Protein AF-A0A7Y6UKE2-F1 (afdb_monomer)

Foldseek 3Di:
DLWKKKKFWFDQDADDPQLVVVLVVLLVVLCVVQPQWDKDWDCDPDNGTNTMIITHGNPCPPVVPPPPPPDDPSPVNCLLCVLSVLVSVVVNCVSVVRTWMWMDTLPFIWGDPSQATDLPGDPDPDPDDDDDDDDDDSVPVRVVVVVVSVPPDDDDDDDDDDDDDDDDDDDDDDDDDDDDPPDDDDDDDDDDDDDDDDDDDQLVVVVVVVVVVVVVVVVVPDDPDDVVNVLVVPDPNNVVVLVLLVVLVVCLQVLDQDDPPVRCVSNVFDADNGHGSVSSLVSSLVSCQPPPLPSNLVSCLVCVVPPLPPPSLLVSLVSSLLSDDDDPVSLVSLLVSQVVQLVPPVRLVRSCSSCLSVLLSNLLVLLQLPLPQLVPRDPSSVLSSLSSCLRNQVNLLLSLLQLLLNCVVCVPDPCNVVSLVSNLSSLVNCVVDPDQQQNLLSCQVNQARDLVSLLSCCVPPVVVSVVLLVLQQLAAPCLLVSLVSLVSPLPDVVSLVVLLVQCQRLDLNSVLSSLVRHDPLLSQLSLLLSVLLVLPEPDDDDVVSVCVRDPDDDDDHSVRSCVRNVVSVHDRHDHHDHLLSQLLDLRLHSNLCSLVVCLVVLDVLCQLSSLLSQQLLVLLVVLVADHRRHSVVVNCVVPVCQDPDSVSNLVVSLVVCVPHDPLSVCCNVVNNNVSSVVHRRNTDHDDPVSVVVNVVVSVVSNVSSVVSSVD

Secondary structure (DSSP, 8-state):
--S-EEEEEE-SSPPPHHHHHHHHHHHHHHHTTSTTEEEEEE--SSTTEEEEEEEEETTHHHHSS-TT--SSSTTHHHHHHHHHHHHHHHHHHHH-TTSEEEEE-SS-EEEE-SS-EE-S-----------------HHHHHHHHHHHHHTSS---PPPPPPPPPP-PPPP---PPP---TT---------PPPPPPP-PPPHHHHHHHHHHHHHHHHHS-S----HHHHHHS--HHHHHHHHHHHHHHHHHHTT-----HHHHHHHT----SS--HHHHHHHHHHHHHHH-HHHHHHHHHHTHHHHTT-HHHHHHHHHHHHHSPP-HHHHHHHHHHHHHHHT-HHHHHHHHHHTGGGHHHHHHHHHHHTTS-GGGS-HHHHHHHHHHHHT-GGGHHHHHHHHHHHHHH-TT-TTHHHHHHHHHHHHHHSTTSS---HHHHHHHHTT---HHHHHHHHHH-HHHHHHHHHHHTTSTTHHHHHHHHHHT-TT-HHHHHHHHHHTT-SSHHHHHHHHTTS-GGGHHHHHHHHHHHHHTS-----HHHHHHH--S-----HHHHHHHHHHTTPPPPPPPPPHHHHTT-SSHHHHHHHHHHHHHH--GGGHHHHHHHHHHHHHHHHTTPPPPP--HHHHTTT-TT--SSHHHHHHHHHT--TT--HHHHHHHHH-HHHHHTTSPPSS----HHHHHHHHHHHHHHHHHHHHHHH-

Sequence (711 aa):
MGYDIGWAIVGEQPLARDELVDLKAHVAKWAKRIVGYDLLVATSVHPQIQAHFMLRPQRAKDAVYDEHYDGDGAGGFAFDVIDTIWDAMEKLRAIVPRHEVLVQDDFFGYRWDGRKFDTTKLDLEWPSWDAEGWIALGTLALPALQERFADRPTGLRPAPAVKPRKKRQRNPYLGPLGWDEDGGERFVGPWAWPPAPEPERPFFERLDEAQAVARESLANETALVSPVAAYELNNPVAGDIEKVLDELVHLAVNEVTNISDEDRARLGLDLPRSPDRWTVREAIAKCLATRWPEQATALFLDRAGEWISSMVVADLTRVVFAAVTPTSVLQARVVDVWQRFIVDPDKSRYVTDYLRPLLPLAFDAALEALRAPLPALERDLGQEAIKTLAFSGPRAADGLSVLVACIRRDRRHPLWERLREWTLAAFDRLETVRGGVPSVLIEIASGEVRMSSVYRVVARDPERGLEFLDRLRDCTGLAEYSVDLLDAFPDHVAYEAKAVQLLSHPFWRVRMWAISRVHYAMREGAAAAVWATFVDSDVDVEDRDRERFVSGKGPYDRKGWLAEAARHGVAELPALPTAVEGLSSRCPDHRSWAIGFVDKRRRVADAATLVLADELDLALSHRGHARAAIAWARWRVLIDDLPVDLAGRSAWARERLDGVPAELRAVAERGAETVALEYPPGRFALSAAELDVLDRLEQDIASRGEELLAR

Mean predicted aligned error: 17.33 Å

Nearest PDB structures (foldseek):
  5dse-assembly1_A  TM=1.765E-01  e=3.574E-01  Homo sapiens
  6afw-assembly1_B  TM=8.838E-02  e=2.654E+00  Vigna radiata var. radiata
  4a01-assembly1_A  TM=9.026E-02  e=3.780E+00  Vigna radiata

Solvent-accessible surface area (backbone atoms only — not comparable to full-atom values): 41074 Å² total; per-residue (Å²): 96,90,61,43,43,30,37,35,35,33,32,96,63,78,74,51,75,65,43,50,51,54,49,51,52,51,51,58,57,47,51,73,71,45,83,64,42,45,75,48,77,43,77,55,92,48,92,47,37,65,34,35,36,35,41,33,59,67,61,49,83,71,63,70,71,50,94,76,76,77,89,71,67,62,52,48,68,52,63,72,42,42,68,60,49,51,57,48,50,58,52,47,44,70,59,40,75,87,41,48,58,31,41,26,50,85,84,46,43,28,46,52,82,86,85,52,70,42,84,63,74,54,95,62,92,63,89,75,70,93,82,78,83,87,87,88,62,78,85,68,56,52,59,60,55,49,57,68,61,59,73,55,93,64,99,71,88,85,82,89,86,84,86,86,82,90,80,87,85,81,86,92,85,81,82,88,88,83,83,70,97,82,82,75,97,72,91,86,78,96,80,88,81,82,86,81,78,81,88,70,80,62,68,64,63,59,46,54,51,51,49,50,52,50,54,54,49,67,71,49,94,69,79,96,62,52,76,67,53,54,50,72,58,81,39,76,66,46,66,53,50,51,53,51,52,52,48,51,50,49,45,49,67,69,57,54,52,80,75,51,73,66,54,28,62,74,69,66,46,85,71,64,100,75,38,54,53,64,56,48,37,52,38,48,24,49,46,40,24,72,76,38,21,65,61,50,46,49,52,48,60,75,43,33,93,81,40,49,87,37,70,65,50,33,58,36,38,48,48,18,46,64,55,43,80,92,45,74,67,56,29,54,51,50,36,50,50,52,58,61,33,34,79,32,78,90,46,33,84,29,45,60,62,43,42,36,67,52,23,52,57,30,35,66,60,30,47,57,63,62,61,51,62,74,93,74,42,54,79,53,49,49,47,53,26,50,48,31,25,29,48,10,64,96,45,21,68,60,24,39,14,34,48,48,25,53,47,69,76,42,78,82,44,92,55,40,68,59,53,49,53,40,44,48,54,16,46,68,69,47,68,86,58,90,70,83,60,62,66,39,47,57,40,33,75,70,65,54,64,52,66,70,38,52,47,50,39,34,74,74,37,56,71,62,25,51,56,48,49,62,58,30,48,39,13,44,77,35,39,63,52,52,49,57,53,44,65,79,45,77,85,42,68,73,48,34,56,46,22,58,57,34,49,58,43,75,32,64,66,42,22,58,53,17,31,78,52,30,57,77,86,39,24,65,11,43,38,25,25,52,51,27,32,43,69,83,29,83,70,87,75,54,68,70,66,50,54,76,71,46,91,83,75,77,90,63,53,45,69,52,19,46,54,48,3,49,75,47,71,34,69,88,52,69,72,47,66,40,49,76,62,18,44,66,38,66,38,38,55,36,18,41,50,14,47,48,48,50,61,69,67,61,53,74,83,49,47,34,48,51,45,40,30,50,47,32,39,53,37,30,32,78,53,54,25,80,67,69,76,72,67,58,75,66,50,42,76,79,34,86,86,57,50,92,49,68,72,50,32,52,53,59,23,63,77,46,57,75,91,42,55,71,73,44,45,43,26,69,76,66,33,25,62,62,52,40,68,79,44,65,52,21,47,62,70,74,52,73,71,54,46,56,52,42,53,51,55,50,43,60,39,15,53,53,10,48,52,59,62,71,105

Radius of gyration: 34.05 Å; Cα contacts (8 Å, |Δi|>4): 810; chains: 1; bounding box: 82×73×98 Å

pLDDT: mean 71.16, std 19.1, range [25.91, 98.25]

Structure (mmCIF, N/CA/C/O backbone):
data_AF-A0A7Y6UKE2-F1
#
_entry.id   AF-A0A7Y6UKE2-F1
#
loop_
_atom_site.group_PDB
_atom_site.id
_atom_site.type_symbol
_atom_site.label_atom_id
_atom_site.label_alt_id
_atom_site.label_comp_id
_atom_site.label_asym_id
_atom_site.label_entity_id
_atom_site.label_seq_id
_atom_site.pdbx_PDB_ins_code
_atom_site.Cartn_x
_atom_site.Cartn_y
_atom_site.Cartn_z
_atom_site.occupancy
_atom_site.B_iso_or_equiv
_atom_site.auth_seq_id
_atom_site.auth_comp_id
_atom_site.auth_asym_id
_atom_site.auth_atom_id
_atom_site.pdbx_PDB_model_num
ATOM 1 N N . MET A 1 1 ? -11.650 18.693 3.864 1.00 37.91 1 MET A N 1
ATOM 2 C CA . MET A 1 1 ? -10.429 19.360 4.358 1.00 37.91 1 MET A CA 1
ATOM 3 C C . MET A 1 1 ? -9.329 18.312 4.325 1.00 37.91 1 MET A C 1
ATOM 5 O O . MET A 1 1 ? -9.180 17.589 5.296 1.00 37.91 1 MET A O 1
ATOM 9 N N . GLY A 1 2 ? -8.658 18.154 3.181 1.00 40.25 2 GLY A N 1
ATOM 10 C CA . GLY A 1 2 ? -7.538 17.215 3.000 1.00 40.25 2 GLY A CA 1
ATOM 11 C C . GLY A 1 2 ? -6.185 17.925 3.094 1.00 40.25 2 GLY A C 1
ATOM 12 O O . GLY A 1 2 ? -5.270 17.586 2.359 1.00 40.25 2 GLY A O 1
ATOM 13 N N . TYR A 1 3 ? -6.119 18.969 3.916 1.00 57.16 3 TYR A N 1
ATOM 14 C CA . TYR A 1 3 ? -5.186 20.083 3.769 1.00 57.16 3 TYR A CA 1
ATOM 15 C C . TYR A 1 3 ? -4.255 20.194 4.975 1.00 57.16 3 TYR A C 1
ATOM 17 O O . TYR A 1 3 ? -4.606 19.735 6.070 1.00 57.16 3 TYR A O 1
ATOM 25 N N . ASP A 1 4 ? -3.080 20.780 4.757 1.00 62.09 4 ASP A N 1
ATOM 26 C CA . ASP A 1 4 ? -2.102 21.046 5.798 1.00 62.09 4 ASP A CA 1
ATOM 27 C C . ASP A 1 4 ? -2.741 21.993 6.829 1.00 62.09 4 ASP A C 1
ATOM 29 O O . ASP A 1 4 ? -3.338 23.019 6.493 1.00 62.09 4 ASP A O 1
ATOM 33 N N . ILE A 1 5 ? -2.661 21.637 8.112 1.00 67.25 5 ILE A N 1
ATOM 34 C CA . ILE A 1 5 ? -3.141 22.512 9.187 1.00 67.25 5 ILE A CA 1
ATOM 35 C C . ILE A 1 5 ? -1.918 23.185 9.782 1.00 67.25 5 ILE A C 1
ATOM 37 O O . ILE A 1 5 ? -1.062 22.520 10.362 1.00 67.25 5 ILE A O 1
ATOM 41 N N . GLY A 1 6 ? -1.829 24.498 9.623 1.00 71.75 6 GLY A N 1
ATOM 42 C CA . GLY A 1 6 ? -0.785 25.323 10.206 1.00 71.75 6 GLY A CA 1
ATOM 43 C C . GLY A 1 6 ? -1.230 26.054 11.468 1.00 71.75 6 GLY A C 1
ATOM 44 O O . GLY A 1 6 ? -2.416 26.293 11.691 1.00 71.75 6 GLY A O 1
ATOM 45 N N . TRP A 1 7 ? -0.275 26.485 12.283 1.00 79.25 7 TRP A N 1
ATOM 46 C CA . TRP A 1 7 ? -0.473 27.567 13.245 1.00 79.25 7 TRP A CA 1
ATOM 47 C C . TRP A 1 7 ? 0.727 28.500 13.239 1.00 79.25 7 TRP A C 1
ATOM 49 O O . TRP A 1 7 ? 1.877 28.076 13.118 1.00 79.25 7 TRP A O 1
ATOM 59 N N . ALA A 1 8 ? 0.447 29.788 13.399 1.00 79.88 8 ALA A N 1
ATOM 60 C CA . ALA A 1 8 ? 1.454 30.815 13.600 1.00 79.88 8 ALA A CA 1
ATOM 61 C C . ALA A 1 8 ? 1.288 31.455 14.969 1.00 79.88 8 ALA A C 1
ATOM 63 O O . ALA A 1 8 ? 0.177 31.701 15.430 1.00 79.88 8 ALA A O 1
ATOM 64 N N . ILE A 1 9 ? 2.417 31.772 15.585 1.00 80.75 9 ILE A N 1
ATOM 65 C CA . ILE A 1 9 ? 2.477 32.620 16.764 1.00 80.75 9 ILE A CA 1
ATOM 66 C C . ILE A 1 9 ? 2.866 34.010 16.290 1.00 80.75 9 ILE A C 1
ATOM 68 O O . ILE A 1 9 ? 3.961 34.207 15.758 1.00 80.75 9 ILE A O 1
ATOM 72 N N . VAL A 1 10 ? 1.955 34.959 16.463 1.00 82.81 10 VAL A N 1
ATOM 73 C CA . VAL A 1 10 ? 2.090 36.331 15.987 1.00 82.81 10 VAL A CA 1
ATOM 74 C C . VAL A 1 10 ? 2.199 37.277 17.168 1.00 82.81 10 VAL A C 1
ATOM 76 O O . VAL A 1 10 ? 1.444 37.192 18.132 1.00 82.81 10 VAL A O 1
ATOM 79 N N . GLY A 1 11 ? 3.155 38.193 17.109 1.00 81.56 11 GLY A N 1
ATOM 80 C CA . GLY A 1 11 ? 3.320 39.207 18.141 1.00 81.56 11 GLY A CA 1
ATOM 81 C C . GLY A 1 11 ? 4.390 40.220 17.780 1.00 81.56 11 GLY A C 1
ATOM 82 O O . GLY A 1 11 ? 5.298 39.933 17.002 1.00 81.56 11 GLY A O 1
ATOM 83 N N . GLU A 1 12 ? 4.275 41.412 18.362 1.00 80.62 12 GLU A N 1
ATOM 84 C CA . GLU A 1 12 ? 5.233 42.509 18.172 1.00 80.62 12 GLU A CA 1
ATOM 85 C C . GLU A 1 12 ? 6.568 42.252 18.884 1.00 80.62 12 GLU A C 1
ATOM 87 O O . GLU A 1 12 ? 7.595 42.816 18.516 1.00 80.62 12 GLU A O 1
ATOM 92 N N . GLN A 1 13 ? 6.556 41.405 19.917 1.00 82.50 13 GLN A N 1
ATOM 93 C CA . GLN A 1 13 ? 7.738 41.053 20.695 1.00 82.50 13 GLN A CA 1
ATOM 94 C C . GLN A 1 13 ? 8.246 39.660 20.308 1.00 82.50 13 GLN A C 1
ATOM 96 O O . GLN A 1 13 ? 7.432 38.739 20.164 1.00 82.50 13 GLN A O 1
ATOM 101 N N . PRO A 1 14 ? 9.574 39.466 20.208 1.00 78.75 14 PRO A N 1
ATOM 102 C CA . PRO A 1 14 ? 10.160 38.139 20.101 1.00 78.75 14 PRO A CA 1
ATOM 103 C C . PRO A 1 14 ? 9.707 37.229 21.240 1.00 78.75 14 PRO A C 1
ATOM 105 O O . PRO A 1 14 ? 9.532 37.689 22.371 1.00 78.75 14 PRO A O 1
ATOM 108 N N . LEU A 1 15 ? 9.546 35.939 20.946 1.00 74.44 15 LEU A N 1
ATOM 109 C CA . LEU A 1 15 ? 9.305 34.938 21.983 1.00 74.44 15 LEU A CA 1
ATOM 110 C C . LEU A 1 15 ? 10.472 34.920 22.974 1.00 74.44 15 LEU A C 1
ATOM 112 O O . LEU A 1 15 ? 11.643 34.915 22.575 1.00 74.44 15 LEU A O 1
ATOM 116 N N . ALA A 1 16 ? 10.158 34.887 24.266 1.00 82.25 16 ALA A N 1
ATOM 117 C CA . ALA A 1 16 ? 11.169 34.715 25.290 1.00 82.25 16 ALA A CA 1
ATOM 118 C C . ALA A 1 16 ? 11.823 33.326 25.169 1.00 82.25 16 ALA A C 1
ATOM 120 O O . ALA A 1 16 ? 11.282 32.380 24.589 1.00 82.25 16 ALA A O 1
ATOM 121 N N . ARG A 1 17 ? 13.053 33.193 25.676 1.00 75.81 17 ARG A N 1
ATOM 122 C CA . ARG A 1 17 ? 13.844 31.963 25.510 1.00 75.81 17 ARG A CA 1
ATOM 123 C C . ARG A 1 17 ? 13.191 30.752 26.184 1.00 75.81 17 ARG A C 1
ATOM 125 O O . ARG A 1 17 ? 13.286 29.650 25.656 1.00 75.81 17 ARG A O 1
ATOM 132 N N . ASP A 1 18 ? 12.587 30.958 27.343 1.00 79.19 18 ASP A N 1
ATOM 133 C CA . ASP A 1 18 ? 11.794 29.979 28.087 1.00 79.19 18 ASP A CA 1
ATOM 134 C C . ASP A 1 18 ? 10.502 29.616 27.343 1.00 79.19 18 ASP A C 1
ATOM 136 O O . ASP A 1 18 ? 10.270 28.431 27.113 1.00 79.19 18 ASP A O 1
ATOM 140 N N . GLU A 1 19 ? 9.758 30.605 26.832 1.00 77.00 19 GLU A N 1
ATOM 141 C CA . GLU A 1 19 ? 8.579 30.371 25.978 1.00 77.00 19 GLU A CA 1
ATOM 142 C C . GLU A 1 19 ? 8.935 29.504 24.756 1.00 77.00 19 GLU A C 1
ATOM 144 O O . GLU A 1 19 ? 8.222 28.559 24.434 1.00 77.00 19 GLU A O 1
ATOM 149 N N . LEU A 1 20 ? 10.079 29.755 24.106 1.00 70.12 20 LEU A N 1
ATOM 150 C CA . LEU A 1 20 ? 10.584 28.949 22.984 1.00 70.12 20 LEU A CA 1
ATOM 151 C C . LEU A 1 20 ? 10.923 27.503 23.372 1.00 70.12 20 LEU A C 1
ATOM 153 O O . LEU A 1 20 ? 10.726 26.590 22.566 1.00 70.12 20 LEU A O 1
ATOM 157 N N . VAL A 1 21 ? 11.481 27.281 24.564 1.00 70.44 21 VAL A N 1
ATOM 158 C CA . VAL A 1 21 ? 11.825 25.938 25.058 1.00 70.44 21 VAL A CA 1
ATOM 159 C C . VAL A 1 21 ? 10.555 25.151 25.366 1.00 70.44 21 VAL A C 1
ATOM 161 O O . VAL A 1 21 ? 10.417 24.017 24.897 1.00 70.44 21 VAL A O 1
ATOM 164 N N . ASP A 1 22 ? 9.610 25.767 26.071 1.00 75.12 22 ASP A N 1
ATOM 165 C CA . ASP A 1 22 ? 8.333 25.150 26.429 1.00 75.12 22 ASP A CA 1
ATOM 166 C C . ASP A 1 22 ? 7.475 24.886 25.193 1.00 75.12 22 ASP A C 1
ATOM 168 O O . ASP A 1 22 ? 6.894 23.808 25.048 1.00 75.12 22 ASP A O 1
ATOM 172 N N . LEU A 1 23 ? 7.479 25.818 24.239 1.00 71.94 23 LEU A N 1
ATOM 173 C CA . LEU A 1 23 ? 6.825 25.670 22.947 1.00 71.94 23 LEU A CA 1
ATOM 174 C C . LEU A 1 23 ? 7.379 24.468 22.177 1.00 71.94 23 LEU A C 1
ATOM 176 O O . LEU A 1 23 ? 6.609 23.619 21.730 1.00 71.94 23 LEU A O 1
ATOM 180 N N . LYS A 1 24 ? 8.709 24.338 22.068 1.00 66.19 24 LYS A N 1
ATOM 181 C CA . LYS A 1 24 ? 9.350 23.181 21.419 1.00 66.19 24 LYS A CA 1
ATOM 182 C C . LYS A 1 24 ? 9.009 21.870 22.122 1.00 66.19 24 LYS A C 1
ATOM 184 O O . LYS A 1 24 ? 8.725 20.880 21.449 1.00 66.19 24 LYS A O 1
ATOM 189 N N . ALA A 1 25 ? 9.015 21.851 23.454 1.00 73.00 25 ALA A N 1
ATOM 190 C CA . ALA A 1 25 ? 8.680 20.664 24.233 1.00 73.00 25 ALA A CA 1
ATOM 191 C C . ALA A 1 25 ? 7.209 20.250 24.053 1.00 73.00 25 ALA A C 1
ATOM 193 O O . ALA A 1 25 ? 6.917 19.069 23.845 1.00 73.00 25 ALA A O 1
ATOM 194 N N . HIS A 1 26 ? 6.285 21.213 24.083 1.00 74.94 26 HIS A N 1
ATOM 195 C CA . HIS A 1 26 ? 4.855 20.985 23.874 1.00 74.94 26 HIS A CA 1
ATOM 196 C C . HIS A 1 26 ? 4.564 20.481 22.461 1.00 74.94 26 HIS A C 1
ATOM 198 O O . HIS A 1 26 ? 3.893 19.463 22.291 1.00 74.94 26 HIS A O 1
ATOM 204 N N . VAL A 1 27 ? 5.149 21.127 21.456 1.00 65.06 27 VAL A N 1
ATOM 205 C CA . VAL A 1 27 ? 5.019 20.749 20.047 1.00 65.06 27 VAL A CA 1
ATOM 206 C C . VAL A 1 27 ? 5.594 19.349 19.791 1.00 65.06 27 VAL A C 1
ATOM 208 O O . VAL A 1 27 ? 4.925 18.519 19.180 1.00 65.06 27 VAL A O 1
ATOM 211 N N . ALA A 1 28 ? 6.768 19.021 20.340 1.00 65.50 28 ALA A N 1
ATOM 212 C CA . ALA A 1 28 ? 7.352 17.681 20.232 1.00 65.50 28 ALA A CA 1
ATOM 213 C C . ALA A 1 28 ? 6.512 16.600 20.937 1.00 65.50 28 ALA A C 1
ATOM 215 O O . ALA A 1 28 ? 6.419 15.467 20.462 1.00 65.50 28 ALA A O 1
ATOM 216 N N . LYS A 1 29 ? 5.886 16.929 22.075 1.00 70.06 29 LYS A N 1
ATOM 217 C CA . LYS A 1 29 ? 4.958 16.029 22.775 1.00 70.06 29 LYS A CA 1
ATOM 218 C C . LYS A 1 29 ? 3.692 15.795 21.958 1.00 70.06 29 LYS A C 1
ATOM 220 O O . LYS A 1 29 ? 3.183 14.679 21.934 1.00 70.06 29 LYS A O 1
ATOM 225 N N . TRP A 1 30 ? 3.181 16.836 21.316 1.00 67.19 30 TRP A N 1
ATOM 226 C CA . TRP A 1 30 ? 1.952 16.778 20.543 1.00 67.19 30 TRP A CA 1
ATOM 227 C C . TRP A 1 30 ? 2.124 16.078 19.193 1.00 67.19 30 TRP A C 1
ATOM 229 O O . TRP A 1 30 ? 1.289 15.243 18.857 1.00 67.19 30 TRP A O 1
ATOM 239 N N . ALA A 1 31 ? 3.248 16.289 18.503 1.00 60.34 31 ALA A N 1
ATOM 240 C CA . ALA A 1 31 ? 3.602 15.557 17.284 1.00 60.34 31 ALA A CA 1
ATOM 241 C C . ALA A 1 31 ? 3.547 14.033 17.482 1.00 60.34 31 ALA A C 1
ATOM 243 O O . ALA A 1 31 ? 3.074 13.304 16.623 1.00 60.34 31 ALA A O 1
ATOM 244 N N . LYS A 1 32 ? 3.945 13.540 18.661 1.00 63.41 32 LYS A N 1
ATOM 245 C CA . LYS A 1 32 ? 3.869 12.109 19.002 1.00 63.41 32 LYS A CA 1
ATOM 246 C C . LYS A 1 32 ? 2.443 11.586 19.213 1.00 63.41 32 LYS A C 1
ATOM 248 O O . LYS A 1 32 ? 2.250 10.377 19.231 1.00 63.41 32 LYS A O 1
ATOM 253 N N . ARG A 1 33 ? 1.459 12.463 19.446 1.00 60.28 33 ARG A N 1
ATOM 254 C CA . ARG A 1 33 ? 0.055 12.088 19.711 1.00 60.28 33 ARG A CA 1
ATOM 255 C C . ARG A 1 33 ? -0.789 12.036 18.442 1.00 60.28 33 ARG A C 1
ATOM 257 O O . ARG A 1 33 ? -1.862 11.440 18.475 1.00 60.28 33 ARG A O 1
ATOM 264 N N . ILE A 1 34 ? -0.324 12.653 17.358 1.00 58.22 34 ILE A N 1
ATOM 265 C CA . ILE A 1 34 ? -1.016 12.676 16.072 1.00 58.22 34 ILE A CA 1
ATOM 266 C C . ILE A 1 34 ? -0.285 11.719 15.134 1.00 58.22 34 ILE A C 1
ATOM 268 O O . ILE A 1 34 ? 0.712 12.059 14.507 1.00 58.22 34 ILE A O 1
ATOM 272 N N . VAL A 1 35 ? -0.771 10.480 15.090 1.00 52.25 35 VAL A N 1
ATOM 273 C CA . VAL A 1 35 ? -0.233 9.434 14.214 1.00 52.25 35 VAL A CA 1
ATOM 274 C C . VAL A 1 35 ? -0.677 9.709 12.778 1.00 52.25 35 VAL A C 1
ATOM 276 O O . VAL A 1 35 ? -1.847 9.999 12.539 1.00 52.25 35 VAL A O 1
ATOM 279 N N . GLY A 1 36 ? 0.248 9.600 11.821 1.00 50.75 36 GLY A N 1
ATOM 280 C CA . GLY A 1 36 ? -0.043 9.810 10.403 1.00 50.75 36 GLY A CA 1
ATOM 281 C C . GLY A 1 36 ? 0.049 11.263 9.947 1.00 50.75 36 GLY A C 1
ATOM 282 O O . GLY A 1 36 ? -0.472 11.567 8.878 1.00 50.75 36 GLY A O 1
ATOM 283 N N . TYR A 1 37 ? 0.697 12.145 10.717 1.00 47.00 37 TYR A N 1
ATOM 284 C CA . TYR A 1 37 ? 1.020 13.507 10.297 1.00 47.00 37 TYR A CA 1
ATOM 285 C C . TYR A 1 37 ? 2.497 13.847 10.542 1.00 47.00 37 TYR A C 1
ATOM 287 O O . TYR A 1 37 ? 3.038 13.555 11.607 1.00 47.00 37 TYR A O 1
ATOM 295 N N . ASP A 1 38 ? 3.129 14.507 9.575 1.00 50.06 38 ASP A N 1
ATOM 296 C CA . ASP A 1 38 ? 4.439 15.129 9.713 1.00 50.06 38 ASP A CA 1
ATOM 297 C C . ASP A 1 38 ? 4.280 16.522 10.305 1.00 50.06 38 ASP A C 1
ATOM 299 O O . ASP A 1 38 ? 3.478 17.331 9.834 1.00 50.06 38 ASP A O 1
ATOM 303 N N . LEU A 1 39 ? 5.076 16.811 11.330 1.00 52.22 39 LEU A N 1
ATOM 304 C CA . LEU A 1 39 ? 5.167 18.146 11.890 1.00 52.22 39 LEU A CA 1
ATOM 305 C C . LEU A 1 39 ? 6.364 18.878 11.275 1.00 52.22 39 LEU A C 1
ATOM 307 O O . LEU A 1 39 ? 7.516 18.534 11.545 1.00 52.22 39 LEU A O 1
ATOM 311 N N . LEU A 1 40 ? 6.088 19.940 10.526 1.00 53.50 40 LEU A N 1
ATOM 312 C CA . LEU A 1 40 ? 7.099 20.875 10.048 1.00 53.50 40 LEU A CA 1
ATOM 313 C C . LEU A 1 40 ? 7.146 22.089 10.976 1.00 53.50 40 LEU A C 1
ATOM 315 O O . LEU A 1 40 ? 6.120 22.694 11.285 1.00 53.50 40 LEU A O 1
ATOM 319 N N . VAL A 1 41 ? 8.349 22.441 11.432 1.00 53.12 41 VAL A N 1
ATOM 320 C CA . VAL A 1 41 ? 8.597 23.653 12.221 1.00 53.12 41 VAL A CA 1
ATOM 321 C C . VAL A 1 41 ? 9.413 24.604 11.363 1.00 53.12 41 VAL A C 1
ATOM 323 O O . VAL A 1 41 ? 10.575 24.325 11.069 1.00 53.12 41 VAL A O 1
ATOM 326 N N . ALA A 1 42 ? 8.817 25.729 10.983 1.00 53.97 42 ALA A N 1
ATOM 327 C CA . ALA A 1 42 ? 9.509 26.800 10.287 1.00 53.97 42 ALA A CA 1
ATOM 328 C C . ALA A 1 42 ? 9.616 28.010 11.223 1.00 53.97 42 ALA A C 1
ATOM 330 O O . ALA A 1 42 ? 8.622 28.581 11.672 1.00 53.97 42 ALA A O 1
ATOM 331 N N . THR A 1 43 ? 10.839 28.432 11.535 1.00 49.88 43 THR A N 1
ATOM 332 C CA . THR A 1 43 ? 11.059 29.780 12.074 1.00 49.88 43 THR A CA 1
ATOM 333 C C . THR A 1 43 ? 10.918 30.753 10.909 1.00 49.88 43 THR A C 1
ATOM 335 O O . THR A 1 43 ? 11.659 30.637 9.934 1.00 49.88 43 THR A O 1
ATOM 338 N N . SER A 1 44 ? 9.923 31.638 10.962 1.00 49.03 44 SER A N 1
ATOM 339 C CA . SER A 1 44 ? 9.545 32.458 9.808 1.00 49.03 44 SER A CA 1
ATOM 340 C C . SER A 1 44 ? 10.553 33.576 9.498 1.00 49.03 44 SER A C 1
ATOM 342 O O . SER A 1 44 ? 11.344 33.984 10.347 1.00 49.03 44 SER A O 1
ATOM 344 N N . VAL A 1 45 ? 10.455 34.089 8.270 1.00 46.56 45 VAL A N 1
ATOM 345 C CA . VAL A 1 45 ? 11.172 35.252 7.718 1.00 46.56 45 VAL A CA 1
ATOM 346 C C . VAL A 1 45 ? 10.349 36.553 7.857 1.00 46.56 45 VAL A C 1
ATOM 348 O O . VAL A 1 45 ? 10.805 37.620 7.454 1.00 46.56 45 VAL A O 1
ATOM 351 N N . HIS A 1 46 ? 9.128 36.481 8.411 1.00 61.78 46 HIS A N 1
ATOM 352 C CA . HIS A 1 46 ? 8.195 37.604 8.527 1.00 61.78 46 HIS A CA 1
ATOM 353 C C . HIS A 1 46 ? 8.308 38.289 9.907 1.00 61.78 46 HIS A C 1
ATOM 355 O O . HIS A 1 46 ? 8.215 37.600 10.926 1.00 61.78 46 HIS A O 1
ATOM 361 N N . PRO A 1 47 ? 8.415 39.633 9.991 1.00 64.81 47 PRO A N 1
ATOM 362 C CA . PRO A 1 47 ? 8.693 40.349 11.247 1.00 64.81 47 PRO A CA 1
ATOM 363 C C . PRO A 1 47 ? 7.680 40.121 12.376 1.00 64.81 47 PRO A C 1
ATOM 365 O O . PRO A 1 47 ? 8.011 40.274 13.549 1.00 64.81 47 PRO A O 1
ATOM 368 N N . GLN A 1 48 ? 6.437 39.786 12.024 1.00 70.31 48 GLN A N 1
ATOM 369 C CA . GLN A 1 48 ? 5.345 39.602 12.984 1.00 70.31 48 GLN A CA 1
ATOM 370 C C . GLN A 1 48 ? 5.106 38.135 13.365 1.00 70.31 48 GLN A C 1
ATOM 372 O O . GLN A 1 48 ? 4.452 37.885 14.374 1.00 70.31 48 GLN A O 1
ATOM 377 N N . ILE A 1 49 ? 5.616 37.166 12.591 1.00 76.12 49 ILE A N 1
ATOM 378 C CA . ILE A 1 49 ? 5.409 35.734 12.850 1.00 76.12 49 ILE A CA 1
ATOM 379 C C . ILE A 1 49 ? 6.642 35.199 13.578 1.00 76.12 49 ILE A C 1
ATOM 381 O O . ILE A 1 49 ? 7.685 34.944 12.974 1.00 76.12 49 ILE A O 1
ATOM 385 N N . GLN A 1 50 ? 6.499 35.003 14.885 1.00 74.81 50 GLN A N 1
ATOM 386 C CA . GLN A 1 50 ? 7.576 34.568 15.774 1.00 74.81 50 GLN A CA 1
ATOM 387 C C . GLN A 1 50 ? 7.870 33.067 15.647 1.00 74.81 50 GLN A C 1
ATOM 389 O O . GLN A 1 50 ? 9.004 32.630 15.836 1.00 74.81 50 GLN A O 1
ATOM 394 N N . ALA A 1 51 ? 6.855 32.269 15.313 1.00 71.56 51 ALA A N 1
ATOM 395 C CA . ALA A 1 51 ? 6.996 30.845 15.027 1.00 71.56 51 ALA A CA 1
ATOM 396 C C . ALA A 1 51 ? 5.857 30.367 14.122 1.00 71.56 51 ALA A C 1
ATOM 398 O O . ALA A 1 51 ? 4.732 30.849 14.247 1.00 71.56 51 ALA A O 1
ATOM 399 N N . HIS A 1 52 ? 6.138 29.405 13.245 1.00 73.50 52 HIS A N 1
ATOM 400 C CA . HIS A 1 52 ? 5.143 28.749 12.404 1.00 73.50 52 HIS A CA 1
ATOM 401 C C . HIS A 1 52 ? 5.329 27.233 12.437 1.00 73.50 52 HIS A C 1
ATOM 403 O O . HIS A 1 52 ? 6.443 26.708 12.520 1.00 73.50 52 HIS A O 1
ATOM 409 N N . PHE A 1 53 ? 4.209 26.533 12.417 1.00 71.94 53 PHE A N 1
ATOM 410 C CA . PHE A 1 53 ? 4.132 25.094 12.565 1.00 71.94 53 PHE A CA 1
ATOM 411 C C . PHE A 1 53 ? 3.083 24.564 11.608 1.00 71.94 53 PHE A C 1
ATOM 413 O O . PHE A 1 53 ? 2.086 25.239 11.366 1.00 71.94 53 PHE A O 1
ATOM 420 N N . MET A 1 54 ? 3.271 23.345 11.123 1.00 69.19 54 MET A N 1
ATOM 421 C CA . MET A 1 54 ? 2.338 22.721 10.199 1.00 69.19 54 MET A CA 1
ATOM 422 C C . MET A 1 54 ? 2.259 21.222 10.446 1.00 69.19 54 MET A C 1
ATOM 424 O O . MET A 1 54 ? 3.287 20.572 10.614 1.00 69.19 54 MET A O 1
ATOM 428 N N . LEU A 1 55 ? 1.042 20.688 10.463 1.00 64.75 55 LEU A N 1
ATOM 429 C CA . LEU A 1 55 ? 0.751 19.263 10.428 1.00 64.75 55 LEU A CA 1
ATOM 430 C C . LEU A 1 55 ? 0.308 18.893 9.019 1.00 64.75 55 LEU A C 1
ATOM 432 O O . LEU A 1 55 ? -0.746 19.336 8.558 1.00 64.75 55 LEU A O 1
ATOM 436 N N . ARG A 1 56 ? 1.086 18.025 8.381 1.00 62.25 56 ARG A N 1
ATOM 437 C CA . ARG A 1 56 ? 0.799 17.467 7.060 1.00 62.25 56 ARG A CA 1
ATOM 438 C C . ARG A 1 56 ? 0.436 15.991 7.178 1.00 62.25 56 ARG A C 1
ATOM 440 O O . ARG A 1 56 ? 1.204 15.271 7.800 1.00 62.25 56 ARG A O 1
ATOM 447 N N . PRO A 1 57 ? -0.654 15.485 6.584 1.00 57.50 57 PRO A N 1
ATOM 448 C CA . PRO A 1 57 ? -0.945 14.056 6.633 1.00 57.50 57 PRO A CA 1
ATOM 449 C C . PRO A 1 57 ? 0.120 13.245 5.868 1.00 57.50 57 PRO A C 1
ATOM 451 O O . PRO A 1 57 ? 0.330 13.460 4.677 1.00 57.50 57 PRO A O 1
ATOM 454 N N . GLN A 1 58 ? 0.745 12.261 6.519 1.00 52.59 58 GLN A N 1
ATOM 455 C CA . GLN A 1 58 ? 1.770 11.369 5.948 1.00 52.59 58 GLN A CA 1
ATOM 456 C C . GLN A 1 58 ? 1.244 10.509 4.787 1.00 52.59 58 GLN A C 1
ATOM 458 O O . GLN A 1 58 ? 2.014 10.096 3.929 1.00 52.59 58 GLN A O 1
ATOM 463 N N . ARG A 1 59 ? -0.069 10.233 4.738 1.00 49.22 59 ARG A N 1
ATOM 464 C CA . ARG A 1 59 ? -0.698 9.356 3.727 1.00 49.22 59 ARG A CA 1
ATOM 465 C C . ARG A 1 59 ? -1.407 10.091 2.584 1.00 49.22 59 ARG A C 1
ATOM 467 O O . ARG A 1 59 ? -1.923 9.443 1.680 1.00 49.22 59 ARG A O 1
ATOM 474 N N . ALA A 1 60 ? -1.453 11.425 2.602 1.00 44.69 60 ALA A N 1
ATOM 475 C CA . ALA A 1 60 ? -2.248 12.184 1.634 1.00 44.69 60 ALA A CA 1
ATOM 476 C C . ALA A 1 60 ? -1.633 12.240 0.227 1.00 44.69 60 ALA A C 1
ATOM 478 O O . ALA A 1 60 ? -2.366 12.449 -0.731 1.00 44.69 60 ALA A O 1
ATOM 479 N N . LYS A 1 61 ? -0.322 12.032 0.055 1.00 40.50 61 LYS A N 1
ATOM 480 C CA . LYS A 1 61 ? 0.276 12.159 -1.284 1.00 40.50 61 LYS A CA 1
ATOM 481 C C . LYS A 1 61 ? -0.149 11.068 -2.266 1.00 40.50 61 LYS A C 1
ATOM 483 O O . LYS A 1 61 ? -0.323 11.395 -3.432 1.00 40.50 61 LYS A O 1
ATOM 488 N N . ASP A 1 62 ? -0.396 9.849 -1.793 1.00 39.91 62 ASP A N 1
ATOM 489 C CA . ASP A 1 62 ? -0.761 8.729 -2.673 1.00 39.91 62 ASP A CA 1
ATOM 490 C C . ASP A 1 62 ? -2.268 8.421 -2.639 1.00 39.91 62 ASP A C 1
ATOM 492 O O . ASP A 1 62 ? -2.832 7.998 -3.640 1.00 39.91 62 ASP A O 1
ATOM 496 N N . ALA A 1 63 ? -2.957 8.697 -1.523 1.00 37.97 63 ALA A N 1
ATOM 497 C CA . ALA A 1 63 ? -4.385 8.392 -1.366 1.00 37.97 63 ALA A CA 1
ATOM 498 C C . ALA A 1 63 ? -5.341 9.498 -1.862 1.00 37.97 63 ALA A C 1
ATOM 500 O O . ALA A 1 63 ? -6.532 9.246 -2.018 1.00 37.97 63 ALA A O 1
ATOM 501 N N . VAL A 1 64 ? -4.857 10.727 -2.092 1.00 42.00 64 VAL A N 1
ATOM 502 C CA . VAL A 1 64 ? -5.694 11.843 -2.590 1.00 42.00 64 VAL A CA 1
ATOM 503 C C . VAL A 1 64 ? -5.882 11.793 -4.113 1.00 42.00 64 VAL A C 1
ATOM 505 O O . VAL A 1 64 ? -6.833 12.383 -4.620 1.00 42.00 64 VAL A O 1
ATOM 508 N N . TYR A 1 65 ? -5.021 11.071 -4.837 1.00 39.62 65 TYR A N 1
ATOM 509 C CA . TYR A 1 65 ? -5.086 10.965 -6.301 1.00 39.62 65 TYR A CA 1
ATOM 510 C C . TYR A 1 65 ? -5.811 9.724 -6.816 1.00 39.62 65 TYR A C 1
ATOM 512 O O . TYR A 1 65 ? -5.993 9.606 -8.025 1.00 39.62 65 TYR A O 1
ATOM 520 N N . ASP A 1 66 ? -6.248 8.820 -5.937 1.00 37.19 66 ASP A N 1
ATOM 521 C CA . ASP A 1 66 ? -7.043 7.681 -6.379 1.00 37.19 66 ASP A CA 1
ATOM 522 C C . ASP A 1 66 ? -8.473 8.162 -6.669 1.00 37.19 66 ASP A C 1
ATOM 524 O O . ASP A 1 66 ? -9.220 8.558 -5.768 1.00 37.19 66 ASP A O 1
ATOM 528 N N . GLU A 1 67 ? -8.844 8.162 -7.951 1.00 36.47 67 GLU A N 1
ATOM 529 C CA . GLU A 1 67 ? -10.088 8.697 -8.533 1.00 36.47 67 GLU A CA 1
ATOM 530 C C . GLU A 1 67 ? -11.372 7.988 -8.037 1.00 36.47 67 GLU A C 1
ATOM 532 O O . GLU A 1 67 ? -12.434 8.101 -8.646 1.00 36.47 67 GLU A O 1
ATOM 537 N N . HIS A 1 68 ? -11.299 7.204 -6.959 1.00 37.19 68 HIS A N 1
ATOM 538 C CA . HIS A 1 68 ? -12.376 6.358 -6.434 1.00 37.19 68 HIS A CA 1
ATOM 539 C C . HIS A 1 68 ? -12.845 6.739 -5.022 1.00 37.19 68 HIS A C 1
ATOM 541 O O . HIS A 1 68 ? -13.730 6.082 -4.471 1.00 37.19 68 HIS A O 1
ATOM 547 N N . TYR A 1 69 ? -12.327 7.822 -4.437 1.00 41.56 69 TYR A N 1
ATOM 548 C CA . TYR A 1 69 ? -12.840 8.359 -3.173 1.00 41.56 69 TYR A CA 1
ATOM 549 C C . TYR A 1 69 ? -13.972 9.374 -3.404 1.00 41.56 69 TYR A C 1
ATOM 551 O O . TYR A 1 69 ? -13.812 10.586 -3.252 1.00 41.56 69 TYR A O 1
ATOM 559 N N . ASP A 1 70 ? -15.150 8.856 -3.754 1.00 38.12 70 ASP A N 1
ATOM 560 C CA . ASP A 1 70 ? -16.392 9.624 -3.864 1.00 38.12 70 ASP A CA 1
ATOM 561 C C . ASP A 1 70 ? -16.794 10.232 -2.500 1.00 38.12 70 ASP A C 1
ATOM 563 O O . ASP A 1 70 ? -17.342 9.572 -1.620 1.00 38.12 70 ASP A O 1
ATOM 567 N N . GLY A 1 71 ? -16.523 11.527 -2.324 1.00 37.25 71 GLY A N 1
ATOM 568 C CA . GLY A 1 71 ? -17.366 12.477 -1.581 1.00 37.25 71 GLY A CA 1
ATOM 569 C C . GLY A 1 71 ? -17.382 12.455 -0.045 1.00 37.25 71 GLY A C 1
ATOM 570 O O . GLY A 1 71 ? -17.355 13.533 0.547 1.00 37.25 71 GLY A O 1
ATOM 571 N N . ASP A 1 72 ? -17.386 11.295 0.619 1.00 38.31 72 ASP A N 1
ATOM 572 C CA . ASP A 1 72 ? -17.754 11.213 2.050 1.00 38.31 72 ASP A CA 1
ATOM 573 C C . ASP A 1 72 ? -16.598 10.831 3.000 1.00 38.31 72 ASP A C 1
ATOM 575 O O . ASP A 1 72 ? -16.684 11.057 4.210 1.00 38.31 72 ASP A O 1
ATOM 579 N N . GLY A 1 73 ? -15.483 10.302 2.480 1.00 37.97 73 GLY A N 1
ATOM 580 C CA . GLY A 1 73 ? -14.365 9.791 3.294 1.00 37.97 73 GLY A CA 1
ATOM 581 C C . GLY A 1 73 ? -13.245 10.796 3.598 1.00 37.97 73 GLY A C 1
ATOM 582 O O . GLY A 1 73 ? -12.659 10.770 4.680 1.00 37.97 73 GLY A O 1
ATOM 583 N N . ALA A 1 74 ? -12.966 11.738 2.691 1.00 38.12 74 ALA A N 1
ATOM 584 C CA . ALA A 1 74 ? -11.845 12.682 2.829 1.00 38.12 74 ALA A CA 1
ATOM 585 C C . ALA A 1 74 ? -12.057 13.752 3.925 1.00 38.12 74 ALA A C 1
ATOM 587 O O . ALA A 1 74 ? -11.158 14.533 4.238 1.00 38.12 74 ALA A O 1
ATOM 588 N N . GLY A 1 75 ? -13.254 13.816 4.516 1.00 38.03 75 GLY A N 1
ATOM 589 C CA . GLY A 1 75 ? -13.554 14.693 5.645 1.00 38.03 75 GLY A CA 1
ATOM 590 C C . GLY A 1 75 ? -13.024 14.189 6.991 1.00 38.03 75 GLY A C 1
ATOM 591 O O . GLY A 1 75 ? -12.844 15.011 7.884 1.00 38.03 75 GLY A O 1
ATOM 592 N N . GLY A 1 76 ? -12.768 12.882 7.145 1.00 40.91 76 GLY A N 1
ATOM 593 C CA . GLY A 1 76 ? -12.512 12.244 8.447 1.00 40.91 76 GLY A CA 1
ATOM 594 C C . GLY A 1 76 ? -11.252 12.736 9.157 1.00 40.91 76 GLY A C 1
ATOM 595 O O . GLY A 1 76 ? -11.318 13.133 10.315 1.00 40.91 76 GLY A O 1
ATOM 596 N N . PHE A 1 77 ? -10.140 12.846 8.429 1.00 50.12 77 PHE A N 1
ATOM 597 C CA . PHE A 1 77 ? -8.824 13.114 9.012 1.00 50.12 77 PHE A CA 1
ATOM 598 C C . PHE A 1 77 ? -8.767 14.376 9.882 1.00 50.12 77 PHE A C 1
ATOM 600 O O . PHE A 1 77 ? -8.279 14.324 11.007 1.00 50.12 77 PHE A O 1
ATOM 607 N N . ALA A 1 78 ? -9.325 15.497 9.410 1.00 50.50 78 ALA A N 1
ATOM 608 C CA . ALA A 1 78 ? -9.354 16.737 10.185 1.00 50.50 78 ALA A CA 1
ATOM 609 C C . ALA A 1 78 ? -10.280 16.642 11.411 1.00 50.50 78 ALA A C 1
ATOM 611 O O . ALA A 1 78 ? -9.958 17.202 12.457 1.00 50.50 78 ALA A O 1
ATOM 612 N N . PHE A 1 79 ? -11.408 15.925 11.312 1.00 50.78 79 PHE A N 1
ATOM 613 C CA . PHE A 1 79 ? -12.321 15.724 12.444 1.00 50.78 79 PHE A CA 1
ATOM 614 C C . PHE A 1 79 ? -11.733 14.799 13.514 1.00 50.78 79 PHE A C 1
ATOM 616 O O . PHE A 1 79 ? -12.024 14.996 14.693 1.00 50.78 79 PHE A O 1
ATOM 623 N N . ASP A 1 80 ? -10.886 13.847 13.128 1.00 51.94 80 ASP A N 1
ATOM 624 C CA . ASP A 1 80 ? -10.258 12.891 14.045 1.00 51.94 80 ASP A CA 1
ATOM 625 C C . ASP A 1 80 ? -9.206 13.556 14.941 1.00 51.94 80 ASP A C 1
ATOM 627 O O . ASP A 1 80 ? -9.002 13.163 16.092 1.00 51.94 80 ASP A O 1
ATOM 631 N N . VAL A 1 81 ? -8.564 14.613 14.437 1.00 55.59 81 VAL A N 1
ATOM 632 C CA . VAL A 1 81 ? -7.537 15.357 15.174 1.00 55.59 81 VAL A CA 1
ATOM 633 C C . VAL A 1 81 ? -8.054 16.656 15.789 1.00 55.59 81 VAL A C 1
ATOM 635 O O . VAL A 1 81 ? -7.332 17.248 16.585 1.00 55.59 81 VAL A O 1
ATOM 638 N N . ILE A 1 82 ? -9.286 17.097 15.499 1.00 62.91 82 ILE A N 1
ATOM 639 C CA . ILE A 1 82 ? -9.763 18.440 15.881 1.00 62.91 82 ILE A CA 1
ATOM 640 C C . ILE A 1 82 ? -9.789 18.670 17.395 1.00 62.91 82 ILE A C 1
ATOM 642 O O . ILE A 1 82 ? -9.334 19.714 17.854 1.00 62.91 82 ILE A O 1
ATOM 646 N N . ASP A 1 83 ? -10.230 17.680 18.180 1.00 63.03 83 ASP A N 1
ATOM 647 C CA . ASP A 1 83 ? -10.227 17.752 19.650 1.00 63.03 83 ASP A CA 1
ATOM 648 C C . ASP A 1 83 ? -8.779 17.827 20.176 1.00 63.03 83 ASP A C 1
ATOM 650 O O . ASP A 1 83 ? -8.474 18.548 21.126 1.00 63.03 83 ASP A O 1
ATOM 654 N N . THR A 1 84 ? -7.860 17.116 19.515 1.00 63.44 84 THR A N 1
ATOM 655 C CA . THR A 1 84 ? -6.433 17.082 19.863 1.00 63.44 84 THR A CA 1
ATOM 656 C C . THR A 1 84 ? -5.709 18.368 19.449 1.00 63.44 84 THR A C 1
ATOM 658 O O . THR A 1 84 ? -4.793 18.800 20.150 1.00 63.44 84 THR A O 1
ATOM 661 N N . ILE A 1 85 ? -6.118 18.999 18.343 1.00 68.50 85 ILE A N 1
ATOM 662 C CA . ILE A 1 85 ? -5.664 20.328 17.914 1.00 68.50 85 ILE A CA 1
ATOM 663 C C . ILE A 1 85 ? -6.174 21.379 18.896 1.00 68.50 85 ILE A C 1
ATOM 665 O O . ILE A 1 85 ? -5.385 22.189 19.369 1.00 68.50 85 ILE A O 1
ATOM 669 N N . TRP A 1 86 ? -7.453 21.331 19.271 1.00 71.38 86 TRP A N 1
ATOM 670 C CA . TRP A 1 86 ? -8.043 22.290 20.203 1.00 71.38 86 TRP A CA 1
ATOM 671 C C . TRP A 1 86 ? -7.352 22.263 21.574 1.00 71.38 86 TRP A C 1
ATOM 673 O O . TRP A 1 86 ? -6.912 23.302 22.064 1.00 71.38 86 TRP A O 1
ATOM 683 N N . ASP A 1 87 ? -7.164 21.072 22.160 1.00 70.69 87 ASP A N 1
ATOM 684 C CA . ASP A 1 87 ? -6.418 20.887 23.418 1.00 70.69 87 ASP A CA 1
ATOM 685 C C . ASP A 1 87 ? -4.973 21.407 23.306 1.00 70.69 87 ASP A C 1
ATOM 687 O O . ASP A 1 87 ? -4.442 22.044 24.221 1.00 70.69 87 ASP A O 1
ATOM 691 N N . ALA A 1 88 ? -4.317 21.172 22.167 1.00 71.44 88 ALA A N 1
ATOM 692 C CA . ALA A 1 88 ? -2.967 21.666 21.936 1.00 71.44 88 ALA A CA 1
ATOM 693 C C . ALA A 1 88 ? -2.912 23.188 21.812 1.00 71.44 88 ALA A C 1
ATOM 695 O O . ALA A 1 88 ? -1.980 23.786 22.347 1.00 71.44 88 ALA A O 1
ATOM 696 N N . MET A 1 89 ? -3.898 23.804 21.163 1.00 73.88 89 MET A N 1
ATOM 697 C CA . MET A 1 89 ? -4.001 25.250 20.998 1.00 73.88 89 MET A CA 1
ATOM 698 C C . MET A 1 89 ? -4.284 25.977 22.315 1.00 73.88 89 MET A C 1
ATOM 700 O O . MET A 1 89 ? -3.671 27.012 22.581 1.00 73.88 89 MET A O 1
ATOM 704 N N . GLU A 1 90 ? -5.153 25.435 23.175 1.00 78.88 90 GLU A N 1
ATOM 705 C CA . GLU A 1 90 ? -5.393 26.005 24.510 1.00 78.88 90 GLU A CA 1
ATOM 706 C C . GLU A 1 90 ? -4.105 26.000 25.344 1.00 78.88 90 GLU A C 1
ATOM 708 O O . GLU A 1 90 ? -3.745 27.008 25.959 1.00 78.88 90 GLU A O 1
ATOM 713 N N . LYS A 1 91 ? -3.356 24.894 25.295 1.00 79.31 91 LYS A N 1
ATOM 714 C CA . LYS A 1 91 ? -2.055 24.767 25.965 1.00 79.31 91 LYS A CA 1
ATOM 715 C C . LYS A 1 91 ? -0.987 25.671 25.351 1.00 79.31 91 LYS A C 1
ATOM 717 O O . LYS A 1 91 ? -0.223 26.275 26.095 1.00 79.31 91 LYS A O 1
ATOM 722 N N . LEU A 1 92 ? -0.958 25.816 24.024 1.00 77.44 92 LEU A N 1
ATOM 723 C CA . LEU A 1 92 ? -0.059 26.743 23.328 1.00 77.44 92 LEU A CA 1
ATOM 724 C C . LEU A 1 92 ? -0.273 28.180 23.808 1.00 77.44 92 LEU A C 1
ATOM 726 O O . LEU A 1 92 ? 0.689 28.854 24.156 1.00 77.44 92 LEU A O 1
ATOM 730 N N . ARG A 1 93 ? -1.525 28.633 23.913 1.00 79.94 93 ARG A N 1
ATOM 731 C CA . ARG A 1 93 ? -1.846 29.985 24.391 1.00 79.94 93 ARG A CA 1
ATOM 732 C C . ARG A 1 93 ? -1.414 30.224 25.839 1.00 79.94 93 ARG A C 1
ATOM 734 O O . ARG A 1 93 ? -1.045 31.341 26.187 1.00 79.94 93 ARG A O 1
ATOM 741 N N . ALA A 1 94 ? -1.446 29.187 26.674 1.00 83.50 94 ALA A N 1
ATOM 742 C CA . ALA A 1 94 ? -0.936 29.269 28.040 1.00 83.50 94 ALA A CA 1
ATOM 743 C C . ALA A 1 94 ? 0.596 29.428 28.090 1.00 83.50 94 ALA A C 1
ATOM 745 O O . ALA A 1 94 ? 1.098 30.059 29.015 1.00 83.50 94 ALA A O 1
ATOM 746 N N . ILE A 1 95 ? 1.319 28.888 27.099 1.00 81.81 95 ILE A N 1
ATOM 747 C CA . ILE A 1 95 ? 2.780 29.021 26.968 1.00 81.81 95 ILE A CA 1
ATOM 748 C C . ILE A 1 95 ? 3.162 30.408 26.441 1.00 81.81 95 ILE A C 1
ATOM 750 O O . ILE A 1 95 ? 4.137 30.980 26.912 1.00 81.81 95 ILE A O 1
ATOM 754 N N . VAL A 1 96 ? 2.394 30.961 25.494 1.00 83.44 96 VAL A N 1
ATOM 755 C CA . VAL A 1 96 ? 2.677 32.263 24.858 1.00 83.44 96 VAL A CA 1
ATOM 756 C C . VAL A 1 96 ? 1.570 33.297 25.119 1.00 83.44 96 VAL A C 1
ATOM 758 O O . VAL A 1 96 ? 0.914 33.770 24.192 1.00 83.44 96 VAL A O 1
ATOM 761 N N . PRO A 1 97 ? 1.323 33.697 26.381 1.00 85.62 97 PRO A N 1
ATOM 762 C CA . PRO A 1 97 ? 0.161 34.515 26.743 1.00 85.62 97 PRO A CA 1
ATOM 763 C C . PRO A 1 97 ? 0.192 35.938 26.164 1.00 85.62 97 PRO A C 1
ATOM 765 O O . PRO A 1 97 ? -0.825 36.633 26.193 1.00 85.62 97 PRO A O 1
ATOM 768 N N . ARG A 1 98 ? 1.353 36.392 25.673 1.00 85.31 98 ARG A N 1
ATOM 769 C CA . ARG A 1 98 ? 1.558 37.716 25.062 1.00 85.31 98 ARG A CA 1
ATOM 770 C C . ARG A 1 98 ? 1.401 37.713 23.545 1.00 85.31 98 ARG A C 1
ATOM 772 O O . ARG A 1 98 ? 1.436 38.782 22.939 1.00 85.31 98 ARG A O 1
ATOM 779 N N . HIS A 1 99 ? 1.237 36.539 22.946 1.00 84.12 99 HIS A N 1
ATOM 780 C CA . HIS A 1 99 ? 1.201 36.364 21.504 1.00 84.12 99 HIS A CA 1
ATOM 781 C C . HIS A 1 99 ? -0.164 35.850 21.064 1.00 84.12 99 HIS A C 1
ATOM 783 O O . HIS A 1 99 ? -0.879 35.158 21.789 1.00 84.12 99 HIS A O 1
ATOM 789 N N . GLU A 1 100 ? -0.535 36.213 19.846 1.00 84.62 100 GLU A N 1
ATOM 790 C CA . GLU A 1 100 ? -1.715 35.696 19.181 1.00 84.62 100 GLU A CA 1
ATOM 791 C C . GLU A 1 100 ? -1.379 34.350 18.527 1.00 84.62 100 GLU A C 1
ATOM 793 O O . GLU A 1 100 ? -0.351 34.213 17.866 1.00 84.62 100 GLU A O 1
ATOM 798 N N . VAL A 1 101 ? -2.245 33.349 18.703 1.00 80.25 101 VAL A N 1
ATOM 799 C CA . VAL A 1 101 ? -2.136 32.067 17.996 1.00 80.25 101 VAL A CA 1
ATOM 800 C C . VAL A 1 101 ? -3.127 32.085 16.840 1.00 80.25 101 VAL A C 1
ATOM 802 O O . VAL A 1 101 ? -4.341 32.121 17.046 1.00 80.25 101 VAL A O 1
ATOM 805 N N . LEU A 1 102 ? -2.598 32.067 15.624 1.00 81.25 102 LEU A N 1
ATOM 806 C CA . LEU A 1 102 ? -3.360 31.958 14.389 1.00 81.25 102 LEU A CA 1
ATOM 807 C C . LEU A 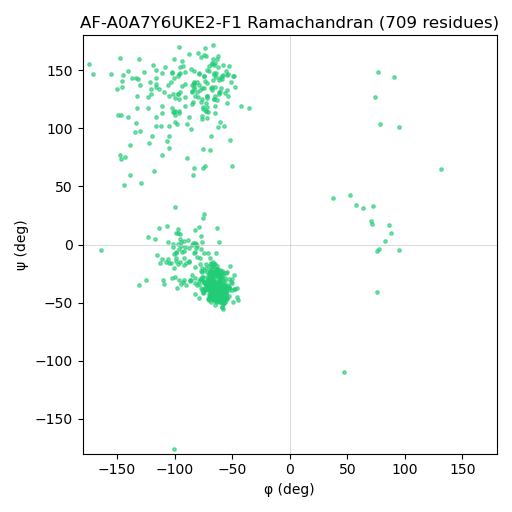1 102 ? -3.383 30.508 13.929 1.00 81.25 102 LEU A C 1
ATOM 809 O O . LEU A 1 102 ? -2.382 29.810 14.069 1.00 81.25 102 LEU A O 1
ATOM 813 N N . VAL A 1 103 ? -4.492 30.081 13.332 1.00 75.31 103 VAL A N 1
ATOM 814 C CA . VAL A 1 103 ? -4.582 28.799 12.618 1.00 75.31 103 VAL A CA 1
ATOM 815 C C . VAL A 1 103 ? -4.586 29.074 11.137 1.00 75.31 103 VAL A C 1
ATOM 817 O O . VAL A 1 103 ? -5.261 29.988 10.685 1.00 75.31 103 VAL A O 1
ATOM 820 N N . GLN A 1 104 ? -3.843 28.283 10.389 1.00 71.00 104 GLN A N 1
ATOM 821 C CA . GLN A 1 104 ? -3.739 28.381 8.951 1.00 71.00 104 GLN A CA 1
ATOM 822 C C . GLN A 1 104 ? -4.291 27.099 8.325 1.00 71.00 104 GLN A C 1
ATOM 824 O O . GLN A 1 104 ? -4.022 26.010 8.826 1.00 71.00 104 GLN A O 1
ATOM 829 N N . ASP A 1 105 ? -5.052 27.217 7.244 1.00 68.00 105 ASP A N 1
ATOM 830 C CA . ASP A 1 105 ? -5.171 26.135 6.263 1.00 68.00 105 ASP A CA 1
ATOM 831 C C . ASP A 1 105 ? -4.266 26.440 5.055 1.00 68.00 105 ASP A C 1
ATOM 833 O O . ASP A 1 105 ? -3.538 27.436 5.049 1.00 68.00 105 ASP A O 1
ATOM 837 N N . ASP A 1 106 ? -4.306 25.605 4.020 1.00 59.28 106 ASP A N 1
ATOM 838 C CA . ASP A 1 106 ? -3.540 25.807 2.780 1.00 59.28 106 ASP A CA 1
ATOM 839 C C . ASP A 1 106 ? -3.722 27.196 2.136 1.00 59.28 106 ASP A C 1
ATOM 841 O O . ASP A 1 106 ? -2.902 27.610 1.318 1.00 59.28 106 ASP A O 1
ATOM 845 N N . PHE A 1 107 ? -4.781 27.934 2.484 1.00 60.84 107 PHE A N 1
ATOM 846 C CA . PHE A 1 107 ? -5.208 29.135 1.772 1.00 60.84 107 PHE A CA 1
ATOM 847 C C . PHE A 1 107 ? -5.328 30.382 2.656 1.00 60.84 107 PHE A C 1
ATOM 849 O O . PHE A 1 107 ? -5.161 31.501 2.160 1.00 60.84 107 PHE A O 1
ATOM 856 N N . PHE A 1 108 ? -5.655 30.231 3.941 1.00 66.62 108 PHE A N 1
ATOM 857 C CA . PHE A 1 108 ? -6.056 31.334 4.808 1.00 66.62 108 PHE A CA 1
ATOM 858 C C . PHE A 1 108 ? -5.580 31.163 6.249 1.00 66.62 108 PHE A C 1
ATOM 860 O O . PHE A 1 108 ? -5.570 30.069 6.805 1.00 66.62 108 PHE A O 1
ATOM 867 N N . GLY A 1 109 ? -5.253 32.295 6.873 1.00 70.00 109 GLY A N 1
ATOM 868 C CA . GLY A 1 109 ? -5.087 32.410 8.316 1.00 70.00 109 GLY A CA 1
ATOM 869 C C . GLY A 1 109 ? -6.374 32.873 8.993 1.00 70.00 109 GLY A C 1
ATOM 870 O O . GLY A 1 109 ? -7.011 33.826 8.540 1.00 70.00 109 GLY A O 1
ATOM 871 N N . TYR A 1 110 ? -6.707 32.237 10.108 1.00 76.19 110 TYR A N 1
ATOM 872 C CA . TYR A 1 110 ? -7.861 32.509 10.950 1.00 76.19 110 TYR A CA 1
ATOM 873 C C . TYR A 1 110 ? -7.388 32.879 12.355 1.00 76.19 110 TYR A C 1
ATOM 875 O O . TYR A 1 110 ? -6.548 32.187 12.943 1.00 76.19 110 TYR A O 1
ATOM 883 N N . ARG A 1 111 ? -7.958 33.946 12.929 1.00 77.44 111 ARG A N 1
ATOM 884 C CA . ARG A 1 111 ? -7.774 34.211 14.363 1.00 77.44 111 ARG A CA 1
ATOM 885 C C . ARG A 1 111 ? -8.612 33.235 15.160 1.00 77.44 111 ARG A C 1
ATOM 887 O O . ARG A 1 111 ? -9.730 32.909 14.767 1.00 77.44 111 ARG A O 1
ATOM 894 N N . TRP A 1 112 ? -8.111 32.818 16.309 1.00 75.44 112 TRP A N 1
ATOM 895 C CA . TRP A 1 112 ? -8.866 31.993 17.238 1.00 75.44 112 TRP A CA 1
ATOM 896 C C . TRP A 1 112 ? -8.946 32.684 18.595 1.00 75.44 112 TRP A C 1
ATOM 898 O O . TRP A 1 112 ? -7.935 32.921 19.252 1.00 75.44 112 TRP A O 1
ATOM 908 N N . ASP A 1 113 ? -10.161 33.014 19.033 1.00 71.00 113 ASP A N 1
ATOM 909 C CA . ASP A 1 113 ? -10.376 33.742 20.291 1.00 71.00 113 ASP A CA 1
ATOM 910 C C . ASP A 1 113 ? -10.429 32.819 21.528 1.00 71.00 113 ASP A C 1
ATOM 912 O O . ASP A 1 113 ? -10.541 33.292 22.664 1.00 71.00 113 ASP A O 1
ATOM 916 N N . GLY A 1 114 ? -10.284 31.503 21.328 1.00 67.06 114 GLY A N 1
ATOM 917 C CA . GLY A 1 114 ? -10.462 30.457 22.343 1.00 67.06 114 GLY A CA 1
ATOM 918 C C . GLY A 1 114 ? -11.864 29.837 22.355 1.00 67.06 114 GLY A C 1
ATOM 919 O O . GLY A 1 114 ? -12.119 28.907 23.115 1.00 67.06 114 GLY A O 1
ATOM 920 N N . ARG A 1 115 ? -12.799 30.348 21.546 1.00 67.31 115 ARG A N 1
ATOM 921 C CA . ARG A 1 115 ? -14.182 29.851 21.442 1.00 67.31 115 ARG A CA 1
ATOM 922 C C . ARG A 1 115 ? -14.621 29.626 20.004 1.00 67.31 115 ARG A C 1
ATOM 924 O O . ARG A 1 115 ? -15.388 28.702 19.751 1.00 67.31 115 ARG A O 1
ATOM 931 N N . LYS A 1 116 ? -14.157 30.456 19.073 1.00 70.25 116 LYS A N 1
ATOM 932 C CA . LYS A 1 116 ? -14.452 30.358 17.644 1.00 70.25 116 LYS A CA 1
ATOM 933 C C . LYS A 1 116 ? -13.274 30.845 16.808 1.00 70.25 116 LYS A C 1
ATOM 935 O O . LYS A 1 116 ? -12.417 31.593 17.277 1.00 70.25 116 LYS A O 1
ATOM 940 N N . PHE A 1 117 ? -13.275 30.428 15.550 1.00 67.69 117 PHE A N 1
ATOM 941 C CA . PHE A 1 117 ? -12.426 31.018 14.527 1.00 67.69 117 PHE A CA 1
ATOM 942 C C . PHE A 1 117 ? -13.093 32.283 13.985 1.00 67.69 117 PHE A C 1
ATOM 944 O O . PHE A 1 117 ? -14.264 32.248 13.592 1.00 67.69 117 PHE A O 1
ATOM 951 N N . ASP A 1 118 ? -12.358 33.391 13.984 1.00 73.94 118 ASP A N 1
ATOM 952 C CA . ASP A 1 118 ? -12.694 34.569 13.198 1.00 73.94 118 ASP A CA 1
ATOM 953 C C . ASP A 1 118 ? -12.398 34.250 11.733 1.00 73.94 118 ASP A C 1
ATOM 955 O O . ASP A 1 118 ? -11.258 33.990 11.346 1.00 73.94 118 ASP A O 1
ATOM 959 N N . THR A 1 119 ? -13.454 34.228 10.926 1.00 62.84 119 THR A N 1
ATOM 960 C CA . THR A 1 119 ? -13.383 33.893 9.500 1.00 62.84 119 THR A CA 1
ATOM 961 C C . THR A 1 119 ? -12.948 35.082 8.653 1.00 62.84 119 THR A C 1
ATOM 963 O O . THR A 1 119 ? -12.920 34.985 7.426 1.00 62.84 119 THR A O 1
ATOM 966 N N . THR A 1 120 ? -12.680 36.229 9.280 1.00 67.31 120 THR A N 1
ATOM 967 C CA . THR A 1 120 ? -12.119 37.390 8.602 1.00 67.31 120 THR A CA 1
ATOM 968 C C . THR A 1 120 ? -10.728 37.019 8.115 1.00 67.31 120 THR A C 1
ATOM 970 O O . THR A 1 120 ? -9.828 36.768 8.916 1.00 67.31 120 THR A O 1
ATOM 973 N N . LYS A 1 121 ? -10.567 36.960 6.790 1.00 62.28 121 LYS A N 1
ATOM 974 C CA . LYS A 1 121 ? -9.281 36.675 6.157 1.00 62.28 121 LYS A CA 1
ATOM 975 C C . LYS A 1 121 ? -8.246 37.670 6.678 1.00 62.28 121 LYS A C 1
ATOM 977 O O . LYS A 1 121 ? -8.428 38.879 6.544 1.00 62.28 121 LYS A O 1
ATOM 982 N N . LEU A 1 122 ? -7.174 37.154 7.266 1.00 65.06 122 LEU A N 1
ATOM 983 C CA . LEU A 1 122 ? -6.028 37.973 7.629 1.00 65.06 122 LEU A CA 1
ATOM 984 C C . LEU A 1 122 ? -5.214 38.273 6.369 1.00 65.06 122 LEU A C 1
ATOM 986 O O . LEU A 1 122 ? -4.753 37.346 5.703 1.00 65.06 122 LEU A O 1
ATOM 990 N N . ASP A 1 123 ? -5.020 39.558 6.069 1.00 62.38 123 ASP A N 1
ATOM 991 C CA . ASP A 1 123 ? -4.024 40.038 5.099 1.00 62.38 123 ASP A CA 1
ATOM 992 C C . ASP A 1 123 ? -2.627 39.958 5.731 1.00 62.38 123 ASP A C 1
ATOM 994 O O . ASP A 1 123 ? -1.978 40.956 6.036 1.00 62.38 123 ASP A O 1
ATOM 998 N N . LEU A 1 124 ? -2.188 38.733 6.002 1.00 62.66 124 LEU A N 1
ATOM 999 C CA . LEU A 1 124 ? -0.790 38.432 6.262 1.00 62.66 124 LEU A CA 1
ATOM 1000 C C . LEU A 1 124 ? -0.253 37.758 5.003 1.00 62.66 124 LEU A C 1
ATOM 1002 O O . LEU A 1 124 ? -0.854 36.799 4.515 1.00 62.66 124 LEU A O 1
ATOM 1006 N N . GLU A 1 125 ? 0.856 38.264 4.465 1.00 58.94 125 GLU A N 1
ATOM 1007 C CA . GLU A 1 125 ? 1.621 37.537 3.455 1.00 58.94 125 GLU A CA 1
ATOM 1008 C C . GLU A 1 125 ? 2.243 36.321 4.142 1.00 58.94 125 GLU A C 1
ATOM 1010 O O . GLU A 1 125 ? 3.283 36.389 4.799 1.00 58.94 125 GLU A O 1
ATOM 1015 N N . TRP A 1 126 ? 1.530 35.201 4.066 1.00 59.78 126 TRP A N 1
ATOM 1016 C CA . TRP A 1 126 ? 2.042 33.915 4.507 1.00 59.78 126 TRP A CA 1
ATOM 1017 C C . TRP A 1 126 ? 3.202 33.519 3.593 1.00 59.78 126 TRP A C 1
ATOM 1019 O O . TRP A 1 126 ? 3.144 33.819 2.400 1.00 59.78 126 TRP A O 1
ATOM 1029 N N . PRO A 1 127 ? 4.241 32.837 4.104 1.00 54.62 127 PRO A N 1
ATOM 1030 C CA . PRO A 1 127 ? 5.274 32.268 3.250 1.00 54.62 127 PRO A CA 1
ATOM 1031 C C . PRO A 1 127 ? 4.602 31.329 2.238 1.00 54.62 127 PRO A C 1
ATOM 1033 O O . PRO A 1 127 ? 4.166 30.234 2.597 1.00 54.62 127 PRO A O 1
ATOM 1036 N N . SER A 1 128 ? 4.428 31.792 0.999 1.00 45.12 128 SER A N 1
ATOM 1037 C CA . SER A 1 128 ? 3.800 31.005 -0.053 1.00 45.12 128 SER A CA 1
ATOM 1038 C C . SER A 1 128 ? 4.763 29.904 -0.462 1.00 45.12 128 SER A C 1
ATOM 1040 O O . SER A 1 128 ? 5.914 30.175 -0.800 1.00 45.12 128 SER A O 1
ATOM 1042 N N . TRP A 1 129 ? 4.281 28.670 -0.461 1.00 46.16 129 TRP A N 1
ATOM 1043 C CA . TRP A 1 129 ? 4.883 27.627 -1.277 1.00 46.16 129 TRP A CA 1
ATOM 1044 C C . TRP A 1 129 ? 4.385 27.845 -2.707 1.00 46.16 129 TRP A C 1
ATOM 1046 O O . TRP A 1 129 ? 3.213 28.181 -2.881 1.00 46.16 129 TRP A O 1
ATOM 1056 N N . ASP A 1 130 ? 5.272 27.726 -3.695 1.00 35.91 130 ASP A N 1
ATOM 1057 C CA . ASP A 1 130 ? 4.963 27.941 -5.111 1.00 35.91 130 ASP A CA 1
ATOM 1058 C C . ASP A 1 130 ? 3.622 27.309 -5.507 1.00 35.91 130 ASP A C 1
ATOM 1060 O O . ASP A 1 130 ? 3.395 26.106 -5.361 1.00 35.91 130 ASP A O 1
ATOM 1064 N N . ALA A 1 131 ? 2.718 28.176 -5.954 1.00 29.00 131 ALA A N 1
ATOM 1065 C CA . ALA A 1 131 ? 1.320 27.886 -6.189 1.00 29.00 131 ALA A CA 1
ATOM 1066 C C . ALA A 1 131 ? 1.066 27.627 -7.678 1.00 29.00 131 ALA A C 1
ATOM 1068 O O . ALA A 1 131 ? 1.055 28.565 -8.472 1.00 29.00 131 ALA A O 1
ATOM 1069 N N . GLU A 1 132 ? 0.741 26.385 -8.037 1.00 25.91 132 GLU A N 1
ATOM 1070 C CA . GLU A 1 132 ? -0.085 26.092 -9.213 1.00 25.91 132 GLU A CA 1
ATOM 1071 C C . GLU A 1 132 ? -1.186 25.084 -8.846 1.00 25.91 132 GLU A C 1
ATOM 1073 O O . GLU A 1 132 ? -0.918 23.952 -8.449 1.00 25.91 132 GLU A O 1
ATOM 1078 N N . GLY A 1 133 ? -2.444 25.537 -8.973 1.00 28.11 133 GLY A N 1
ATOM 1079 C CA . GLY A 1 133 ? -3.668 24.872 -8.494 1.00 28.11 133 GLY A CA 1
ATOM 1080 C C . GLY A 1 133 ? -3.771 25.003 -6.974 1.00 28.11 133 GLY A C 1
ATOM 1081 O O . GLY A 1 133 ? -2.820 24.730 -6.270 1.00 28.11 133 GLY A O 1
ATOM 1082 N N . TRP A 1 134 ? -4.833 25.488 -6.341 1.00 27.91 134 TRP A N 1
ATOM 1083 C CA . TRP A 1 134 ? -6.195 24.968 -6.332 1.00 27.91 134 TRP A CA 1
ATOM 1084 C C . TRP A 1 134 ? -7.094 26.018 -5.647 1.00 27.91 134 TRP A C 1
ATOM 1086 O O . TRP A 1 134 ? -6.657 26.708 -4.730 1.00 27.91 134 TRP A O 1
ATOM 1096 N N . ILE A 1 135 ? -8.357 26.152 -6.064 1.00 27.83 135 ILE A N 1
ATOM 1097 C CA . ILE A 1 135 ? -9.342 27.048 -5.430 1.00 27.83 135 ILE A CA 1
ATOM 1098 C C . ILE A 1 135 ? -10.559 26.243 -4.956 1.00 27.83 135 ILE A C 1
ATOM 1100 O O . ILE A 1 135 ? -11.090 25.425 -5.700 1.00 27.83 135 ILE A O 1
ATOM 1104 N N . ALA A 1 136 ? -11.038 26.635 -3.766 1.00 30.64 136 ALA A N 1
ATOM 1105 C CA . ALA A 1 136 ? -12.359 26.433 -3.152 1.00 30.64 136 ALA A CA 1
ATOM 1106 C C . ALA A 1 136 ? -12.545 25.234 -2.206 1.00 30.64 136 ALA A C 1
ATOM 1108 O O . ALA A 1 136 ? -12.878 24.138 -2.636 1.00 30.64 136 ALA A O 1
ATOM 1109 N N . LEU A 1 137 ? -12.513 25.517 -0.890 1.00 28.38 137 LEU A N 1
ATOM 1110 C CA . LEU A 1 137 ? -13.315 24.804 0.129 1.00 28.38 137 LEU A CA 1
ATOM 1111 C C . LEU A 1 137 ? -13.435 25.510 1.503 1.00 28.38 137 LEU A C 1
ATOM 1113 O O . LEU A 1 137 ? -14.221 25.065 2.340 1.00 28.38 137 LEU A O 1
ATOM 1117 N N . GLY A 1 138 ? -12.760 26.646 1.735 1.00 29.48 138 GLY A N 1
ATOM 1118 C CA . GLY A 1 138 ? -12.853 27.399 3.002 1.00 29.48 138 GLY A CA 1
ATOM 1119 C C . GLY A 1 138 ? -14.240 27.992 3.318 1.00 29.48 138 GLY A C 1
ATOM 1120 O O . GLY A 1 138 ? -14.571 28.228 4.475 1.00 29.48 138 GLY A O 1
ATOM 1121 N N . THR A 1 139 ? -15.108 28.181 2.318 1.00 35.50 139 THR A N 1
ATOM 1122 C CA . THR A 1 139 ? -16.413 28.850 2.507 1.00 35.50 139 THR A CA 1
ATOM 1123 C C . THR A 1 139 ? -17.554 27.906 2.921 1.00 35.50 139 THR A C 1
ATOM 1125 O O . THR A 1 139 ? -18.599 28.385 3.351 1.00 35.50 139 THR A O 1
ATOM 1128 N N . LEU A 1 140 ? -17.389 26.580 2.800 1.00 33.34 140 LEU A N 1
ATOM 1129 C CA . LEU A 1 140 ? -18.482 25.610 3.013 1.00 33.34 140 LEU A CA 1
ATOM 1130 C C . LEU A 1 140 ? -18.337 24.761 4.287 1.00 33.34 140 LEU A C 1
ATOM 1132 O O . LEU A 1 140 ? -19.349 24.397 4.878 1.00 33.34 140 LEU A O 1
ATOM 1136 N N . ALA A 1 141 ? -17.115 24.471 4.746 1.00 37.56 141 ALA A N 1
ATOM 1137 C CA . ALA A 1 141 ? -16.893 23.611 5.918 1.00 37.56 141 ALA A CA 1
ATOM 1138 C C . ALA A 1 141 ? -16.917 24.371 7.260 1.00 37.56 141 ALA A C 1
ATOM 1140 O O . ALA A 1 141 ? -17.329 23.827 8.285 1.00 37.56 141 ALA A O 1
ATOM 1141 N N . LEU A 1 142 ? -16.506 25.642 7.260 1.00 41.84 142 LEU A N 1
ATOM 1142 C CA . LEU A 1 142 ? -16.376 26.455 8.472 1.00 41.84 142 LEU A CA 1
ATOM 1143 C C . LEU A 1 142 ? -17.726 26.864 9.099 1.00 41.84 142 LEU A C 1
ATOM 1145 O O . LEU A 1 142 ? -17.844 26.787 10.322 1.00 41.84 142 LEU A O 1
ATOM 1149 N N . PRO A 1 143 ? -18.774 27.204 8.315 1.00 42.31 143 PRO A N 1
ATOM 1150 C CA . PRO A 1 143 ? -20.111 27.419 8.863 1.00 42.31 143 PRO A CA 1
ATOM 1151 C C . PRO A 1 143 ? -20.672 26.168 9.551 1.00 42.31 143 PRO A C 1
ATOM 1153 O O . PRO A 1 143 ? -21.217 26.291 10.638 1.00 42.31 143 PRO A O 1
ATOM 1156 N N . ALA A 1 144 ? -20.455 24.966 9.000 1.00 41.16 144 ALA A N 1
ATOM 1157 C CA . ALA A 1 144 ? -20.901 23.704 9.608 1.00 41.16 144 ALA A CA 1
ATOM 1158 C C . ALA A 1 144 ? -20.156 23.369 10.919 1.00 41.16 144 ALA A C 1
ATOM 1160 O O . ALA A 1 144 ? -20.731 22.785 11.838 1.00 41.16 144 ALA A O 1
ATOM 1161 N N . LEU A 1 145 ? -18.883 23.768 11.032 1.00 42.28 145 LEU A N 1
ATOM 1162 C CA . LEU A 1 145 ? -18.128 23.717 12.287 1.00 42.28 145 LEU A CA 1
ATOM 1163 C C . LEU A 1 145 ? -18.687 24.716 13.310 1.00 42.28 145 LEU A C 1
ATOM 1165 O O . LEU A 1 145 ? -18.924 24.340 14.453 1.00 42.28 145 LEU A O 1
ATOM 1169 N N . GLN A 1 146 ? -18.954 25.962 12.909 1.00 46.84 146 GLN A N 1
ATOM 1170 C CA . GLN A 1 146 ? -19.504 26.998 13.792 1.00 46.84 146 GLN A CA 1
ATOM 1171 C C . GLN A 1 146 ? -20.937 26.693 14.261 1.00 46.84 146 GLN A C 1
ATOM 1173 O O . GLN A 1 146 ? -21.236 26.896 15.435 1.00 46.84 146 GLN A O 1
ATOM 1178 N N . GLU A 1 147 ? -21.800 26.161 13.389 1.00 44.97 147 GLU A N 1
ATOM 1179 C CA . GLU A 1 147 ? -23.187 25.774 13.701 1.00 44.97 147 GLU A CA 1
ATOM 1180 C C . GLU A 1 147 ? -23.227 24.673 14.774 1.00 44.97 147 GLU A C 1
ATOM 1182 O O . GLU A 1 147 ? -24.010 24.736 15.715 1.00 44.97 147 GLU A O 1
ATOM 1187 N N . ARG A 1 148 ? -22.277 23.732 14.727 1.00 44.69 148 ARG A N 1
ATOM 1188 C CA . ARG A 1 148 ? -22.132 22.652 15.714 1.00 44.69 148 ARG A CA 1
ATOM 1189 C C . ARG A 1 148 ? -21.651 23.122 17.094 1.00 44.69 148 ARG A C 1
ATOM 1191 O O . ARG A 1 148 ? -21.908 22.446 18.087 1.00 44.69 148 ARG A O 1
ATOM 1198 N N . PHE A 1 149 ? -20.960 24.260 17.175 1.00 45.53 149 PHE A N 1
ATOM 1199 C CA . PHE A 1 149 ? -20.543 24.869 18.448 1.00 45.53 149 PHE A CA 1
ATOM 1200 C C . PHE A 1 149 ? -21.520 25.942 18.955 1.00 45.53 149 PHE A C 1
ATOM 1202 O O . PHE A 1 149 ? -21.462 26.301 20.135 1.00 45.53 149 PHE A O 1
ATOM 1209 N N . ALA A 1 150 ? -22.430 26.422 18.102 1.00 43.22 150 ALA A N 1
ATOM 1210 C CA . ALA A 1 150 ? -23.494 27.354 18.472 1.00 43.22 150 ALA A CA 1
ATOM 1211 C C . ALA A 1 150 ? -24.553 26.716 19.396 1.00 43.22 150 ALA A C 1
ATOM 1213 O O . ALA A 1 150 ? -25.174 27.432 20.177 1.00 43.22 150 ALA A O 1
ATOM 1214 N N . ASP A 1 151 ? -24.686 25.383 19.387 1.00 40.91 151 ASP A N 1
ATOM 1215 C CA . ASP A 1 151 ? -25.615 24.621 20.240 1.00 40.91 151 ASP A CA 1
ATOM 1216 C C . ASP A 1 151 ? -25.156 24.446 21.703 1.00 40.91 151 ASP A C 1
ATOM 1218 O O . ASP A 1 151 ? -25.821 23.781 22.502 1.00 40.91 151 ASP A O 1
ATOM 1222 N N . ARG A 1 152 ? -24.061 25.097 22.128 1.00 41.00 152 ARG A N 1
ATOM 1223 C CA . ARG A 1 152 ? -23.886 25.366 23.564 1.00 41.00 152 ARG A CA 1
ATOM 1224 C C . ARG A 1 152 ? -25.008 26.318 23.994 1.00 41.00 152 ARG A C 1
ATOM 1226 O O . ARG A 1 152 ? -25.171 27.363 23.366 1.00 41.00 152 ARG A O 1
ATOM 1233 N N . PRO A 1 153 ? -25.777 26.006 25.051 1.00 34.94 153 PRO A N 1
ATOM 1234 C CA . PRO A 1 153 ? -27.031 26.691 25.332 1.00 34.94 153 PRO A CA 1
ATOM 1235 C C . PRO A 1 153 ? -26.786 28.184 25.559 1.00 34.94 153 PRO A C 1
ATOM 1237 O O . PRO A 1 153 ? -26.296 28.609 26.602 1.00 34.94 153 PRO A O 1
ATOM 1240 N N . THR A 1 154 ? -27.148 28.991 24.566 1.00 40.78 154 THR A N 1
ATOM 1241 C CA . THR A 1 154 ? -27.243 30.444 24.670 1.00 40.78 154 THR A CA 1
ATOM 1242 C C . THR A 1 154 ? -28.610 30.817 24.115 1.00 40.78 154 THR A C 1
ATOM 1244 O O . THR A 1 154 ? -28.858 30.796 22.917 1.00 40.78 154 THR A O 1
ATOM 1247 N N . GLY A 1 155 ? -29.572 31.009 25.019 1.00 38.59 155 GLY A N 1
ATOM 1248 C CA . GLY A 1 155 ? -30.991 31.074 24.684 1.00 38.59 155 GLY A CA 1
ATOM 1249 C C . GLY A 1 155 ? -31.406 32.311 23.888 1.00 38.59 155 GLY A C 1
ATOM 1250 O O . GLY A 1 155 ? -31.985 33.216 24.475 1.00 38.59 155 GLY A O 1
ATOM 1251 N N . LEU A 1 156 ? -31.199 32.327 22.567 1.00 33.28 156 LEU A N 1
ATOM 1252 C CA . LEU A 1 156 ? -31.823 33.270 21.629 1.00 33.28 156 LEU A CA 1
ATOM 1253 C C . LEU A 1 156 ? -32.013 32.629 20.236 1.00 33.28 156 LEU A C 1
ATOM 1255 O O . LEU A 1 156 ? -31.103 32.015 19.692 1.00 33.28 156 LEU A O 1
ATOM 1259 N N . ARG A 1 157 ? -33.209 32.790 19.643 1.00 34.12 157 ARG A N 1
ATOM 1260 C CA . ARG A 1 157 ? -33.560 32.317 18.284 1.00 34.12 157 ARG A CA 1
ATOM 1261 C C . ARG A 1 157 ? -33.043 33.272 17.192 1.00 34.12 157 ARG A C 1
ATOM 1263 O O . ARG A 1 157 ? -33.271 34.475 17.336 1.00 34.12 157 ARG A O 1
ATOM 1270 N N . PRO A 1 158 ? -32.511 32.781 16.054 1.00 34.28 158 PRO A N 1
ATOM 1271 C CA . PRO A 1 158 ? -32.296 33.605 14.867 1.00 34.28 158 PRO A CA 1
ATOM 1272 C C . PRO A 1 158 ? -33.481 33.565 13.878 1.00 34.28 158 PRO A C 1
ATOM 1274 O O . PRO A 1 158 ? -34.258 32.609 13.823 1.00 34.28 158 PRO A O 1
ATOM 1277 N N . ALA A 1 159 ? -33.613 34.651 13.109 1.00 30.55 159 ALA A N 1
ATOM 1278 C CA . ALA A 1 159 ? -34.623 34.907 12.073 1.00 30.55 159 ALA A CA 1
ATOM 1279 C C . ALA A 1 159 ? -34.192 34.362 10.681 1.00 30.55 159 ALA A C 1
ATOM 1281 O O . ALA A 1 159 ? -33.011 34.067 10.493 1.00 30.55 159 ALA A O 1
ATOM 1282 N N . PRO A 1 160 ? -35.107 34.206 9.696 1.00 32.00 160 PRO A N 1
ATOM 1283 C CA . PRO A 1 160 ? -34.880 33.347 8.531 1.00 32.00 160 PRO A CA 1
ATOM 1284 C C . PRO A 1 160 ? -34.072 34.003 7.396 1.00 32.00 160 PRO A C 1
ATOM 1286 O O . PRO A 1 160 ? -34.152 35.206 7.149 1.00 32.00 160 PRO A O 1
ATOM 1289 N N . ALA A 1 161 ? -33.330 33.158 6.673 1.00 32.78 161 ALA A N 1
ATOM 1290 C CA . ALA A 1 161 ? -32.382 33.509 5.617 1.00 32.78 161 ALA A CA 1
ATOM 1291 C C . ALA A 1 161 ? -33.022 33.849 4.253 1.00 32.78 161 ALA A C 1
ATOM 1293 O O . ALA A 1 161 ? -34.002 33.235 3.824 1.00 32.78 161 ALA A O 1
ATOM 1294 N N . VAL A 1 162 ? -32.382 34.768 3.518 1.00 29.27 162 VAL A N 1
ATOM 1295 C CA . VAL A 1 162 ? -32.661 35.099 2.109 1.00 29.27 162 VAL A CA 1
ATOM 1296 C C . VAL A 1 162 ? -31.617 34.421 1.208 1.00 29.27 162 VAL A C 1
ATOM 1298 O O . VAL A 1 162 ? -30.418 34.547 1.438 1.00 29.27 162 VAL A O 1
ATOM 1301 N N . LYS A 1 163 ? -32.063 33.710 0.162 1.00 36.38 163 LYS A N 1
ATOM 1302 C CA . LYS A 1 163 ? -31.199 33.014 -0.817 1.00 36.38 163 LYS A CA 1
ATOM 1303 C C . LYS A 1 163 ? -30.730 33.945 -1.951 1.00 36.38 163 LYS A C 1
ATOM 1305 O O . LYS A 1 163 ? -31.587 34.607 -2.542 1.00 36.38 163 LYS A O 1
ATOM 1310 N N . PRO A 1 164 ? -29.455 33.904 -2.391 1.00 32.34 164 PRO A N 1
ATOM 1311 C CA . PRO A 1 164 ? -29.053 34.481 -3.670 1.00 32.34 164 PRO A CA 1
ATOM 1312 C C . PRO A 1 164 ? -29.023 33.461 -4.827 1.00 32.34 164 PRO A C 1
ATOM 1314 O O . PRO A 1 164 ? -28.756 32.270 -4.663 1.00 32.34 164 PRO A O 1
ATOM 1317 N N . ARG A 1 165 ? -29.335 33.977 -6.024 1.00 30.36 165 ARG A N 1
ATOM 1318 C CA . ARG A 1 165 ? -29.439 33.294 -7.328 1.00 30.36 165 ARG A CA 1
ATOM 1319 C C . ARG A 1 165 ? -28.070 33.027 -7.977 1.00 30.36 165 ARG A C 1
ATOM 1321 O O . ARG A 1 165 ? -27.180 33.868 -7.925 1.00 30.36 165 ARG A O 1
ATOM 1328 N N . LYS A 1 166 ? -27.973 31.904 -8.705 1.00 32.16 166 LYS A N 1
ATOM 1329 C CA . LYS A 1 166 ? -26.846 31.504 -9.573 1.00 32.16 166 LYS A CA 1
ATOM 1330 C C . LYS A 1 166 ? -26.708 32.414 -10.810 1.00 32.16 166 LYS A C 1
ATOM 1332 O O . LYS A 1 166 ? -27.693 32.637 -11.513 1.00 32.16 166 LYS A O 1
ATOM 1337 N N . LYS A 1 167 ? -25.480 32.836 -11.144 1.00 29.69 167 LYS A N 1
ATOM 1338 C CA . LYS A 1 167 ? -25.086 33.344 -12.475 1.00 29.69 167 LYS A CA 1
ATOM 1339 C C . LYS A 1 167 ? -23.962 32.469 -13.045 1.00 29.69 167 LYS A C 1
ATOM 1341 O O . LYS A 1 167 ? -22.976 32.219 -12.365 1.00 29.69 167 LYS A O 1
ATOM 1346 N N . ARG A 1 168 ? -24.139 32.007 -14.288 1.00 32.06 168 ARG A N 1
ATOM 1347 C CA . ARG A 1 168 ? -23.129 31.319 -15.113 1.00 32.06 168 ARG A CA 1
ATOM 1348 C C . ARG A 1 168 ? -22.158 32.353 -15.702 1.00 32.06 168 ARG A C 1
ATOM 1350 O O . ARG A 1 168 ? -22.627 33.339 -16.269 1.00 32.06 168 ARG A O 1
ATOM 1357 N N . GLN A 1 169 ? -20.849 32.113 -15.619 1.00 30.03 169 GLN A N 1
ATOM 1358 C CA . GLN A 1 169 ? -19.831 32.838 -16.391 1.00 30.03 169 GLN A CA 1
ATOM 1359 C C . GLN A 1 169 ? -19.560 32.120 -17.723 1.00 30.03 169 GLN A C 1
ATOM 1361 O O . GLN A 1 169 ? -19.528 30.892 -17.784 1.00 30.03 169 GLN A O 1
ATOM 1366 N N . ARG A 1 170 ? -19.428 32.913 -18.793 1.00 30.50 170 ARG A N 1
ATOM 1367 C CA . ARG A 1 170 ? -19.022 32.515 -20.149 1.00 30.50 170 ARG A CA 1
ATOM 1368 C C . ARG A 1 170 ? -17.518 32.765 -20.323 1.00 30.50 170 ARG A C 1
ATOM 1370 O O . ARG A 1 170 ? -16.995 33.736 -19.788 1.00 30.50 170 ARG A O 1
ATOM 1377 N N . ASN A 1 171 ? -16.893 31.894 -21.107 1.00 30.38 171 ASN A N 1
ATOM 1378 C CA . ASN A 1 171 ? -15.494 31.891 -21.538 1.00 30.38 171 ASN A CA 1
ATOM 1379 C C . ASN A 1 171 ? -15.178 33.077 -22.494 1.00 30.38 171 ASN A C 1
ATOM 1381 O O . ASN A 1 171 ? -15.974 33.282 -23.417 1.00 30.38 171 ASN A O 1
ATOM 1385 N N . PRO A 1 172 ? -14.083 33.853 -22.323 1.00 33.78 172 PRO A N 1
ATOM 1386 C CA . PRO A 1 172 ? -13.764 35.006 -23.163 1.00 33.78 172 PRO A CA 1
ATOM 1387 C C . PRO A 1 172 ? -12.525 34.766 -24.050 1.00 33.78 172 PRO A C 1
ATOM 1389 O O . PRO A 1 172 ? -11.463 35.298 -23.764 1.00 33.78 172 PRO A O 1
ATOM 1392 N N . TYR A 1 173 ? -12.651 34.014 -25.147 1.00 29.83 173 TYR A N 1
ATOM 1393 C CA . TYR A 1 173 ? -11.620 33.975 -26.200 1.00 29.83 173 TYR A CA 1
ATOM 1394 C C . TYR A 1 173 ? -12.239 33.761 -27.583 1.00 29.83 173 TYR A C 1
ATOM 1396 O O . TYR A 1 173 ? -12.197 32.663 -28.122 1.00 29.83 173 TYR A O 1
ATOM 1404 N N . LEU A 1 174 ? -12.822 34.816 -28.158 1.00 30.34 174 LEU A N 1
ATOM 1405 C CA . LEU A 1 174 ? -13.050 34.939 -29.602 1.00 30.34 174 LEU A CA 1
ATOM 1406 C C . LEU A 1 174 ? -12.930 36.425 -29.982 1.00 30.34 174 LEU A C 1
ATOM 1408 O O . LEU A 1 174 ? -13.747 37.241 -29.558 1.00 30.34 174 LEU A O 1
ATOM 1412 N N . GLY A 1 175 ? -11.881 36.772 -30.732 1.00 32.75 175 GLY A N 1
ATOM 1413 C CA . GLY A 1 175 ? -11.717 38.083 -31.374 1.00 32.75 175 GLY A CA 1
ATOM 1414 C C . GLY A 1 175 ? -12.530 38.190 -32.678 1.00 32.75 175 GLY A C 1
ATOM 1415 O O . GLY A 1 175 ? -13.000 37.168 -33.180 1.00 32.75 175 GLY A O 1
ATOM 1416 N N . PRO A 1 176 ? -12.742 39.405 -33.220 1.00 31.98 176 PRO A N 1
ATOM 1417 C CA . PRO A 1 176 ? -13.707 39.640 -34.294 1.00 31.98 176 PRO A CA 1
ATOM 1418 C C . PRO A 1 176 ? -13.146 39.332 -35.693 1.00 31.98 176 PRO A C 1
ATOM 1420 O O . PRO A 1 176 ? -12.028 39.718 -36.025 1.00 31.98 176 PRO A O 1
ATOM 1423 N N . LEU A 1 177 ? -13.970 38.689 -36.525 1.00 31.02 177 LEU A N 1
ATOM 1424 C CA . LEU A 1 177 ? -13.789 38.545 -37.974 1.00 31.02 177 LEU A CA 1
ATOM 1425 C C . LEU A 1 177 ? -14.251 39.831 -38.682 1.00 31.02 177 LEU A C 1
ATOM 1427 O O . LEU A 1 177 ? -15.350 40.318 -38.410 1.00 31.02 177 LEU A O 1
ATOM 1431 N N . GLY A 1 178 ? -13.426 40.369 -39.582 1.00 35.47 178 GLY A N 1
ATOM 1432 C CA . GLY A 1 178 ? -13.771 41.478 -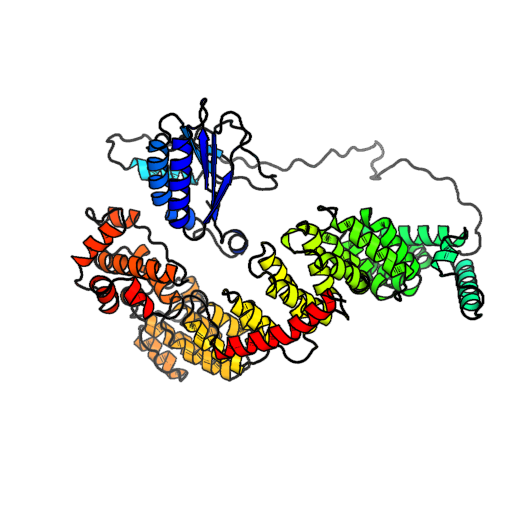40.480 1.00 35.47 178 GLY A CA 1
ATOM 1433 C C . GLY A 1 178 ? -13.857 41.008 -41.935 1.00 35.47 178 GLY A C 1
ATOM 1434 O O . GLY A 1 178 ? -13.140 40.088 -42.320 1.00 35.47 178 GLY A O 1
ATOM 1435 N N . TRP A 1 179 ? -14.741 41.635 -42.713 1.00 33.06 179 TRP A N 1
ATOM 1436 C CA . TRP A 1 179 ? -15.012 41.362 -44.131 1.00 33.06 179 TRP A CA 1
ATOM 1437 C C . TRP A 1 179 ? -14.330 42.414 -45.018 1.00 33.06 179 TRP A C 1
ATOM 1439 O O . TRP A 1 179 ? -14.251 43.572 -44.605 1.00 33.06 179 TRP A O 1
ATOM 1449 N N . ASP A 1 180 ? -13.891 42.042 -46.224 1.00 45.47 180 ASP A N 1
ATOM 1450 C CA . ASP A 1 180 ? -13.572 43.002 -47.291 1.00 45.47 180 ASP A CA 1
ATOM 1451 C C . ASP A 1 180 ? -14.752 43.180 -48.269 1.00 45.47 180 ASP A C 1
ATOM 1453 O O . ASP A 1 180 ? -15.764 42.475 -48.189 1.00 45.47 180 ASP A O 1
ATOM 1457 N N . GLU A 1 181 ? -14.653 44.182 -49.146 1.00 42.47 181 GLU A N 1
ATOM 1458 C CA . GLU A 1 181 ? -15.751 44.669 -49.995 1.00 42.47 181 GLU A CA 1
ATOM 1459 C C . GLU A 1 181 ? -16.082 43.778 -51.215 1.00 42.47 181 GLU A C 1
ATOM 1461 O O . GLU A 1 181 ? -17.023 44.108 -51.933 1.00 42.47 181 GLU A O 1
ATOM 1466 N N . ASP A 1 182 ? -15.421 42.625 -51.414 1.00 48.12 182 ASP A N 1
ATOM 1467 C CA . ASP A 1 182 ? -15.675 41.721 -52.559 1.00 48.12 182 ASP A CA 1
ATOM 1468 C C . ASP A 1 182 ? -16.066 40.270 -52.178 1.00 48.12 182 ASP A C 1
ATOM 1470 O O . ASP A 1 182 ? -16.279 39.423 -53.048 1.00 48.12 182 ASP A O 1
ATOM 1474 N N . GLY A 1 183 ? -16.269 39.965 -50.890 1.00 42.91 183 GLY A N 1
ATOM 1475 C CA . GLY A 1 183 ? -17.074 38.809 -50.462 1.00 42.91 183 GLY A CA 1
ATOM 1476 C C . GLY A 1 183 ? -16.470 37.406 -50.658 1.00 42.91 183 GLY A C 1
ATOM 1477 O O . GLY A 1 183 ? -17.227 36.454 -50.865 1.00 42.91 183 GLY A O 1
ATOM 1478 N N . GLY A 1 184 ? -15.146 37.233 -50.550 1.00 41.28 184 GLY A N 1
ATOM 1479 C CA . GLY A 1 184 ? -14.491 35.913 -50.571 1.00 41.28 184 GLY A CA 1
ATOM 1480 C C . GLY A 1 184 ? -13.461 35.711 -49.450 1.00 41.28 184 GLY A C 1
ATOM 1481 O O . GLY A 1 184 ? -12.546 36.509 -49.292 1.00 41.28 184 GLY A O 1
ATOM 1482 N N . GLU A 1 185 ? -13.566 34.620 -48.681 1.00 33.09 185 GLU A N 1
ATOM 1483 C CA . GLU A 1 185 ? -12.656 34.314 -47.562 1.00 33.09 185 GLU A CA 1
ATOM 1484 C C . GLU A 1 185 ? -11.243 33.907 -48.034 1.00 33.09 185 GLU A C 1
ATOM 1486 O O . GLU A 1 185 ? -11.064 32.821 -48.592 1.00 33.09 185 GLU A O 1
ATOM 1491 N N . ARG A 1 186 ? -10.208 34.716 -47.739 1.00 38.72 186 ARG A N 1
ATOM 1492 C CA . ARG A 1 186 ? -8.800 34.263 -47.666 1.00 38.72 186 ARG A CA 1
ATOM 1493 C C . ARG A 1 186 ? -7.991 35.010 -46.600 1.00 38.72 186 ARG A C 1
ATOM 1495 O O . ARG A 1 186 ? -8.081 36.223 -46.464 1.00 38.72 186 ARG A O 1
ATOM 1502 N N . PHE A 1 187 ? -7.128 34.267 -45.903 1.00 32.81 187 PHE A N 1
ATOM 1503 C CA . PHE A 1 187 ? -6.039 34.804 -45.082 1.00 32.81 187 PHE A CA 1
ATOM 1504 C C . PHE A 1 187 ? -4.934 35.378 -45.985 1.00 32.81 187 PHE A C 1
ATOM 1506 O O . PHE A 1 187 ? -4.401 34.660 -46.830 1.00 32.81 187 PHE A O 1
ATOM 1513 N N . VAL A 1 188 ? -4.553 36.641 -45.779 1.00 30.66 188 VAL A N 1
ATOM 1514 C CA . VAL A 1 188 ? -3.387 37.268 -46.424 1.00 30.66 188 VAL A CA 1
ATOM 1515 C C . VAL A 1 188 ? -2.369 37.626 -45.339 1.00 30.66 188 VAL A C 1
ATOM 1517 O O . VAL A 1 188 ? -2.608 38.515 -44.527 1.00 30.66 188 VAL A O 1
ATOM 1520 N N . GLY A 1 189 ? -1.244 36.909 -45.306 1.00 35.72 189 GLY A N 1
ATOM 1521 C CA . GLY A 1 189 ? -0.050 37.256 -44.525 1.00 35.72 189 GLY A CA 1
ATOM 1522 C C . GLY A 1 189 ? 1.090 37.721 -45.451 1.00 35.72 189 GLY A C 1
ATOM 1523 O O . GLY A 1 189 ? 1.106 37.319 -46.615 1.00 35.72 189 GLY A O 1
ATOM 1524 N N . PRO A 1 190 ? 2.035 38.568 -44.996 1.00 32.41 190 PRO A N 1
ATOM 1525 C CA . PRO A 1 190 ? 2.841 39.394 -45.891 1.00 32.41 190 PRO A CA 1
ATOM 1526 C C . PRO A 1 190 ? 4.275 38.874 -46.062 1.00 32.41 190 PRO A C 1
ATOM 1528 O O . PRO A 1 190 ? 5.170 39.400 -45.422 1.00 32.41 190 PRO A O 1
ATOM 1531 N N . TRP A 1 191 ? 4.529 37.899 -46.940 1.00 33.62 191 TRP A N 1
ATOM 1532 C CA . TRP A 1 191 ? 5.896 37.605 -47.414 1.00 33.62 191 TRP A CA 1
ATOM 1533 C C . TRP A 1 191 ? 5.857 37.058 -48.845 1.00 33.62 191 TRP A C 1
ATOM 1535 O O . TRP A 1 191 ? 5.380 35.953 -49.084 1.00 33.62 191 TRP A O 1
ATOM 1545 N N . ALA A 1 192 ? 6.352 37.842 -49.804 1.00 30.41 192 ALA A N 1
ATOM 1546 C CA . ALA A 1 192 ? 6.609 37.400 -51.172 1.00 30.41 192 ALA A CA 1
ATOM 1547 C C . ALA A 1 192 ? 8.110 37.101 -51.321 1.00 30.41 192 ALA A C 1
ATOM 1549 O O . ALA A 1 192 ? 8.938 37.957 -51.013 1.00 30.41 192 ALA A O 1
ATOM 1550 N N . TRP A 1 193 ? 8.451 35.897 -51.787 1.00 33.09 193 TRP A N 1
ATOM 1551 C CA . TRP A 1 193 ? 9.823 35.464 -52.085 1.00 33.09 193 TRP A CA 1
ATOM 1552 C C . TRP A 1 193 ? 10.090 35.558 -53.604 1.00 33.09 193 TRP A C 1
ATOM 1554 O O . TRP A 1 193 ? 9.168 35.298 -54.382 1.00 33.09 193 TRP A O 1
ATOM 1564 N N . PRO A 1 194 ? 11.302 35.937 -54.060 1.00 33.75 194 PRO A N 1
ATOM 1565 C CA . PRO A 1 194 ? 11.636 36.030 -55.487 1.00 33.75 194 PRO A CA 1
ATOM 1566 C C . PRO A 1 194 ? 11.823 34.644 -56.149 1.00 33.75 194 PRO A C 1
ATOM 1568 O O . PRO A 1 194 ? 11.983 33.649 -55.440 1.00 33.75 194 PRO A O 1
ATOM 1571 N N . PRO A 1 195 ? 11.797 34.554 -57.499 1.00 32.62 195 PRO A N 1
ATOM 1572 C CA . PRO A 1 195 ? 11.808 33.278 -58.217 1.00 32.62 195 PRO A CA 1
ATOM 1573 C C . PRO A 1 195 ? 13.156 32.541 -58.128 1.00 32.62 195 PRO A C 1
ATOM 1575 O O . PRO A 1 195 ? 14.216 33.158 -58.038 1.00 32.62 195 PRO A O 1
ATOM 1578 N N . ALA A 1 196 ? 13.075 31.207 -58.166 1.00 31.41 196 ALA A N 1
ATOM 1579 C CA . ALA A 1 196 ? 14.178 30.259 -58.007 1.00 31.41 196 ALA A CA 1
ATOM 1580 C C . ALA A 1 196 ? 15.252 30.350 -59.119 1.00 31.41 196 ALA A C 1
ATOM 1582 O O . ALA A 1 196 ? 14.903 30.617 -60.273 1.00 31.41 196 ALA A O 1
ATOM 1583 N N . PRO A 1 197 ? 16.538 30.080 -58.808 1.00 33.62 197 PRO A N 1
ATOM 1584 C CA . PRO A 1 197 ? 17.562 29.824 -59.815 1.00 33.62 197 PRO A CA 1
ATOM 1585 C C . PRO A 1 197 ? 17.452 28.398 -60.390 1.00 33.62 197 PRO A C 1
ATOM 1587 O O . PRO A 1 197 ? 16.806 27.524 -59.814 1.00 33.62 197 PRO A O 1
ATOM 1590 N N . GLU A 1 198 ? 18.071 28.197 -61.557 1.00 35.53 198 GLU A N 1
ATOM 1591 C CA . GLU A 1 198 ? 18.098 26.953 -62.345 1.00 35.53 198 GLU A CA 1
ATOM 1592 C C . GLU A 1 198 ? 18.549 25.709 -61.545 1.00 35.53 198 GLU A C 1
ATOM 1594 O O . GLU A 1 198 ? 19.304 25.840 -60.580 1.00 35.53 198 GLU A O 1
ATOM 1599 N N . PRO A 1 199 ? 18.118 24.488 -61.932 1.00 37.41 199 PRO A N 1
ATOM 1600 C CA . PRO A 1 199 ? 18.335 23.297 -61.121 1.00 37.41 199 PRO A CA 1
ATOM 1601 C C . PRO A 1 199 ? 19.807 22.869 -61.134 1.00 37.41 199 PRO A C 1
ATOM 1603 O O . PRO A 1 199 ? 20.318 22.335 -62.121 1.00 37.41 199 PRO A O 1
ATOM 1606 N N . GLU A 1 200 ? 20.480 23.052 -60.000 1.00 44.75 200 GLU A N 1
ATOM 1607 C CA . GLU A 1 200 ? 21.678 22.286 -59.670 1.00 44.75 200 GLU A CA 1
ATOM 1608 C C . GLU A 1 200 ? 21.327 20.805 -59.465 1.00 44.75 200 GLU A C 1
ATOM 1610 O O . GLU A 1 200 ? 20.201 20.444 -59.116 1.00 44.75 200 GLU A O 1
ATOM 1615 N N . ARG A 1 201 ? 22.319 19.934 -59.678 1.00 48.00 201 ARG A N 1
ATOM 1616 C CA . ARG A 1 201 ? 22.197 18.478 -59.513 1.00 48.00 201 ARG A CA 1
ATOM 1617 C C . ARG A 1 201 ? 21.551 18.089 -58.167 1.00 48.00 201 ARG A C 1
ATOM 1619 O O . ARG A 1 201 ? 21.863 18.728 -57.151 1.00 48.00 201 ARG A O 1
ATOM 1626 N N . PRO A 1 202 ? 20.739 17.010 -58.123 1.00 57.38 202 PRO A N 1
ATOM 1627 C CA . PRO A 1 202 ? 20.085 16.559 -56.899 1.00 57.38 202 PRO A CA 1
ATOM 1628 C C . PRO A 1 202 ? 21.097 16.346 -55.769 1.00 57.38 202 PRO A C 1
ATOM 1630 O O . PRO A 1 202 ? 22.095 15.645 -55.926 1.00 57.38 202 PRO A O 1
ATOM 1633 N N . PHE A 1 203 ? 20.832 16.956 -54.614 1.00 50.22 203 PHE A N 1
ATOM 1634 C CA . PHE A 1 203 ? 21.642 16.848 -53.395 1.00 50.22 203 PHE A CA 1
ATOM 1635 C C . PHE A 1 203 ? 21.998 15.391 -53.031 1.00 50.22 203 PHE A C 1
ATOM 1637 O O . PHE A 1 203 ? 23.136 15.112 -52.662 1.00 50.22 203 PHE A O 1
ATOM 1644 N N . PHE A 1 204 ? 21.065 14.454 -53.223 1.00 48.09 204 PHE A N 1
ATOM 1645 C CA . PHE A 1 204 ? 21.252 13.040 -52.881 1.00 48.09 204 PHE A CA 1
ATOM 1646 C C . PHE A 1 204 ? 22.261 12.305 -53.764 1.00 48.09 204 PHE A C 1
ATOM 1648 O O . PHE A 1 204 ? 22.986 11.464 -53.251 1.00 48.09 204 PHE A O 1
ATOM 1655 N N . GLU A 1 205 ? 22.402 12.675 -55.040 1.00 54.41 205 GLU A N 1
ATOM 1656 C CA . GLU A 1 205 ? 23.441 12.088 -55.900 1.00 54.41 205 GLU A CA 1
ATOM 1657 C C . GLU A 1 205 ? 24.842 12.514 -55.438 1.00 54.41 205 GLU A C 1
ATOM 1659 O O . GLU A 1 205 ? 25.757 11.697 -55.376 1.00 54.41 205 GLU A O 1
ATOM 1664 N N . ARG A 1 206 ? 24.998 13.782 -55.024 1.00 53.09 206 ARG A N 1
ATOM 1665 C CA . ARG A 1 206 ? 26.258 14.292 -54.451 1.00 53.09 206 ARG A CA 1
ATOM 1666 C C . ARG A 1 206 ? 26.577 13.651 -53.098 1.00 53.09 206 ARG A C 1
ATOM 1668 O O . ARG A 1 206 ? 27.745 13.431 -52.779 1.00 53.09 206 ARG A O 1
ATOM 1675 N N . LEU A 1 207 ? 25.549 13.373 -52.299 1.00 47.47 207 LEU A N 1
ATOM 1676 C CA . LEU A 1 207 ? 25.688 12.791 -50.969 1.00 47.47 207 LEU A CA 1
ATOM 1677 C C . LEU A 1 207 ? 26.017 11.294 -51.021 1.00 47.47 207 LEU A C 1
ATOM 1679 O O . LEU A 1 207 ? 26.898 10.859 -50.283 1.00 47.47 207 LEU A O 1
ATOM 1683 N N . ASP A 1 208 ? 25.375 10.526 -51.904 1.00 51.41 208 ASP A N 1
ATOM 1684 C CA . ASP A 1 208 ? 25.661 9.098 -52.093 1.00 51.41 208 ASP A CA 1
ATOM 1685 C C . ASP A 1 208 ? 27.095 8.882 -52.608 1.00 51.41 208 ASP A C 1
ATOM 1687 O O . ASP A 1 208 ? 27.794 7.986 -52.131 1.00 51.41 208 ASP A O 1
ATOM 1691 N N . GLU A 1 209 ? 27.588 9.751 -53.500 1.00 51.97 209 GLU A N 1
ATOM 1692 C CA . GLU A 1 209 ? 28.995 9.761 -53.926 1.00 51.97 209 GLU A CA 1
ATOM 1693 C C . GLU A 1 209 ? 29.944 10.117 -52.770 1.00 51.97 209 GLU A C 1
ATOM 1695 O O . GLU A 1 209 ? 30.936 9.421 -52.550 1.00 51.97 209 GLU A O 1
ATOM 1700 N N . ALA A 1 210 ? 29.639 11.151 -51.978 1.00 48.22 210 ALA A N 1
ATOM 1701 C CA . ALA A 1 210 ? 30.460 11.530 -50.825 1.00 48.22 210 ALA A CA 1
ATOM 1702 C C . ALA A 1 210 ? 30.496 10.433 -49.741 1.00 48.22 210 ALA A C 1
ATOM 1704 O O . ALA A 1 210 ? 31.546 10.180 -49.147 1.00 48.22 210 ALA A O 1
ATOM 1705 N N . GLN A 1 211 ? 29.375 9.744 -49.506 1.00 48.22 211 GLN A N 1
ATOM 1706 C CA . GLN A 1 211 ? 29.290 8.608 -48.586 1.00 48.22 211 GLN A CA 1
ATOM 1707 C C . GLN A 1 211 ? 30.019 7.374 -49.126 1.00 48.22 211 GLN A C 1
ATOM 1709 O O . GLN A 1 211 ? 30.664 6.668 -48.349 1.00 48.22 211 GLN A O 1
ATOM 1714 N N . ALA A 1 212 ? 29.968 7.121 -50.437 1.00 52.88 212 ALA A N 1
ATOM 1715 C CA . ALA A 1 212 ? 30.748 6.065 -51.077 1.00 52.88 212 ALA A CA 1
ATOM 1716 C C . ALA A 1 212 ? 32.258 6.324 -50.937 1.00 52.88 212 ALA A C 1
ATOM 1718 O O . ALA A 1 212 ? 32.983 5.430 -50.505 1.00 52.88 212 ALA A O 1
ATOM 1719 N N . VAL A 1 213 ? 32.711 7.563 -51.168 1.00 48.47 213 VAL A N 1
ATOM 1720 C CA . VAL A 1 213 ? 34.114 7.983 -50.988 1.00 48.47 213 VAL A CA 1
ATOM 1721 C C . VAL A 1 213 ? 34.554 7.891 -49.522 1.00 48.47 213 VAL A C 1
ATOM 1723 O O . VAL A 1 213 ? 35.668 7.446 -49.234 1.00 48.47 213 VAL A O 1
ATOM 1726 N N . ALA A 1 214 ? 33.687 8.259 -48.572 1.00 45.69 214 ALA A N 1
ATOM 1727 C CA . ALA A 1 214 ? 33.976 8.148 -47.142 1.00 45.69 214 ALA A CA 1
ATOM 1728 C C . ALA A 1 214 ? 34.070 6.684 -46.678 1.00 45.69 214 ALA A C 1
ATOM 1730 O O . ALA A 1 214 ? 34.971 6.346 -45.913 1.00 45.69 214 ALA A O 1
ATOM 1731 N N . ARG A 1 215 ? 33.191 5.799 -47.172 1.00 49.22 215 ARG A N 1
ATOM 1732 C CA . ARG A 1 215 ? 33.236 4.349 -46.901 1.00 49.22 215 ARG A CA 1
ATOM 1733 C C . ARG A 1 215 ? 34.464 3.684 -47.530 1.00 49.22 215 ARG A C 1
ATOM 1735 O O . ARG A 1 215 ? 35.084 2.843 -46.887 1.00 49.22 215 ARG A O 1
ATOM 1742 N N . GLU A 1 216 ? 34.844 4.086 -48.741 1.00 46.12 216 GLU A N 1
ATOM 1743 C CA . GLU A 1 216 ? 36.047 3.605 -49.434 1.00 46.12 216 GLU A CA 1
ATOM 1744 C C . GLU A 1 216 ? 37.341 4.091 -48.753 1.00 46.12 216 GLU A C 1
ATOM 1746 O O . GLU A 1 216 ? 38.311 3.340 -48.649 1.00 46.12 216 GLU A O 1
ATOM 1751 N N . SER A 1 217 ? 37.337 5.307 -48.197 1.00 43.50 217 SER A N 1
ATOM 1752 C CA . SER A 1 217 ? 38.440 5.823 -47.372 1.00 43.50 217 SER A CA 1
ATOM 1753 C C . SER A 1 217 ? 38.528 5.123 -46.009 1.00 43.50 217 SER A C 1
ATOM 1755 O O . SER A 1 217 ? 39.627 4.867 -45.532 1.00 43.50 217 SER A O 1
ATOM 1757 N N . LEU A 1 218 ? 37.393 4.750 -45.400 1.00 43.81 218 LEU A N 1
ATOM 1758 C CA . LEU A 1 218 ? 37.360 3.993 -44.139 1.00 43.81 218 LEU A CA 1
ATOM 1759 C C . LEU A 1 218 ? 37.877 2.552 -44.301 1.00 43.81 218 LEU A C 1
ATOM 1761 O O . LEU A 1 218 ? 38.419 1.981 -43.359 1.00 43.81 218 LEU A O 1
ATOM 1765 N N . ALA A 1 219 ? 37.698 1.966 -45.489 1.00 48.28 219 ALA A N 1
ATOM 1766 C CA . ALA A 1 219 ? 38.166 0.622 -45.826 1.00 48.28 219 ALA A CA 1
ATOM 1767 C C . ALA A 1 219 ? 39.682 0.553 -46.104 1.00 48.28 219 ALA A C 1
ATOM 1769 O O . ALA A 1 219 ? 40.271 -0.523 -46.016 1.00 48.28 219 ALA A O 1
ATOM 1770 N N . ASN A 1 220 ? 40.319 1.685 -46.416 1.00 43.38 220 ASN A N 1
ATOM 1771 C CA . ASN A 1 220 ? 41.745 1.785 -46.717 1.00 43.38 220 ASN A CA 1
ATOM 1772 C C . ASN A 1 220 ? 42.476 2.454 -45.539 1.00 43.38 220 ASN A C 1
ATOM 1774 O O . ASN A 1 220 ? 42.612 3.672 -45.511 1.00 43.38 220 ASN A O 1
ATOM 1778 N N . GLU A 1 221 ? 42.923 1.653 -44.563 1.00 43.06 221 GLU A N 1
ATOM 1779 C CA . GLU A 1 221 ? 43.525 2.025 -43.261 1.00 43.06 221 GLU A CA 1
ATOM 1780 C C . GLU A 1 221 ? 44.682 3.061 -43.292 1.00 43.06 221 GLU A C 1
ATOM 1782 O O . GLU A 1 221 ? 45.820 2.777 -42.915 1.00 43.06 221 GLU A O 1
ATOM 1787 N N . THR A 1 222 ? 44.412 4.315 -43.646 1.00 38.91 222 THR A N 1
ATOM 1788 C CA . THR A 1 222 ? 45.352 5.425 -43.451 1.00 38.91 222 THR A CA 1
ATOM 1789 C C . THR A 1 222 ? 44.600 6.673 -43.003 1.00 38.91 222 THR A C 1
ATOM 1791 O O . THR A 1 222 ? 43.899 7.307 -43.779 1.00 38.91 222 THR A O 1
ATOM 1794 N N . ALA A 1 223 ? 44.817 7.014 -41.728 1.00 38.44 223 ALA A N 1
ATOM 1795 C CA . ALA A 1 223 ? 44.247 8.111 -40.941 1.00 38.44 223 ALA A CA 1
ATOM 1796 C C . ALA A 1 223 ? 42.812 7.893 -40.417 1.00 38.44 223 ALA A C 1
ATOM 1798 O O . ALA A 1 223 ? 41.817 8.068 -41.110 1.00 38.44 223 ALA A O 1
ATOM 1799 N N . LEU A 1 224 ? 42.745 7.589 -39.113 1.00 38.94 224 LEU A N 1
ATOM 1800 C CA . LEU A 1 224 ? 41.581 7.749 -38.241 1.00 38.94 224 LEU A CA 1
ATOM 1801 C C . LEU A 1 224 ? 41.030 9.180 -38.345 1.00 38.94 224 LEU A C 1
ATOM 1803 O O . LEU A 1 224 ? 41.413 10.066 -37.584 1.00 38.94 224 LEU A O 1
ATOM 1807 N N . VAL A 1 225 ? 40.101 9.399 -39.266 1.00 37.56 225 VAL A N 1
ATOM 1808 C CA . VAL A 1 225 ? 39.179 10.528 -39.223 1.00 37.56 225 VAL A CA 1
ATOM 1809 C C . VAL A 1 225 ? 37.812 9.914 -38.960 1.00 37.56 225 VAL A C 1
ATOM 1811 O O . VAL A 1 225 ? 37.206 9.306 -39.837 1.00 37.56 225 VAL A O 1
ATOM 1814 N N . SER A 1 226 ? 37.354 10.003 -37.708 1.00 41.81 226 SER A N 1
ATOM 1815 C CA . SER A 1 226 ? 35.960 9.709 -37.358 1.00 41.81 226 SER A CA 1
ATOM 1816 C C . SER A 1 226 ? 35.038 10.467 -38.329 1.00 41.81 226 SER A C 1
ATOM 1818 O O . SER A 1 226 ? 35.368 11.603 -38.674 1.00 41.81 226 SER A O 1
ATOM 1820 N N . PRO A 1 227 ? 33.876 9.932 -38.743 1.00 42.22 227 PRO A N 1
ATOM 1821 C CA . PRO A 1 227 ? 32.872 10.704 -39.484 1.00 42.22 227 PRO A CA 1
ATOM 1822 C C . PRO A 1 227 ? 32.554 12.064 -38.830 1.00 42.22 227 PRO A C 1
ATOM 1824 O O . PRO A 1 227 ? 32.241 13.024 -39.524 1.00 42.22 227 PRO A O 1
ATOM 1827 N N . VAL A 1 228 ? 32.738 12.172 -37.508 1.00 40.56 228 VAL A N 1
ATOM 1828 C CA . VAL A 1 228 ? 32.655 13.421 -36.729 1.00 40.56 228 VAL A CA 1
ATOM 1829 C C . VAL A 1 228 ? 33.812 14.391 -37.030 1.00 40.56 228 VAL A C 1
ATOM 1831 O O . VAL A 1 228 ? 33.603 15.590 -37.138 1.00 40.56 228 VAL A O 1
ATOM 1834 N N . ALA A 1 229 ? 35.032 13.898 -37.232 1.00 41.25 229 ALA A N 1
ATOM 1835 C CA . ALA A 1 229 ? 36.180 14.728 -37.606 1.00 41.25 229 ALA A CA 1
ATOM 1836 C C . ALA A 1 229 ? 36.144 15.146 -39.092 1.00 41.25 229 ALA A C 1
ATOM 1838 O O . ALA A 1 229 ? 36.626 16.219 -39.443 1.00 41.25 229 ALA A O 1
ATOM 1839 N N . ALA A 1 230 ? 35.522 14.345 -39.967 1.00 43.06 230 ALA A N 1
ATOM 1840 C CA . ALA A 1 230 ? 35.230 14.745 -41.347 1.00 43.06 230 ALA A CA 1
ATOM 1841 C C . ALA A 1 230 ? 34.104 15.798 -41.423 1.00 43.06 230 ALA A C 1
ATOM 1843 O O . ALA A 1 230 ? 34.091 16.615 -42.341 1.00 43.06 230 ALA A O 1
ATOM 1844 N N . TYR A 1 231 ? 33.193 15.800 -40.443 1.00 40.62 231 TYR A N 1
ATOM 1845 C CA . TYR A 1 231 ? 32.145 16.809 -40.258 1.00 40.62 231 TYR A CA 1
ATOM 1846 C C . TYR A 1 231 ? 32.714 18.163 -39.794 1.00 40.62 231 TYR A C 1
ATOM 1848 O O . TYR A 1 231 ? 32.312 19.203 -40.305 1.00 40.62 231 TYR A O 1
ATOM 1856 N N . GLU A 1 232 ? 33.712 18.163 -38.904 1.00 41.38 232 GLU A N 1
ATOM 1857 C CA . GLU A 1 232 ? 34.397 19.391 -38.454 1.00 41.38 232 GLU A CA 1
ATOM 1858 C C . GLU A 1 232 ? 35.329 20.003 -39.523 1.00 41.38 232 GLU A C 1
ATOM 1860 O O . GLU A 1 232 ? 35.632 21.197 -39.492 1.00 41.38 232 GLU A O 1
ATOM 1865 N N . LEU A 1 233 ? 35.750 19.218 -40.519 1.00 41.72 233 LEU A N 1
ATOM 1866 C CA . LEU A 1 233 ? 36.577 19.667 -41.642 1.00 41.72 233 LEU A CA 1
ATOM 1867 C C . LEU A 1 233 ? 35.739 20.297 -42.770 1.00 41.72 233 LEU A C 1
ATOM 1869 O O . LEU A 1 233 ? 35.775 19.816 -43.896 1.00 41.72 233 LEU A O 1
ATOM 1873 N N . ASN A 1 234 ? 35.005 21.380 -42.480 1.00 39.69 234 ASN A N 1
ATOM 1874 C CA . ASN A 1 234 ? 34.475 22.370 -43.444 1.00 39.69 234 ASN A CA 1
ATOM 1875 C C . ASN A 1 234 ? 33.976 21.812 -44.802 1.00 39.69 234 ASN A C 1
ATOM 1877 O O . ASN A 1 234 ? 34.209 22.399 -45.863 1.00 39.69 234 ASN A O 1
ATOM 1881 N N . ASN A 1 235 ? 33.300 20.662 -44.792 1.00 47.91 235 ASN A N 1
ATOM 1882 C CA . ASN A 1 235 ? 32.772 20.060 -46.005 1.00 47.91 235 ASN A CA 1
ATOM 1883 C C . ASN A 1 235 ? 31.403 20.702 -46.286 1.00 47.91 235 ASN A C 1
ATOM 1885 O O . ASN A 1 235 ? 30.524 20.598 -45.431 1.00 47.91 235 ASN A O 1
ATOM 1889 N N . PRO A 1 236 ? 31.173 21.358 -47.441 1.00 47.25 236 PRO A N 1
ATOM 1890 C CA . PRO A 1 236 ? 29.883 21.984 -47.755 1.00 47.25 236 PRO A CA 1
ATOM 1891 C C . PRO A 1 236 ? 28.694 21.011 -47.655 1.00 47.25 236 PRO A C 1
ATOM 1893 O O . PRO A 1 236 ? 27.585 21.432 -47.352 1.00 47.25 236 PRO A O 1
ATOM 1896 N N . VAL A 1 237 ? 28.942 19.704 -47.797 1.00 51.69 237 VAL A N 1
ATOM 1897 C CA . VAL A 1 237 ? 27.942 18.640 -47.618 1.00 51.69 237 VAL A CA 1
ATOM 1898 C C . VAL A 1 237 ? 27.474 18.498 -46.156 1.00 51.69 237 VAL A C 1
ATOM 1900 O O . VAL A 1 237 ? 26.328 18.129 -45.918 1.00 51.69 237 VAL A O 1
ATOM 1903 N N . ALA A 1 238 ? 28.311 18.821 -45.163 1.00 51.84 238 ALA A N 1
ATOM 1904 C CA . ALA A 1 238 ? 27.953 18.741 -43.742 1.00 51.84 238 ALA A CA 1
ATOM 1905 C C . ALA A 1 238 ? 26.881 19.775 -43.354 1.00 51.84 238 ALA A C 1
ATOM 1907 O O . ALA A 1 238 ? 25.911 19.431 -42.681 1.00 51.84 238 ALA A O 1
ATOM 1908 N N . GLY A 1 239 ? 27.009 21.010 -43.857 1.00 58.47 239 GLY A N 1
ATOM 1909 C CA . GLY A 1 239 ? 26.023 22.072 -43.629 1.00 58.47 239 GLY A CA 1
ATOM 1910 C C . GLY A 1 239 ? 24.673 21.812 -44.306 1.00 58.47 239 GLY A C 1
ATOM 1911 O O . GLY A 1 239 ? 23.645 22.305 -43.843 1.00 58.47 239 GLY A O 1
ATOM 1912 N N . ASP A 1 240 ? 24.652 21.014 -45.374 1.00 65.00 240 ASP A N 1
ATOM 1913 C CA . ASP A 1 240 ? 23.412 20.598 -46.029 1.00 65.00 240 ASP A CA 1
ATOM 1914 C C . ASP A 1 240 ? 22.731 19.433 -45.288 1.00 65.00 240 ASP A C 1
ATOM 1916 O O . ASP A 1 240 ? 21.506 19.414 -45.179 1.00 65.00 240 ASP A O 1
ATOM 1920 N N . ILE A 1 241 ? 23.498 18.503 -44.701 1.00 64.00 241 ILE A N 1
ATOM 1921 C CA . ILE A 1 241 ? 22.953 17.439 -43.837 1.00 64.00 241 ILE A CA 1
ATOM 1922 C C . ILE A 1 241 ? 22.330 18.039 -42.574 1.00 64.00 241 ILE A C 1
ATOM 1924 O O . ILE A 1 241 ? 21.213 17.672 -42.226 1.00 64.00 241 ILE A O 1
ATOM 1928 N N . GLU A 1 242 ? 23.004 18.978 -41.907 1.00 67.06 242 GLU A N 1
ATOM 1929 C CA . GLU A 1 242 ? 22.492 19.613 -40.684 1.00 67.06 242 GLU A CA 1
ATOM 1930 C C . GLU A 1 242 ? 21.148 20.315 -40.921 1.00 67.06 242 GLU A C 1
ATOM 1932 O O . GLU A 1 242 ? 20.207 20.120 -40.156 1.00 67.06 242 GLU A O 1
ATOM 1937 N N . LYS A 1 243 ? 21.003 21.029 -42.046 1.00 74.62 243 LYS A N 1
ATOM 1938 C CA . LYS A 1 243 ? 19.725 21.639 -42.451 1.00 74.62 243 LYS A CA 1
ATOM 1939 C C . LYS A 1 243 ? 18.625 20.608 -42.689 1.00 74.62 243 LYS A C 1
ATOM 1941 O O . LYS A 1 243 ? 17.493 20.834 -42.276 1.00 74.62 243 LYS A O 1
ATOM 1946 N N . VAL A 1 244 ? 18.942 19.487 -43.342 1.00 72.75 244 VAL A N 1
ATOM 1947 C CA . VAL A 1 244 ? 17.977 18.400 -43.580 1.00 72.75 244 VAL A CA 1
ATOM 1948 C C . VAL A 1 244 ? 17.565 17.740 -42.263 1.00 72.75 244 VAL A C 1
ATOM 1950 O O . VAL A 1 244 ? 16.389 17.434 -42.075 1.00 72.75 244 VAL A O 1
ATOM 1953 N N . LEU A 1 245 ? 18.501 17.548 -41.332 1.00 72.19 245 LEU A N 1
ATOM 1954 C CA . LEU A 1 245 ? 18.219 17.005 -40.004 1.00 72.19 245 LEU A CA 1
ATOM 1955 C C . LEU A 1 245 ? 17.333 17.955 -39.185 1.00 72.19 245 LEU A C 1
ATOM 1957 O O . LEU A 1 245 ? 16.330 17.510 -38.628 1.00 72.19 245 LEU A O 1
ATOM 1961 N N . ASP A 1 246 ? 17.646 19.251 -39.166 1.00 75.81 246 ASP A N 1
ATOM 1962 C CA . ASP A 1 246 ? 16.828 20.272 -38.505 1.00 75.81 246 ASP A CA 1
ATOM 1963 C C . ASP A 1 246 ? 15.424 20.355 -39.122 1.00 75.81 246 ASP A C 1
ATOM 1965 O O . ASP A 1 246 ? 14.436 20.452 -38.395 1.00 75.81 246 ASP A O 1
ATOM 1969 N N . GLU A 1 247 ? 15.303 20.251 -40.449 1.00 78.75 247 GLU A N 1
ATOM 1970 C CA . GLU A 1 247 ? 14.015 20.243 -41.148 1.00 78.75 247 GLU A CA 1
ATOM 1971 C C . GLU A 1 247 ? 13.188 18.993 -40.805 1.00 78.75 247 GLU A C 1
ATOM 1973 O O . GLU A 1 247 ? 12.001 19.101 -40.491 1.00 78.75 247 GLU A O 1
ATOM 1978 N N . LEU A 1 248 ? 13.812 17.811 -40.768 1.00 75.56 248 LEU A N 1
ATOM 1979 C CA . LEU A 1 248 ? 13.173 16.563 -40.339 1.00 75.56 248 LEU A CA 1
ATOM 1980 C C . LEU A 1 248 ? 12.691 16.635 -38.883 1.00 75.56 248 LEU A C 1
ATOM 1982 O O . LEU A 1 248 ? 11.562 16.238 -38.583 1.00 75.56 248 LEU A O 1
ATOM 1986 N N . VAL A 1 249 ? 13.509 17.173 -37.975 1.00 72.31 249 VAL A N 1
ATOM 1987 C CA . VAL A 1 249 ? 13.130 17.350 -36.565 1.00 72.31 249 VAL A CA 1
ATOM 1988 C C . VAL A 1 249 ? 12.016 18.389 -36.432 1.00 72.31 249 VAL A C 1
ATOM 1990 O O . VAL A 1 249 ? 11.037 18.149 -35.725 1.00 72.31 249 VAL A O 1
ATOM 1993 N N . HIS A 1 250 ? 12.092 19.502 -37.161 1.00 79.25 250 HIS A N 1
ATOM 1994 C CA . HIS A 1 250 ? 11.059 20.535 -37.175 1.00 79.25 250 HIS A CA 1
ATOM 1995 C C . HIS A 1 250 ? 9.714 19.995 -37.682 1.00 79.25 250 HIS A C 1
ATOM 1997 O O . HIS A 1 250 ? 8.670 20.304 -37.104 1.00 79.25 250 HIS A O 1
ATOM 2003 N N . LEU A 1 251 ? 9.717 19.155 -38.721 1.00 73.00 251 LEU A N 1
ATOM 2004 C CA . LEU A 1 251 ? 8.514 18.486 -39.228 1.00 73.00 251 LEU A CA 1
ATOM 2005 C C . LEU A 1 251 ? 7.909 17.528 -38.193 1.00 73.00 251 LEU A C 1
ATOM 2007 O O . LEU A 1 251 ? 6.688 17.502 -38.018 1.00 73.00 251 LEU A O 1
ATOM 2011 N N . ALA A 1 252 ? 8.747 16.778 -37.473 1.00 69.06 252 ALA A N 1
ATOM 2012 C CA . ALA A 1 252 ? 8.295 15.859 -36.432 1.00 69.06 252 ALA A CA 1
ATOM 2013 C C . ALA A 1 252 ? 7.715 16.587 -35.203 1.00 69.06 252 ALA A C 1
ATOM 2015 O O . ALA A 1 252 ? 6.693 16.155 -34.652 1.00 69.06 252 ALA A O 1
ATOM 2016 N N . VAL A 1 253 ? 8.341 17.699 -34.794 1.00 66.38 253 VAL A N 1
ATOM 2017 C CA . VAL A 1 253 ? 7.956 18.505 -33.623 1.00 66.38 253 VAL A CA 1
ATOM 2018 C C . VAL A 1 253 ? 6.697 19.335 -33.884 1.00 66.38 253 VAL A C 1
ATOM 2020 O O . VAL A 1 253 ? 5.816 19.357 -33.030 1.00 66.38 253 VAL A O 1
ATOM 2023 N N . ASN A 1 254 ? 6.545 19.944 -35.064 1.00 73.44 254 ASN A N 1
ATOM 2024 C CA . ASN A 1 254 ? 5.386 20.795 -35.389 1.00 73.44 254 ASN A CA 1
ATOM 2025 C C . ASN A 1 254 ? 4.136 20.029 -35.852 1.00 73.44 254 ASN A C 1
ATOM 2027 O O . ASN A 1 254 ? 3.186 20.626 -36.356 1.00 73.44 254 ASN A O 1
ATOM 2031 N N . GLU A 1 255 ? 4.119 18.707 -35.671 1.00 62.66 255 GLU A N 1
ATOM 2032 C CA . GLU A 1 255 ? 2.939 17.859 -35.876 1.00 62.66 255 GLU A CA 1
ATOM 2033 C C . GLU A 1 255 ? 2.335 17.926 -37.289 1.00 62.66 255 GLU A C 1
ATOM 2035 O O . GLU A 1 255 ? 1.113 17.827 -37.475 1.00 62.66 255 GLU A O 1
ATOM 2040 N N . VAL A 1 256 ? 3.197 18.094 -38.295 1.00 68.88 256 VAL A N 1
ATOM 2041 C CA . VAL A 1 256 ? 2.783 18.242 -39.691 1.00 68.88 256 VAL A CA 1
ATOM 2042 C C . VAL A 1 256 ? 2.126 16.948 -40.175 1.00 68.88 256 VAL A C 1
ATOM 2044 O O . VAL A 1 256 ? 2.739 15.886 -40.197 1.00 68.88 256 VAL A O 1
ATOM 2047 N N . THR A 1 257 ? 0.857 17.045 -40.571 1.00 62.12 257 THR A N 1
ATOM 2048 C CA . THR A 1 257 ? 0.065 15.926 -41.128 1.00 62.12 257 THR A CA 1
ATOM 2049 C C . THR A 1 257 ? -0.004 15.951 -42.654 1.00 62.12 257 THR A C 1
ATOM 2051 O O . THR A 1 257 ? -0.346 14.948 -43.272 1.00 62.12 257 THR A O 1
ATOM 2054 N N . ASN A 1 258 ? 0.369 17.078 -43.269 1.00 68.50 258 ASN A N 1
ATOM 2055 C CA . ASN A 1 258 ? 0.395 17.269 -44.715 1.00 68.50 258 ASN A CA 1
ATOM 2056 C C . ASN A 1 258 ? 1.817 17.601 -45.170 1.00 68.50 258 ASN A C 1
ATOM 2058 O O . ASN A 1 258 ? 2.217 18.762 -45.180 1.00 68.50 258 ASN A O 1
ATOM 2062 N N . ILE A 1 259 ? 2.564 16.568 -45.555 1.00 72.31 259 ILE A N 1
ATOM 2063 C CA . ILE A 1 259 ? 3.853 16.700 -46.243 1.00 72.31 259 ILE A CA 1
ATOM 2064 C C . ILE A 1 259 ? 3.580 16.545 -47.743 1.00 72.31 259 ILE A C 1
ATOM 2066 O O . ILE A 1 259 ? 2.896 15.591 -48.141 1.00 72.31 259 ILE A O 1
ATOM 2070 N N . SER A 1 260 ? 4.066 17.479 -48.566 1.00 77.50 260 SER A N 1
ATOM 2071 C CA . SER A 1 260 ? 3.886 17.411 -50.022 1.00 77.50 260 SER A CA 1
ATOM 2072 C C . SER A 1 260 ? 4.569 16.159 -50.592 1.00 77.50 260 SER A C 1
ATOM 2074 O O . SER A 1 260 ? 5.524 15.653 -50.007 1.00 77.50 260 SER A O 1
ATOM 2076 N N . ASP A 1 261 ? 4.087 15.617 -51.716 1.00 75.81 261 ASP A N 1
ATOM 2077 C CA . ASP A 1 261 ? 4.746 14.457 -52.345 1.00 75.81 261 ASP A CA 1
ATOM 2078 C C . ASP A 1 261 ? 6.196 14.793 -52.761 1.00 75.81 261 ASP A C 1
ATOM 2080 O O . ASP A 1 261 ? 7.071 13.930 -52.706 1.00 75.81 261 ASP A O 1
ATOM 2084 N N . GLU A 1 262 ? 6.461 16.061 -53.097 1.00 74.62 262 GLU A N 1
ATOM 2085 C CA . GLU A 1 262 ? 7.798 16.591 -53.381 1.00 74.62 262 GLU A CA 1
ATOM 2086 C C . GLU A 1 262 ? 8.689 16.573 -52.133 1.00 74.62 262 GLU A C 1
ATOM 2088 O O . GLU A 1 262 ? 9.810 16.076 -52.195 1.00 74.62 262 GLU A O 1
ATOM 2093 N N . ASP A 1 263 ? 8.178 17.004 -50.978 1.00 72.25 263 ASP A N 1
ATOM 2094 C CA . ASP A 1 263 ? 8.904 16.942 -49.707 1.00 72.25 263 ASP A CA 1
ATOM 2095 C C . ASP A 1 263 ? 9.103 15.504 -49.220 1.00 72.25 263 ASP A C 1
ATOM 2097 O O . ASP A 1 263 ? 10.163 15.183 -48.694 1.00 72.25 263 ASP A O 1
ATOM 2101 N N . ARG A 1 264 ? 8.135 14.599 -49.430 1.00 74.62 264 ARG A N 1
ATOM 2102 C CA . ARG A 1 264 ? 8.301 13.168 -49.104 1.00 74.62 264 ARG A CA 1
ATOM 2103 C C . ARG A 1 264 ? 9.413 12.540 -49.931 1.00 74.62 264 ARG A C 1
ATOM 2105 O O . ARG A 1 264 ? 10.261 11.843 -49.377 1.00 74.62 264 ARG A O 1
ATOM 2112 N N . ALA A 1 265 ? 9.427 12.808 -51.237 1.00 74.56 265 ALA A N 1
ATOM 2113 C CA . ALA A 1 265 ? 10.465 12.325 -52.139 1.00 74.56 265 ALA A CA 1
ATOM 2114 C C . ALA A 1 265 ? 11.829 12.947 -51.803 1.00 74.56 265 ALA A C 1
ATOM 2116 O O . ALA A 1 265 ? 12.817 12.223 -51.684 1.00 74.56 265 ALA A O 1
ATOM 2117 N N . ARG A 1 266 ? 11.867 14.267 -51.568 1.00 75.19 266 ARG A N 1
ATOM 2118 C CA . ARG A 1 266 ? 13.063 15.012 -51.156 1.00 75.19 266 ARG A CA 1
ATOM 2119 C C . ARG A 1 266 ? 13.619 14.503 -49.832 1.00 75.19 266 ARG A C 1
ATOM 2121 O O . ARG A 1 266 ? 14.821 14.387 -49.702 1.00 75.19 266 ARG A O 1
ATOM 2128 N N . LEU A 1 267 ? 12.788 14.168 -48.854 1.00 69.94 267 LEU A N 1
ATOM 2129 C CA . LEU A 1 267 ? 13.241 13.712 -47.534 1.00 69.94 267 LEU A CA 1
ATOM 2130 C C . LEU A 1 267 ? 13.403 12.186 -47.442 1.00 69.94 267 LEU A C 1
ATOM 2132 O O . LEU A 1 267 ? 13.826 11.665 -46.410 1.00 69.94 267 LEU A O 1
ATOM 2136 N N . GLY A 1 268 ? 13.078 11.458 -48.516 1.00 73.44 268 GLY A N 1
ATOM 2137 C CA . GLY A 1 268 ? 13.153 10.000 -48.565 1.00 73.44 268 GLY A CA 1
ATOM 2138 C C . GLY A 1 268 ? 12.207 9.298 -47.588 1.00 73.44 268 GLY A C 1
ATOM 2139 O O . GLY A 1 268 ? 12.551 8.227 -47.087 1.00 73.44 268 GLY A O 1
ATOM 2140 N N . LEU A 1 269 ? 11.051 9.901 -47.292 1.00 79.50 269 LEU A N 1
ATOM 2141 C CA . LEU A 1 269 ? 10.049 9.358 -46.374 1.00 79.50 269 LEU A CA 1
ATOM 2142 C C . LEU A 1 269 ? 9.037 8.498 -47.139 1.00 79.50 269 LEU A C 1
ATOM 2144 O O . LEU A 1 269 ? 8.309 9.000 -47.995 1.00 79.50 269 LEU A O 1
ATOM 2148 N N . ASP A 1 270 ? 8.954 7.215 -46.792 1.00 78.94 270 ASP A N 1
ATOM 2149 C CA . ASP A 1 270 ? 7.911 6.320 -47.299 1.00 78.94 270 ASP A CA 1
ATOM 2150 C C . ASP A 1 270 ? 6.656 6.442 -46.421 1.00 78.94 270 ASP A C 1
ATOM 2152 O O . ASP A 1 270 ? 6.599 5.916 -45.308 1.00 78.94 270 ASP A O 1
ATOM 2156 N N . LEU A 1 271 ? 5.680 7.225 -46.888 1.00 79.31 271 LEU A N 1
ATOM 2157 C CA . LEU A 1 271 ? 4.473 7.580 -46.141 1.00 79.31 271 LEU A CA 1
ATOM 2158 C C . LEU A 1 271 ? 3.206 7.375 -46.987 1.00 79.31 271 LEU A C 1
ATOM 2160 O O . LEU A 1 271 ? 3.199 7.707 -48.178 1.00 79.31 271 LEU A O 1
ATOM 2164 N N . PRO A 1 272 ? 2.089 6.912 -46.386 1.00 78.69 272 PRO A N 1
ATOM 2165 C CA . PRO A 1 272 ? 0.798 6.868 -47.069 1.00 78.69 272 PRO A CA 1
ATOM 2166 C C . PRO A 1 272 ? 0.324 8.281 -47.459 1.00 78.69 272 PRO A C 1
ATOM 2168 O O . PRO A 1 272 ? 0.790 9.276 -46.914 1.00 78.69 272 PRO A O 1
ATOM 2171 N N . ARG A 1 273 ? -0.643 8.387 -48.387 1.00 74.81 273 ARG A N 1
ATOM 2172 C CA . ARG A 1 273 ? -1.146 9.682 -48.911 1.00 74.81 273 ARG A CA 1
ATOM 2173 C C . ARG A 1 273 ? -1.736 10.625 -47.854 1.00 74.81 273 ARG A C 1
ATOM 2175 O O . ARG A 1 273 ? -1.813 11.826 -48.093 1.00 74.81 273 ARG A O 1
ATOM 2182 N N . SER A 1 274 ? -2.178 10.088 -46.721 1.00 76.06 274 SER A N 1
ATOM 2183 C CA . SER A 1 274 ? -2.724 10.850 -45.592 1.00 76.06 274 SER A CA 1
ATOM 2184 C C . SER A 1 274 ? -2.271 10.185 -44.292 1.00 76.06 274 SER A C 1
ATOM 2186 O O . SER A 1 274 ? -3.043 9.436 -43.692 1.00 76.06 274 SER A O 1
ATOM 2188 N N . PRO A 1 275 ? -0.994 10.356 -43.911 1.00 77.69 275 PRO A N 1
ATOM 2189 C CA . PRO A 1 275 ? -0.459 9.751 -42.706 1.00 77.69 275 PRO A CA 1
ATOM 2190 C C . PRO A 1 275 ? -0.979 10.503 -41.480 1.00 77.69 275 PRO A C 1
ATOM 2192 O O . PRO A 1 275 ? -1.133 11.726 -41.497 1.00 77.69 275 PRO A O 1
ATOM 2195 N N . ASP A 1 276 ? -1.230 9.781 -40.392 1.00 81.81 276 ASP A N 1
ATOM 2196 C CA . ASP A 1 276 ? -1.397 10.436 -39.100 1.00 81.81 276 ASP A CA 1
ATOM 2197 C C . ASP A 1 276 ? -0.042 10.927 -38.555 1.00 81.81 276 ASP A C 1
ATOM 2199 O O . ASP A 1 276 ? 1.037 10.601 -39.062 1.00 81.81 276 ASP A O 1
ATOM 2203 N N . ARG A 1 277 ? -0.101 11.735 -37.492 1.00 77.31 277 ARG A N 1
ATOM 2204 C CA . ARG A 1 277 ? 1.084 12.332 -36.853 1.00 77.31 277 ARG A CA 1
ATOM 2205 C C . ARG A 1 277 ? 2.080 11.280 -36.362 1.00 77.31 277 ARG A C 1
ATOM 2207 O O . ARG A 1 277 ? 3.284 11.521 -36.396 1.00 77.31 277 ARG A O 1
ATOM 2214 N N . TRP A 1 278 ? 1.588 10.134 -35.896 1.00 78.38 278 TRP A N 1
ATOM 2215 C CA . TRP A 1 278 ? 2.431 9.058 -35.379 1.00 78.38 278 TRP A CA 1
ATOM 2216 C C . TRP A 1 278 ? 3.230 8.396 -36.506 1.00 78.38 278 TRP A C 1
ATOM 2218 O O . TRP A 1 278 ? 4.445 8.246 -36.403 1.00 78.38 278 TRP A O 1
ATOM 2228 N N . THR A 1 279 ? 2.564 8.115 -37.624 1.00 81.88 279 THR A N 1
ATOM 2229 C CA . THR A 1 279 ? 3.150 7.514 -38.825 1.00 81.88 279 THR A CA 1
ATOM 2230 C C . THR A 1 279 ? 4.258 8.393 -39.409 1.00 81.88 279 THR A C 1
ATOM 2232 O O . THR A 1 279 ? 5.324 7.892 -39.768 1.00 81.88 279 THR A O 1
ATOM 2235 N N . VAL A 1 280 ? 4.048 9.715 -39.456 1.00 78.31 280 VAL A N 1
ATOM 2236 C CA . VAL A 1 280 ? 5.075 10.678 -39.896 1.00 78.31 280 VAL A CA 1
ATOM 2237 C C . VAL A 1 280 ? 6.303 10.633 -38.987 1.00 78.31 280 VAL A C 1
ATOM 2239 O O . VAL A 1 280 ? 7.428 10.524 -39.474 1.00 78.31 280 VAL A O 1
ATOM 2242 N N . ARG A 1 281 ? 6.102 10.673 -37.665 1.00 80.38 281 ARG A N 1
ATOM 2243 C CA . ARG A 1 281 ? 7.197 10.634 -36.683 1.00 80.38 281 ARG A CA 1
ATOM 2244 C C . ARG A 1 281 ? 7.993 9.336 -36.762 1.00 80.38 281 ARG A C 1
ATOM 2246 O O . ARG A 1 281 ? 9.219 9.382 -36.755 1.00 80.38 281 ARG A O 1
ATOM 2253 N N . GLU A 1 282 ? 7.320 8.196 -36.886 1.00 81.56 282 GLU A N 1
ATOM 2254 C CA . GLU A 1 282 ? 7.978 6.895 -37.009 1.00 81.56 282 GLU A CA 1
ATOM 2255 C C . GLU A 1 282 ? 8.816 6.797 -38.294 1.00 81.56 282 GLU A C 1
ATOM 2257 O O . GLU A 1 282 ? 9.947 6.305 -38.260 1.00 81.56 282 GLU A O 1
ATOM 2262 N N . ALA A 1 283 ? 8.306 7.308 -39.420 1.00 82.12 283 ALA A N 1
ATOM 2263 C CA . ALA A 1 283 ? 9.051 7.340 -40.677 1.00 82.12 283 ALA A CA 1
ATOM 2264 C C . ALA A 1 283 ? 10.290 8.245 -40.592 1.00 82.12 283 ALA A C 1
ATOM 2266 O O . ALA A 1 283 ? 11.363 7.853 -41.051 1.00 82.12 283 ALA A O 1
ATOM 2267 N N . ILE A 1 284 ? 10.171 9.418 -39.958 1.00 82.69 284 ILE A N 1
ATOM 2268 C CA . ILE A 1 284 ? 11.302 10.325 -39.721 1.00 82.69 284 ILE A CA 1
ATOM 2269 C C . ILE A 1 284 ? 12.343 9.654 -38.819 1.00 82.69 284 ILE A C 1
ATOM 2271 O O . ILE A 1 284 ? 13.519 9.620 -39.173 1.00 82.69 284 ILE A O 1
ATOM 2275 N N . ALA A 1 285 ? 11.922 9.052 -37.704 1.00 81.94 285 ALA A N 1
ATOM 2276 C CA . ALA A 1 285 ? 12.813 8.352 -36.781 1.00 81.94 285 ALA A CA 1
ATOM 2277 C C . ALA A 1 285 ? 13.608 7.238 -37.484 1.00 81.94 285 ALA A C 1
ATOM 2279 O O . ALA A 1 285 ? 14.825 7.144 -37.327 1.00 81.94 285 ALA A O 1
ATOM 2280 N N . LYS A 1 286 ? 12.933 6.424 -38.308 1.00 83.94 286 LYS A N 1
ATOM 2281 C CA . LYS A 1 286 ? 13.569 5.369 -39.112 1.00 83.94 286 LYS A CA 1
ATOM 2282 C C . LYS A 1 286 ? 14.510 5.937 -40.170 1.00 83.94 286 LYS A C 1
ATOM 2284 O O . LYS A 1 286 ? 15.595 5.392 -40.358 1.00 83.94 286 LYS A O 1
ATOM 2289 N N . CYS A 1 287 ? 14.129 7.019 -40.850 1.00 82.12 287 CYS A N 1
ATOM 2290 C CA . CYS A 1 287 ? 14.979 7.681 -41.842 1.00 82.12 287 CYS A CA 1
ATOM 2291 C C . CYS A 1 287 ? 16.285 8.174 -41.200 1.00 82.12 287 CYS A C 1
ATOM 2293 O O . CYS A 1 287 ? 17.370 7.819 -41.659 1.00 82.12 287 CYS A O 1
ATOM 2295 N N . LEU A 1 288 ? 16.184 8.885 -40.073 1.00 83.81 288 LEU A N 1
ATOM 2296 C CA . LEU A 1 288 ? 17.332 9.355 -39.295 1.00 83.81 288 LEU A CA 1
ATOM 2297 C C . LEU A 1 288 ? 18.222 8.193 -38.832 1.00 83.81 288 LEU A C 1
ATOM 2299 O O . LEU A 1 288 ? 19.429 8.214 -39.057 1.00 83.81 288 LEU A O 1
ATOM 2303 N N . ALA A 1 289 ? 17.622 7.153 -38.249 1.00 84.50 289 ALA A N 1
ATOM 2304 C CA . ALA A 1 289 ? 18.341 5.998 -37.716 1.00 84.50 289 ALA A CA 1
ATOM 2305 C C . ALA A 1 289 ? 19.040 5.148 -38.793 1.00 84.50 289 ALA A C 1
ATOM 2307 O O . ALA A 1 289 ? 20.033 4.488 -38.504 1.00 84.50 289 ALA A O 1
ATOM 2308 N N . THR A 1 290 ? 18.530 5.133 -40.027 1.00 83.06 290 THR A N 1
ATOM 2309 C CA . THR A 1 290 ? 19.088 4.308 -41.114 1.00 83.06 290 THR A CA 1
ATOM 2310 C C . THR A 1 290 ? 20.090 5.054 -41.985 1.00 83.06 290 THR A C 1
ATOM 2312 O O . THR A 1 290 ? 21.034 4.437 -42.476 1.00 83.06 290 THR A O 1
ATOM 2315 N N . ARG A 1 291 ? 19.895 6.361 -42.201 1.00 81.56 291 ARG A N 1
ATOM 2316 C CA . ARG A 1 291 ? 20.711 7.146 -43.139 1.00 81.56 291 ARG A CA 1
ATOM 2317 C C . ARG A 1 291 ? 21.825 7.937 -42.464 1.00 81.56 291 ARG A C 1
ATOM 2319 O O . ARG A 1 291 ? 22.907 8.037 -43.041 1.00 81.56 291 ARG A O 1
ATOM 2326 N N . TRP A 1 292 ? 21.566 8.483 -41.273 1.00 83.75 292 TRP A N 1
ATOM 2327 C CA . TRP A 1 292 ? 22.485 9.389 -40.570 1.00 83.75 292 TRP A CA 1
ATOM 2328 C C . TRP A 1 292 ? 22.464 9.208 -39.041 1.00 83.75 292 TRP A C 1
ATOM 2330 O O . TRP A 1 292 ? 22.285 10.194 -38.319 1.00 83.75 292 TRP A O 1
ATOM 2340 N N . PRO A 1 293 ? 22.612 7.980 -38.507 1.00 82.88 293 PRO A N 1
ATOM 2341 C CA . PRO A 1 293 ? 22.463 7.750 -37.074 1.00 82.88 293 PRO A CA 1
ATOM 2342 C C . PRO A 1 293 ? 23.499 8.529 -36.246 1.00 82.88 293 PRO A C 1
ATOM 2344 O O . PRO A 1 293 ? 23.137 9.115 -35.222 1.00 82.88 293 PRO A O 1
ATOM 2347 N N . GLU A 1 294 ? 24.758 8.621 -36.689 1.00 81.94 294 GLU A N 1
ATOM 2348 C CA . GLU A 1 294 ? 25.806 9.361 -35.974 1.00 81.94 294 GLU A CA 1
ATOM 2349 C C . GLU A 1 294 ? 25.590 10.879 -36.015 1.00 81.94 294 GLU A C 1
ATOM 2351 O O . GLU A 1 294 ? 25.701 11.534 -34.979 1.00 81.94 294 GLU A O 1
ATOM 2356 N N . GLN A 1 295 ? 25.261 11.445 -37.183 1.00 83.69 295 GLN A N 1
ATOM 2357 C CA . GLN A 1 295 ? 25.054 12.891 -37.340 1.00 83.69 295 GLN A CA 1
ATOM 2358 C C . GLN A 1 295 ? 23.788 13.349 -36.616 1.00 83.69 295 GLN A C 1
ATOM 2360 O O . GLN A 1 295 ? 23.812 14.358 -35.917 1.00 83.69 295 GLN A O 1
ATOM 2365 N N . ALA A 1 296 ? 22.701 12.579 -36.720 1.00 82.38 296 ALA A N 1
ATOM 2366 C CA . ALA A 1 296 ? 21.478 12.854 -35.978 1.00 82.38 296 ALA A CA 1
ATOM 2367 C C . ALA A 1 296 ? 21.729 12.777 -34.466 1.00 82.38 296 ALA A C 1
ATOM 2369 O O . ALA A 1 296 ? 21.275 13.642 -33.723 1.00 82.38 296 ALA A O 1
ATOM 2370 N N . THR A 1 297 ? 22.507 11.793 -34.003 1.00 84.50 297 THR A N 1
ATOM 2371 C CA . THR A 1 297 ? 22.862 11.683 -32.581 1.00 84.50 297 THR A CA 1
ATOM 2372 C C . THR A 1 297 ? 23.705 12.856 -32.097 1.00 84.50 297 THR A C 1
ATOM 2374 O O . THR A 1 297 ? 23.426 13.388 -31.025 1.00 84.50 297 THR A O 1
ATOM 2377 N N . ALA A 1 298 ? 24.693 13.296 -32.880 1.00 84.56 298 ALA A N 1
ATOM 2378 C CA . ALA A 1 298 ? 25.479 14.484 -32.561 1.00 84.56 298 ALA A CA 1
ATOM 2379 C C . ALA A 1 298 ? 24.590 15.733 -32.455 1.00 84.56 298 ALA A C 1
ATOM 2381 O O . ALA A 1 298 ? 24.637 16.408 -31.431 1.00 84.56 298 ALA A O 1
ATOM 2382 N N . LEU A 1 299 ? 23.710 15.968 -33.437 1.00 84.00 299 LEU A N 1
ATOM 2383 C CA . LEU A 1 299 ? 22.764 17.088 -33.425 1.00 84.00 299 LEU A CA 1
ATOM 2384 C C . LEU A 1 299 ? 21.856 17.062 -32.188 1.00 84.00 299 LEU A C 1
ATOM 2386 O O . LEU A 1 299 ? 21.694 18.078 -31.514 1.00 84.00 299 LEU A O 1
ATOM 2390 N N . PHE A 1 300 ? 21.284 15.899 -31.865 1.00 85.75 300 PHE A N 1
ATOM 2391 C CA . PHE A 1 300 ? 20.441 15.733 -30.683 1.00 85.75 300 PHE A CA 1
ATOM 2392 C C . PHE A 1 300 ? 21.208 16.048 -29.392 1.00 85.75 300 PHE A C 1
ATOM 2394 O O . PHE A 1 300 ? 20.713 16.805 -28.561 1.00 85.75 300 PHE A O 1
ATOM 2401 N N . LEU A 1 301 ? 22.431 15.537 -29.230 1.00 85.88 301 LEU A N 1
ATOM 2402 C CA . LEU A 1 301 ? 23.254 15.828 -28.052 1.00 85.88 301 LEU A CA 1
ATOM 2403 C C . LEU A 1 301 ? 23.655 17.310 -27.967 1.00 85.88 301 LEU A C 1
ATOM 2405 O O . LEU A 1 301 ? 23.605 17.891 -26.882 1.00 85.88 301 LEU A O 1
ATOM 2409 N N . ASP A 1 302 ? 23.993 17.934 -29.095 1.00 85.12 302 ASP A N 1
ATOM 2410 C CA . ASP A 1 302 ? 24.419 19.335 -29.153 1.00 85.12 302 ASP A CA 1
ATOM 2411 C C . ASP A 1 302 ? 23.241 20.287 -28.851 1.00 85.12 302 ASP A C 1
ATOM 2413 O O . ASP A 1 302 ? 23.409 21.283 -28.141 1.00 85.12 302 ASP A O 1
ATOM 2417 N N . ARG A 1 303 ? 22.021 19.928 -29.279 1.00 84.19 303 ARG A N 1
ATOM 2418 C CA . ARG A 1 303 ? 20.775 20.680 -29.021 1.00 84.19 303 ARG A CA 1
ATOM 2419 C C . ARG A 1 303 ? 19.956 20.166 -27.839 1.00 84.19 303 ARG A C 1
ATOM 2421 O O . ARG A 1 303 ? 18.837 20.633 -27.613 1.00 84.19 303 ARG A O 1
ATOM 2428 N N . ALA A 1 304 ? 20.501 19.256 -27.032 1.00 81.44 304 ALA A N 1
ATOM 2429 C CA . ALA A 1 304 ? 19.785 18.665 -25.903 1.00 81.44 304 ALA A CA 1
ATOM 2430 C C . ALA A 1 304 ? 19.201 19.744 -24.974 1.00 81.44 304 ALA A C 1
ATOM 2432 O O . ALA A 1 304 ? 18.059 19.644 -24.542 1.00 81.44 304 ALA A O 1
ATOM 2433 N N . GLY A 1 305 ? 19.913 20.855 -24.758 1.00 78.25 305 GLY A N 1
ATOM 2434 C CA . GLY A 1 305 ? 19.449 21.935 -23.883 1.00 78.25 305 GLY A CA 1
ATOM 2435 C C . GLY A 1 305 ? 18.164 22.631 -24.327 1.00 78.25 305 GLY A C 1
ATOM 2436 O O . GLY A 1 305 ? 17.500 23.226 -23.477 1.00 78.25 305 GLY A O 1
ATOM 2437 N N . GLU A 1 306 ? 17.818 22.537 -25.608 1.00 82.38 306 GLU A N 1
ATOM 2438 C CA . GLU A 1 306 ? 16.621 23.122 -26.213 1.00 82.38 306 GLU A CA 1
ATOM 2439 C C . GLU A 1 306 ? 15.475 22.109 -26.309 1.00 82.38 306 GLU A C 1
ATOM 2441 O O . GLU A 1 306 ? 14.307 22.484 -26.244 1.00 82.38 306 GLU A O 1
ATOM 2446 N N . TRP A 1 307 ? 15.799 20.823 -26.468 1.00 79.38 307 TRP A N 1
ATOM 2447 C CA . TRP A 1 307 ? 14.829 19.798 -26.860 1.00 79.38 307 TRP A CA 1
ATOM 2448 C C . TRP A 1 307 ? 14.492 18.776 -25.778 1.00 79.38 307 TRP A C 1
ATOM 2450 O O . TRP A 1 307 ? 13.521 18.037 -25.933 1.00 79.38 307 TRP A O 1
ATOM 2460 N N . ILE A 1 308 ? 15.252 18.723 -24.685 1.00 74.62 308 ILE A N 1
ATOM 2461 C CA . ILE A 1 308 ? 15.129 17.674 -23.664 1.00 74.62 308 ILE A CA 1
ATOM 2462 C C . ILE A 1 308 ? 13.749 17.618 -22.996 1.00 74.62 308 ILE A C 1
ATOM 2464 O O . ILE A 1 308 ? 13.322 16.551 -22.576 1.00 74.62 308 ILE A O 1
ATOM 2468 N N . SER A 1 309 ? 13.009 18.730 -22.957 1.00 72.31 309 SER A N 1
ATOM 2469 C CA . SER A 1 309 ? 11.639 18.790 -22.427 1.00 72.31 309 SER A CA 1
ATOM 2470 C C . SER A 1 309 ? 10.556 18.360 -23.429 1.00 72.31 309 SER A C 1
ATOM 2472 O O . SER A 1 309 ? 9.387 18.243 -23.056 1.00 72.31 309 SER A O 1
ATOM 2474 N N . SER A 1 310 ? 10.905 18.113 -24.696 1.00 77.12 310 SER A N 1
ATOM 2475 C CA . SER A 1 310 ? 9.953 17.717 -25.734 1.00 77.12 310 SER A CA 1
ATOM 2476 C C . SER A 1 310 ? 9.757 16.202 -25.752 1.00 77.12 310 SER A C 1
ATOM 2478 O O . SER A 1 310 ? 10.627 15.453 -26.200 1.00 77.12 310 SER A O 1
ATOM 2480 N N . MET A 1 311 ? 8.570 15.740 -25.336 1.00 66.88 311 MET A N 1
ATOM 2481 C CA . MET A 1 311 ? 8.185 14.321 -25.420 1.00 66.88 311 MET A CA 1
ATOM 2482 C C . MET A 1 311 ? 8.350 13.748 -26.835 1.00 66.88 311 MET A C 1
ATOM 2484 O O . MET A 1 311 ? 8.738 12.596 -26.994 1.00 66.88 311 MET A O 1
ATOM 2488 N N . VAL A 1 312 ? 8.107 14.567 -27.865 1.00 72.19 312 VAL A N 1
ATOM 2489 C CA . VAL A 1 312 ? 8.259 14.169 -29.271 1.00 72.19 312 VAL A CA 1
ATOM 2490 C C . VAL A 1 312 ? 9.713 13.839 -29.602 1.00 72.19 312 VAL A C 1
ATOM 2492 O O . VAL A 1 312 ? 9.982 12.878 -30.319 1.00 72.19 312 VAL A O 1
ATOM 2495 N N . VAL A 1 313 ? 10.660 14.608 -29.060 1.00 75.56 313 VAL A N 1
ATOM 2496 C CA . VAL A 1 313 ? 12.086 14.375 -29.301 1.00 75.56 313 VAL A CA 1
ATOM 2497 C C . VAL A 1 313 ? 12.566 13.136 -28.545 1.00 75.56 313 VAL A C 1
ATOM 2499 O O . VAL A 1 313 ? 13.358 12.383 -29.099 1.00 75.56 313 VAL A O 1
ATOM 2502 N N . ALA A 1 314 ? 12.032 12.848 -27.354 1.00 74.19 314 ALA A N 1
ATOM 2503 C CA . ALA A 1 314 ? 12.370 11.629 -26.610 1.00 74.19 314 ALA A CA 1
ATOM 2504 C C . ALA A 1 314 ? 12.000 10.329 -27.361 1.00 74.19 314 ALA A C 1
ATOM 2506 O O . ALA A 1 314 ? 12.710 9.325 -27.266 1.00 74.19 314 ALA A O 1
ATOM 2507 N N . ASP A 1 315 ? 10.907 10.331 -28.130 1.00 76.75 315 ASP A N 1
ATOM 2508 C CA . ASP A 1 315 ? 10.532 9.181 -28.962 1.00 76.75 315 ASP A CA 1
ATOM 2509 C C . ASP A 1 315 ? 11.439 9.037 -30.196 1.00 76.75 315 ASP A C 1
ATOM 2511 O O . ASP A 1 315 ? 11.834 7.920 -30.544 1.00 76.75 315 ASP A O 1
ATOM 2515 N N . LEU A 1 316 ? 11.834 10.153 -30.825 1.00 78.31 316 LEU A N 1
ATOM 2516 C CA . LEU A 1 316 ? 12.789 10.155 -31.941 1.00 78.31 316 LEU A CA 1
ATOM 2517 C C . LEU A 1 316 ? 14.172 9.661 -31.498 1.00 78.31 316 LEU A C 1
ATOM 2519 O O . LEU A 1 316 ? 14.746 8.775 -32.139 1.00 78.31 316 LEU A O 1
ATOM 2523 N N . THR A 1 317 ? 14.698 10.191 -30.388 1.00 81.81 317 THR A N 1
ATOM 2524 C CA . THR A 1 317 ? 16.017 9.803 -29.874 1.00 81.81 317 THR A CA 1
ATOM 2525 C C . THR A 1 317 ? 16.050 8.334 -29.489 1.00 81.81 317 THR A C 1
ATOM 2527 O O . THR A 1 317 ? 17.066 7.683 -29.717 1.00 81.81 317 THR A O 1
ATOM 2530 N N . ARG A 1 318 ? 14.939 7.757 -29.004 1.00 82.50 318 ARG A N 1
ATOM 2531 C CA . ARG A 1 318 ? 14.869 6.322 -28.685 1.00 82.50 318 ARG A CA 1
ATOM 2532 C C . ARG A 1 318 ? 15.249 5.436 -29.872 1.00 82.50 318 ARG A C 1
ATOM 2534 O O . ARG A 1 318 ? 15.973 4.461 -29.688 1.00 82.50 318 ARG A O 1
ATOM 2541 N N . VAL A 1 319 ? 14.760 5.768 -31.065 1.00 83.69 319 VAL A N 1
ATOM 2542 C CA . VAL A 1 319 ? 15.016 5.000 -32.293 1.00 83.69 319 VAL A CA 1
ATOM 2543 C C . VAL A 1 319 ? 16.405 5.310 -32.847 1.00 83.69 319 VAL A C 1
ATOM 2545 O O . VAL A 1 319 ? 17.148 4.391 -33.181 1.00 83.69 319 VAL A O 1
ATOM 2548 N N . VAL A 1 320 ? 16.774 6.592 -32.910 1.00 83.38 320 VAL A N 1
ATOM 2549 C CA . VAL A 1 320 ? 18.046 7.038 -33.500 1.00 83.38 320 VAL A CA 1
ATOM 2550 C C . VAL A 1 320 ? 19.242 6.584 -32.667 1.00 83.38 320 VAL A C 1
ATOM 2552 O O . VAL A 1 320 ? 20.181 6.002 -33.202 1.00 83.38 320 VAL A O 1
ATOM 2555 N N . PHE A 1 321 ? 19.194 6.770 -31.349 1.00 86.06 321 PHE A N 1
ATOM 2556 C CA . PHE A 1 321 ? 20.290 6.383 -30.463 1.00 86.06 321 PHE A CA 1
ATOM 2557 C C . PHE A 1 321 ? 20.485 4.865 -30.403 1.00 86.06 321 PHE A C 1
ATOM 2559 O O . PHE A 1 321 ? 21.611 4.407 -30.236 1.00 86.06 321 PHE A O 1
ATOM 2566 N N . ALA A 1 322 ? 19.417 4.078 -30.571 1.00 83.75 322 ALA A N 1
ATOM 2567 C CA . ALA A 1 322 ? 19.516 2.620 -30.626 1.00 83.75 322 ALA A CA 1
ATOM 2568 C C . ALA A 1 322 ? 20.246 2.106 -31.883 1.00 83.75 322 ALA A C 1
ATOM 2570 O O . ALA A 1 322 ? 20.703 0.965 -31.887 1.00 83.75 322 ALA A O 1
ATOM 2571 N N . ALA A 1 323 ? 20.356 2.925 -32.935 1.00 84.44 323 ALA A N 1
ATOM 2572 C CA . ALA A 1 323 ? 21.028 2.569 -34.184 1.00 84.44 323 ALA A CA 1
ATOM 2573 C C . ALA A 1 323 ? 22.517 2.960 -34.223 1.00 84.44 323 ALA A C 1
ATOM 2575 O O . ALA A 1 323 ? 23.235 2.522 -35.120 1.00 84.44 323 ALA A O 1
ATOM 2576 N N . VAL A 1 324 ? 22.998 3.766 -33.269 1.00 86.25 324 VAL A N 1
ATOM 2577 C CA . VAL A 1 324 ? 24.391 4.230 -33.248 1.00 86.25 324 VAL A CA 1
ATOM 2578 C C . VAL A 1 324 ? 25.330 3.209 -32.618 1.00 86.25 324 VAL A C 1
ATOM 2580 O O . VAL A 1 324 ? 25.048 2.626 -31.571 1.00 86.25 324 VAL A O 1
ATOM 2583 N N . THR A 1 325 ? 26.510 3.057 -33.224 1.00 85.06 325 THR A N 1
ATOM 2584 C CA . THR A 1 325 ? 27.603 2.271 -32.641 1.00 85.06 325 THR A CA 1
ATOM 2585 C C . THR A 1 325 ? 28.345 3.087 -31.571 1.00 85.06 325 THR A C 1
ATOM 2587 O O . THR A 1 325 ? 28.815 4.191 -31.861 1.00 85.06 325 THR A O 1
ATOM 2590 N N . PRO A 1 326 ? 28.510 2.563 -30.342 1.00 85.00 326 PRO A N 1
ATOM 2591 C CA . PRO A 1 326 ? 29.295 3.218 -29.299 1.00 85.00 326 PRO A CA 1
ATOM 2592 C C . PRO A 1 326 ? 30.738 3.530 -29.721 1.00 85.00 326 PRO A C 1
ATOM 2594 O O . PRO A 1 326 ? 31.465 2.651 -30.178 1.00 85.00 326 PRO A O 1
ATOM 2597 N N . THR A 1 327 ? 31.183 4.769 -29.499 1.00 85.75 327 THR A N 1
ATOM 2598 C CA . THR A 1 327 ? 32.587 5.197 -29.646 1.00 85.75 327 THR A CA 1
ATOM 2599 C C . THR A 1 327 ? 33.030 5.979 -28.410 1.00 85.75 327 THR A C 1
ATOM 2601 O O . THR A 1 327 ? 32.192 6.519 -27.689 1.00 85.75 327 THR A O 1
ATOM 2604 N N . SER A 1 328 ? 34.340 6.092 -28.167 1.00 80.00 328 SER A N 1
ATOM 2605 C CA . SER A 1 328 ? 34.872 6.881 -27.041 1.00 80.00 328 SER A CA 1
ATOM 2606 C C . SER A 1 328 ? 34.503 8.368 -27.128 1.00 80.00 328 SER A C 1
ATOM 2608 O O . SER A 1 328 ? 34.242 9.000 -26.108 1.00 80.00 328 SER A O 1
ATOM 2610 N N . VAL A 1 329 ? 34.420 8.920 -28.344 1.00 83.31 329 VAL A N 1
ATOM 2611 C CA . VAL A 1 329 ? 33.998 10.310 -28.589 1.00 83.31 329 VAL A CA 1
ATOM 2612 C C . VAL A 1 329 ? 32.524 10.502 -28.237 1.00 83.31 329 VAL A C 1
ATOM 2614 O O . VAL A 1 329 ? 32.175 11.449 -27.535 1.00 83.31 329 VAL A O 1
ATOM 2617 N N . LEU A 1 330 ? 31.659 9.584 -28.680 1.00 84.62 330 LEU A N 1
ATOM 2618 C CA . LEU A 1 330 ? 30.242 9.616 -28.328 1.00 84.62 330 LEU A CA 1
ATOM 2619 C C . LEU A 1 330 ? 30.040 9.448 -26.821 1.00 84.62 330 LEU A C 1
ATOM 2621 O O . LEU A 1 330 ? 29.247 10.172 -26.232 1.00 84.62 330 LEU A O 1
ATOM 2625 N N . GLN A 1 331 ? 30.781 8.534 -26.193 1.00 86.81 331 GLN A N 1
ATOM 2626 C CA . GLN A 1 331 ? 30.739 8.339 -24.749 1.00 86.81 331 GLN A CA 1
ATOM 2627 C C . GLN A 1 331 ? 31.090 9.631 -24.002 1.00 86.81 331 GLN A C 1
ATOM 2629 O O . GLN A 1 331 ? 30.334 10.043 -23.127 1.00 86.81 331 GLN A O 1
ATOM 2634 N N . ALA A 1 332 ? 32.183 10.301 -24.379 1.00 86.56 332 ALA A N 1
ATOM 2635 C CA . ALA A 1 332 ? 32.572 11.573 -23.777 1.00 86.56 332 ALA A CA 1
ATOM 2636 C C . ALA A 1 332 ? 31.481 12.646 -23.940 1.00 86.56 332 ALA A C 1
ATOM 2638 O O . ALA A 1 332 ? 31.160 13.337 -22.977 1.00 86.56 332 ALA A O 1
ATOM 2639 N N . ARG A 1 333 ? 30.858 12.742 -25.125 1.00 87.44 333 ARG A N 1
ATOM 2640 C CA . ARG A 1 333 ? 29.744 13.674 -25.375 1.00 87.44 333 ARG A CA 1
ATOM 2641 C C . ARG A 1 333 ? 28.502 13.350 -24.542 1.00 87.44 333 ARG A C 1
ATOM 2643 O O . ARG A 1 333 ? 27.898 14.257 -23.981 1.00 87.44 333 ARG A O 1
ATOM 2650 N N . VAL A 1 334 ? 28.123 12.077 -24.431 1.00 87.56 334 VAL A N 1
ATOM 2651 C CA . VAL A 1 334 ? 26.977 11.650 -23.609 1.00 87.56 334 VAL A CA 1
ATOM 2652 C C . VAL A 1 334 ? 27.225 11.954 -22.134 1.00 87.56 334 VAL A C 1
ATOM 2654 O O . VAL A 1 334 ? 26.323 12.454 -21.470 1.00 87.56 334 VAL A O 1
ATOM 2657 N N . VAL A 1 335 ? 28.437 11.699 -21.631 1.00 88.62 335 VAL A N 1
ATOM 2658 C CA . VAL A 1 335 ? 28.820 12.031 -20.251 1.00 88.62 335 VAL A CA 1
ATOM 2659 C C . VAL A 1 335 ? 28.766 13.539 -20.013 1.00 88.62 335 VAL A C 1
ATOM 2661 O O . VAL A 1 335 ? 28.207 13.959 -19.007 1.00 88.62 335 VAL A O 1
ATOM 2664 N N . ASP A 1 336 ? 29.280 14.351 -20.935 1.00 88.75 336 ASP A N 1
ATOM 2665 C CA . ASP A 1 336 ? 29.231 15.813 -20.830 1.00 88.75 336 ASP A CA 1
ATOM 2666 C C . ASP A 1 336 ? 27.786 16.348 -20.806 1.00 88.75 336 ASP A C 1
ATOM 2668 O O . ASP A 1 336 ? 27.423 17.125 -19.923 1.00 88.75 336 ASP A O 1
ATOM 2672 N N . VAL A 1 337 ? 26.927 15.881 -21.719 1.00 87.44 337 VAL A N 1
ATOM 2673 C CA . VAL A 1 337 ? 25.489 16.206 -21.733 1.00 87.44 337 VAL A CA 1
ATOM 2674 C C . VAL A 1 337 ? 24.839 15.793 -20.411 1.00 87.44 337 VAL A C 1
ATOM 2676 O O . VAL A 1 337 ? 24.174 16.599 -19.765 1.00 87.44 337 VAL A O 1
ATOM 2679 N N . TRP A 1 338 ? 25.067 14.555 -19.975 1.00 88.31 338 TRP A N 1
ATOM 2680 C CA . TRP A 1 338 ? 24.543 14.027 -18.719 1.00 88.31 338 TRP A CA 1
ATOM 2681 C C . TRP A 1 338 ? 24.966 14.892 -17.518 1.00 88.31 338 TRP A C 1
ATOM 2683 O O . TRP A 1 338 ? 24.105 15.350 -16.772 1.00 88.31 338 TRP A O 1
ATOM 2693 N N . GLN A 1 339 ? 26.254 15.222 -17.377 1.00 85.69 339 GLN A N 1
ATOM 2694 C CA . GLN A 1 339 ? 26.763 16.073 -16.292 1.00 85.69 339 GLN A CA 1
ATOM 2695 C C . GLN A 1 339 ? 26.162 17.486 -16.323 1.00 85.69 339 GLN A C 1
ATOM 2697 O O . GLN A 1 339 ? 25.756 17.998 -15.279 1.00 85.69 339 GLN A O 1
ATOM 2702 N N . ARG A 1 340 ? 26.063 18.105 -17.510 1.00 84.75 340 ARG A N 1
ATOM 2703 C CA . ARG A 1 340 ? 25.508 19.459 -17.678 1.00 84.75 340 ARG A CA 1
ATOM 2704 C C . ARG A 1 340 ? 24.042 19.560 -17.269 1.00 84.75 340 ARG A C 1
ATOM 2706 O O . ARG A 1 340 ? 23.647 20.580 -16.717 1.00 84.75 340 ARG A O 1
ATOM 2713 N N . PHE A 1 341 ? 23.235 18.539 -17.545 1.00 79.56 341 PHE A N 1
ATOM 2714 C CA . PHE A 1 341 ? 21.795 18.602 -17.277 1.00 79.56 341 PHE A CA 1
ATOM 2715 C C . PHE A 1 341 ? 21.388 18.115 -15.895 1.00 79.56 341 PHE A C 1
ATOM 2717 O O . PHE A 1 341 ? 20.280 18.398 -15.453 1.00 79.56 341 PHE A O 1
ATOM 2724 N N . ILE A 1 342 ? 22.265 17.407 -15.198 1.00 75.56 342 ILE A N 1
ATOM 2725 C CA . ILE A 1 342 ? 21.982 16.960 -13.837 1.00 75.56 342 ILE A CA 1
ATOM 2726 C C . ILE A 1 342 ? 22.096 18.093 -12.824 1.00 75.56 342 ILE A C 1
ATOM 2728 O O . ILE A 1 342 ? 21.355 18.114 -11.846 1.00 75.56 342 ILE A O 1
ATOM 2732 N N . VAL A 1 343 ? 22.984 19.051 -13.082 1.00 74.81 343 VAL A N 1
ATOM 2733 C CA . VAL A 1 343 ? 23.098 20.274 -12.279 1.00 74.81 343 VAL A CA 1
ATOM 2734 C C . VAL A 1 343 ? 21.992 21.295 -12.589 1.00 74.81 343 VAL A C 1
ATOM 2736 O O . VAL A 1 343 ? 21.926 22.330 -11.935 1.00 74.81 343 VAL A O 1
ATOM 2739 N N . ASP A 1 344 ? 21.131 21.019 -13.576 1.00 78.06 344 ASP A N 1
ATOM 2740 C CA . ASP A 1 344 ? 19.975 21.840 -13.953 1.00 78.06 344 ASP A CA 1
ATOM 2741 C C . ASP A 1 344 ? 18.678 21.159 -13.458 1.00 78.06 344 ASP A C 1
ATOM 2743 O O . ASP A 1 344 ? 18.211 20.197 -14.082 1.00 78.06 344 ASP A O 1
ATOM 2747 N N . PRO A 1 345 ? 18.068 21.625 -12.350 1.00 69.31 345 PRO A N 1
ATOM 2748 C CA . PRO A 1 345 ? 16.888 20.989 -11.762 1.00 69.31 345 PRO A CA 1
ATOM 2749 C C . PRO A 1 345 ? 15.708 20.866 -12.733 1.00 69.31 345 PRO A C 1
ATOM 2751 O O . PRO A 1 345 ? 15.015 19.845 -12.727 1.00 69.31 345 PRO A O 1
ATOM 2754 N N . ASP A 1 346 ? 15.511 21.850 -13.617 1.00 73.94 346 ASP A N 1
ATOM 2755 C CA . ASP A 1 346 ? 14.378 21.890 -14.548 1.00 73.94 346 ASP A CA 1
ATOM 2756 C C . ASP A 1 346 ? 14.492 20.829 -15.648 1.00 73.94 346 ASP A C 1
ATOM 2758 O O . ASP A 1 346 ? 13.479 20.310 -16.146 1.00 73.94 346 ASP A O 1
ATOM 2762 N N . LYS A 1 347 ? 15.735 20.491 -16.012 1.00 75.31 347 LYS A N 1
ATOM 2763 C CA . LYS A 1 347 ? 16.063 19.558 -17.096 1.00 75.31 347 LYS A CA 1
ATOM 2764 C C . LYS A 1 347 ? 16.405 18.161 -16.601 1.00 75.31 347 LYS A C 1
ATOM 2766 O O . LYS A 1 347 ? 16.111 17.206 -17.321 1.00 75.31 347 LYS A O 1
ATOM 2771 N N . SER A 1 348 ? 16.933 18.029 -15.383 1.00 73.69 348 SER A N 1
ATOM 2772 C CA . SER A 1 348 ? 17.331 16.761 -14.751 1.00 73.69 348 SER A CA 1
ATOM 2773 C C . SER A 1 348 ? 16.270 15.666 -14.906 1.00 73.69 348 SER A C 1
ATOM 2775 O O . SER A 1 348 ? 16.569 14.565 -15.363 1.00 73.69 348 SER A O 1
ATOM 2777 N N . ARG A 1 349 ? 14.993 16.004 -14.672 1.00 72.50 349 ARG A N 1
ATOM 2778 C CA . ARG A 1 349 ? 13.852 15.079 -14.770 1.00 72.50 349 ARG A CA 1
ATOM 2779 C C . ARG A 1 349 ? 13.685 14.411 -16.137 1.00 72.50 349 ARG A C 1
ATOM 2781 O O . ARG A 1 349 ? 13.085 13.342 -16.198 1.00 72.50 349 ARG A O 1
ATOM 2788 N N . TYR A 1 350 ? 14.200 15.020 -17.203 1.00 79.25 350 TYR A N 1
ATOM 2789 C CA . TYR A 1 350 ? 14.061 14.541 -18.576 1.00 79.25 350 TYR A CA 1
ATOM 2790 C C . TYR A 1 350 ? 15.323 13.855 -19.116 1.00 79.25 350 TYR A C 1
ATOM 2792 O O . TYR A 1 350 ? 15.238 13.133 -20.108 1.00 79.25 350 TYR A O 1
ATOM 2800 N N . VAL A 1 351 ? 16.481 14.032 -18.468 1.00 80.75 351 VAL A N 1
ATOM 2801 C CA . VAL A 1 351 ? 17.783 13.521 -18.941 1.00 80.75 351 VAL A CA 1
ATOM 2802 C C . VAL A 1 351 ? 17.768 12.017 -19.120 1.00 80.75 351 VAL A C 1
ATOM 2804 O O . VAL A 1 351 ? 18.124 11.513 -20.184 1.00 80.75 351 VAL A O 1
ATOM 2807 N N . THR A 1 352 ? 17.319 11.303 -18.091 1.00 78.62 352 THR A N 1
ATOM 2808 C CA . THR A 1 352 ? 17.230 9.844 -18.114 1.00 78.62 352 THR A CA 1
ATOM 2809 C C . THR A 1 352 ? 16.348 9.338 -19.260 1.00 78.62 352 THR A C 1
ATOM 2811 O O . THR A 1 352 ? 16.677 8.335 -19.893 1.00 78.62 352 THR A O 1
ATOM 2814 N N . ASP A 1 353 ? 15.227 10.004 -19.537 1.00 80.88 353 ASP A N 1
ATOM 2815 C CA . ASP A 1 353 ? 14.294 9.574 -20.581 1.00 80.88 353 ASP A CA 1
ATOM 2816 C C . ASP A 1 353 ? 14.823 9.894 -21.977 1.00 80.88 353 ASP A C 1
ATOM 2818 O O . ASP A 1 353 ? 14.754 9.045 -22.868 1.00 80.88 353 ASP A O 1
ATOM 2822 N N . TYR A 1 354 ? 15.419 11.074 -22.131 1.00 84.06 354 TYR A N 1
ATOM 2823 C CA . TYR A 1 354 ? 16.025 11.545 -23.367 1.00 84.06 354 TYR A CA 1
ATOM 2824 C C . TYR A 1 354 ? 17.232 10.699 -23.786 1.00 84.06 354 TYR A C 1
ATOM 2826 O O . TYR A 1 354 ? 17.331 10.275 -24.938 1.00 84.06 354 TYR A O 1
ATOM 2834 N N . LEU A 1 355 ? 18.134 10.417 -22.840 1.00 85.88 355 LEU A N 1
ATOM 2835 C CA . LEU A 1 355 ? 19.360 9.651 -23.066 1.00 85.88 355 LEU A CA 1
ATOM 2836 C C . LEU A 1 355 ? 19.169 8.144 -22.906 1.00 85.88 355 LEU A C 1
ATOM 2838 O O . LEU A 1 355 ? 20.154 7.418 -23.005 1.00 85.88 355 LEU A O 1
ATOM 2842 N N . ARG A 1 356 ? 17.948 7.646 -22.662 1.00 85.25 356 ARG A N 1
ATOM 2843 C CA . ARG A 1 356 ? 17.704 6.260 -22.223 1.00 85.25 356 ARG A CA 1
ATOM 2844 C C . ARG A 1 356 ? 18.502 5.188 -22.991 1.00 85.25 356 ARG A C 1
ATOM 2846 O O . ARG A 1 356 ? 19.119 4.358 -22.326 1.00 85.25 356 ARG A O 1
ATOM 2853 N N . PRO A 1 357 ? 18.556 5.180 -24.339 1.00 85.12 357 PRO A N 1
ATOM 2854 C CA . PRO A 1 357 ? 19.337 4.182 -25.082 1.00 85.12 357 PRO A CA 1
ATOM 2855 C C . PRO A 1 357 ? 20.863 4.337 -24.948 1.00 85.12 357 PRO A C 1
ATOM 2857 O O . PRO A 1 357 ? 21.587 3.365 -25.137 1.00 85.12 357 PRO A O 1
ATOM 2860 N N . LEU A 1 358 ? 21.352 5.535 -24.609 1.00 87.00 358 LEU A N 1
ATOM 2861 C CA . LEU A 1 358 ? 22.773 5.872 -24.446 1.00 87.00 358 LEU A CA 1
ATOM 2862 C C . LEU A 1 358 ? 23.246 5.867 -22.986 1.00 87.00 358 LEU A C 1
ATOM 2864 O O . LEU A 1 358 ? 24.449 5.948 -22.752 1.00 87.00 358 LEU A O 1
ATOM 2868 N N . LEU A 1 359 ? 22.353 5.704 -22.000 1.00 86.75 359 LEU A N 1
ATOM 2869 C CA . LEU A 1 359 ? 22.722 5.584 -20.580 1.00 86.75 359 LEU A CA 1
ATOM 2870 C C . LEU A 1 359 ? 23.825 4.550 -20.282 1.00 86.75 359 LEU A C 1
ATOM 2872 O O . LEU A 1 359 ? 24.628 4.826 -19.390 1.00 86.75 359 LEU A O 1
ATOM 2876 N N . PRO A 1 360 ? 23.958 3.411 -21.004 1.00 88.88 360 PRO A N 1
ATOM 2877 C CA . PRO A 1 360 ? 25.098 2.515 -20.802 1.00 88.88 360 PRO A CA 1
ATOM 2878 C C . PRO A 1 360 ? 26.465 3.203 -20.969 1.00 88.88 360 PRO A C 1
ATOM 2880 O O . PRO A 1 360 ? 27.428 2.794 -20.323 1.00 88.88 360 PRO A O 1
ATOM 2883 N N . LEU A 1 361 ? 26.551 4.255 -21.796 1.00 89.25 361 LEU A N 1
ATOM 2884 C CA . LEU A 1 361 ? 27.772 5.039 -22.021 1.00 89.25 361 LEU A CA 1
ATOM 2885 C C . LEU A 1 361 ? 28.084 5.983 -20.849 1.00 89.25 361 LEU A C 1
ATOM 2887 O O . LEU A 1 361 ? 29.250 6.264 -20.582 1.00 89.25 361 LEU A O 1
ATOM 2891 N N . ALA A 1 362 ? 27.058 6.430 -20.120 1.00 88.56 362 ALA A N 1
ATOM 2892 C CA . ALA A 1 362 ? 27.195 7.266 -18.926 1.00 88.56 362 ALA A CA 1
ATOM 2893 C C . ALA A 1 362 ? 27.384 6.457 -17.629 1.00 88.56 362 ALA A C 1
ATOM 2895 O O . ALA A 1 362 ? 27.565 7.046 -16.565 1.00 88.56 362 ALA A O 1
ATOM 2896 N N . PHE A 1 363 ? 27.353 5.121 -17.693 1.00 90.38 363 PHE A N 1
ATOM 2897 C CA . PHE A 1 363 ? 27.358 4.261 -16.506 1.00 90.38 363 PHE A CA 1
ATOM 2898 C C . PHE A 1 363 ? 28.546 4.527 -15.575 1.00 90.38 363 PHE A C 1
ATOM 2900 O O . PHE A 1 363 ? 28.352 4.675 -14.373 1.00 90.38 363 PHE A O 1
ATOM 2907 N N . ASP A 1 364 ? 29.767 4.606 -16.110 1.00 90.50 364 ASP A N 1
ATOM 2908 C CA . ASP A 1 364 ? 30.962 4.777 -15.272 1.00 90.50 364 ASP A CA 1
ATOM 2909 C C . ASP A 1 364 ? 31.020 6.183 -14.646 1.00 90.50 364 ASP A C 1
ATOM 2911 O O . ASP A 1 364 ? 31.478 6.337 -13.519 1.00 90.50 364 ASP A O 1
ATOM 2915 N N . ALA A 1 365 ? 30.472 7.202 -15.321 1.00 87.62 365 ALA A N 1
ATOM 2916 C CA . ALA A 1 365 ? 30.329 8.543 -14.751 1.00 87.62 365 ALA A CA 1
ATOM 2917 C C . ALA A 1 365 ? 29.277 8.579 -13.627 1.00 87.62 365 ALA A C 1
ATOM 2919 O O . ALA A 1 365 ? 29.496 9.216 -12.596 1.00 87.62 365 ALA A O 1
ATOM 2920 N N . ALA A 1 366 ? 28.163 7.856 -13.789 1.00 87.12 366 ALA A N 1
ATOM 2921 C CA . ALA A 1 366 ? 27.165 7.683 -12.735 1.00 87.12 366 ALA A CA 1
ATOM 2922 C C . ALA A 1 366 ? 27.731 6.909 -11.533 1.00 87.12 366 ALA A C 1
ATOM 2924 O O . ALA A 1 366 ? 27.449 7.253 -10.386 1.00 87.12 366 ALA A O 1
ATOM 2925 N N . LEU A 1 367 ? 28.565 5.896 -11.785 1.00 88.94 367 LEU A N 1
ATOM 2926 C CA . LEU A 1 367 ? 29.266 5.145 -10.748 1.00 88.94 367 LEU A CA 1
ATOM 2927 C C . LEU A 1 367 ? 30.228 6.038 -9.957 1.00 88.94 367 LEU A C 1
ATOM 2929 O O . LEU A 1 367 ? 30.193 6.015 -8.729 1.00 88.94 367 LEU A O 1
ATOM 2933 N N . GLU A 1 368 ? 31.029 6.856 -10.648 1.00 86.88 368 GLU A N 1
ATOM 2934 C CA . GLU A 1 368 ? 31.932 7.831 -10.025 1.00 86.88 368 GLU A CA 1
ATOM 2935 C C . GLU A 1 368 ? 31.164 8.823 -9.145 1.00 86.88 368 GLU A C 1
ATOM 2937 O O . GLU A 1 368 ? 31.554 9.067 -8.004 1.00 86.88 368 GLU A O 1
ATOM 2942 N N . ALA A 1 369 ? 30.026 9.337 -9.628 1.00 82.81 369 ALA A N 1
ATOM 2943 C CA . ALA A 1 369 ? 29.177 10.234 -8.847 1.00 82.81 369 ALA A CA 1
ATOM 2944 C C . ALA A 1 369 ? 28.701 9.581 -7.534 1.00 82.81 369 ALA A C 1
ATOM 2946 O O . ALA A 1 369 ? 28.675 10.236 -6.493 1.00 82.81 369 ALA A O 1
ATOM 2947 N N . LEU A 1 370 ? 28.392 8.279 -7.546 1.00 80.81 370 LEU A N 1
ATOM 2948 C CA . LEU A 1 370 ? 27.972 7.530 -6.354 1.00 80.81 370 LEU A CA 1
ATOM 2949 C C . LEU A 1 370 ? 29.122 7.060 -5.445 1.00 80.81 370 LEU A C 1
ATOM 2951 O O . LEU A 1 370 ? 28.851 6.481 -4.389 1.00 80.81 370 LEU A O 1
ATOM 2955 N N . ARG A 1 371 ? 30.394 7.299 -5.800 1.00 82.00 371 ARG A N 1
ATOM 2956 C CA . ARG A 1 371 ? 31.527 7.023 -4.893 1.00 82.00 371 ARG A CA 1
ATOM 2957 C C . ARG A 1 371 ? 31.573 7.987 -3.712 1.00 82.00 371 ARG A C 1
ATOM 2959 O O . ARG A 1 371 ? 32.062 7.619 -2.642 1.00 82.00 371 ARG A O 1
ATOM 2966 N N . ALA A 1 372 ? 31.071 9.210 -3.886 1.00 71.94 372 ALA A N 1
ATOM 2967 C CA . ALA A 1 372 ? 30.909 10.145 -2.783 1.00 71.94 372 ALA A CA 1
ATOM 2968 C C . ALA A 1 372 ? 29.855 9.619 -1.782 1.00 71.94 372 ALA A C 1
ATOM 2970 O O . ALA A 1 372 ? 28.889 8.970 -2.190 1.00 71.94 372 ALA A O 1
ATOM 2971 N N . PRO A 1 373 ? 29.991 9.891 -0.469 1.00 66.06 373 PRO A N 1
ATOM 2972 C CA . PRO A 1 373 ? 28.961 9.535 0.504 1.00 66.06 373 PRO A CA 1
ATOM 2973 C C . PRO A 1 373 ? 27.601 10.115 0.087 1.00 66.06 373 PRO A C 1
ATOM 2975 O O . PRO A 1 373 ? 27.522 11.305 -0.214 1.00 66.06 373 PRO A O 1
ATOM 2978 N N . LEU A 1 374 ? 26.533 9.307 0.132 1.00 60.84 374 LEU A N 1
ATOM 2979 C CA . LEU A 1 374 ? 25.160 9.723 -0.208 1.00 60.84 374 LEU A CA 1
ATOM 2980 C C . LEU A 1 374 ? 24.723 11.076 0.407 1.00 60.84 374 LEU A C 1
ATOM 2982 O O . LEU A 1 374 ? 24.102 11.852 -0.318 1.00 60.84 374 LEU A O 1
ATOM 2986 N N . PRO A 1 375 ? 25.100 11.435 1.657 1.00 53.62 375 PRO A N 1
ATOM 2987 C CA . PRO A 1 375 ? 24.759 12.735 2.247 1.00 53.62 375 PRO A CA 1
ATOM 2988 C C . PRO A 1 375 ? 25.392 13.958 1.564 1.00 53.62 375 PRO A C 1
ATOM 2990 O O . PRO A 1 375 ? 24.968 15.080 1.829 1.00 53.62 375 PRO A O 1
ATOM 2993 N N . ALA A 1 376 ? 26.428 13.761 0.742 1.00 55.59 376 ALA A N 1
ATOM 2994 C CA . ALA A 1 376 ? 27.128 14.812 0.003 1.00 55.59 376 ALA A CA 1
ATOM 2995 C C . ALA A 1 376 ? 26.664 14.932 -1.458 1.00 55.59 376 ALA A C 1
ATOM 2997 O O . ALA A 1 376 ? 27.077 15.859 -2.152 1.00 55.59 376 ALA A O 1
ATOM 2998 N N . LEU A 1 377 ? 25.817 14.012 -1.930 1.00 56.84 377 LEU A N 1
ATOM 2999 C CA . LEU A 1 377 ? 25.203 14.128 -3.244 1.00 56.84 377 LEU A CA 1
ATOM 3000 C C . LEU A 1 377 ? 24.103 15.182 -3.173 1.00 56.84 377 LEU A C 1
ATOM 3002 O O . LEU A 1 377 ? 23.125 15.027 -2.438 1.00 56.84 377 LEU A O 1
ATOM 3006 N N . GLU A 1 378 ? 24.257 16.250 -3.959 1.00 60.97 378 GLU A N 1
ATOM 3007 C CA . GLU A 1 378 ? 23.140 17.137 -4.269 1.00 60.97 378 GLU A CA 1
ATOM 3008 C C . GLU A 1 378 ? 21.948 16.272 -4.679 1.00 60.97 378 GLU A C 1
ATOM 3010 O O . GLU A 1 378 ? 22.096 15.278 -5.403 1.00 60.97 378 GLU A O 1
ATOM 3015 N N . ARG A 1 379 ? 20.770 16.613 -4.145 1.00 64.62 379 ARG A N 1
ATOM 3016 C CA . ARG A 1 379 ? 19.565 15.780 -4.214 1.00 64.62 379 ARG A CA 1
ATOM 3017 C C . ARG A 1 379 ? 19.267 15.312 -5.641 1.00 64.62 379 ARG A C 1
ATOM 3019 O O . ARG A 1 379 ? 18.736 14.215 -5.779 1.00 64.62 379 ARG A O 1
ATOM 3026 N N . ASP A 1 380 ? 19.638 16.090 -6.651 1.00 68.88 380 ASP A N 1
ATOM 3027 C CA . ASP A 1 380 ? 19.369 15.818 -8.062 1.00 68.88 380 ASP A CA 1
ATOM 3028 C C . ASP A 1 380 ? 20.486 14.988 -8.732 1.00 68.88 380 ASP A C 1
ATOM 3030 O O . ASP A 1 380 ? 20.185 14.057 -9.482 1.00 68.88 380 ASP A O 1
ATOM 3034 N N . LEU A 1 381 ? 21.761 15.187 -8.356 1.00 70.06 381 LEU A N 1
ATOM 3035 C CA . LEU A 1 381 ? 22.897 14.391 -8.853 1.00 70.06 381 LEU A CA 1
ATOM 3036 C C . LEU A 1 381 ? 22.839 12.931 -8.417 1.00 70.06 381 LEU A C 1
ATOM 3038 O O . LEU A 1 381 ? 23.008 12.028 -9.239 1.00 70.06 381 LEU A O 1
ATOM 3042 N N . GLY A 1 382 ? 22.538 12.685 -7.140 1.00 74.69 382 GLY A N 1
ATOM 3043 C CA . GLY A 1 382 ? 22.371 11.317 -6.652 1.00 74.69 382 GLY A CA 1
ATOM 3044 C C . GLY A 1 382 ? 21.234 10.596 -7.374 1.00 74.69 382 GLY A C 1
ATOM 3045 O O . GLY A 1 382 ? 21.355 9.424 -7.719 1.00 74.69 382 GLY A O 1
ATOM 3046 N N . GLN A 1 383 ? 20.141 11.301 -7.659 1.00 77.38 383 GLN A N 1
ATOM 3047 C CA . GLN A 1 383 ? 18.960 10.715 -8.282 1.00 77.38 383 GLN A CA 1
ATOM 3048 C C . GLN A 1 383 ? 19.164 10.323 -9.738 1.00 77.38 383 GLN A C 1
ATOM 3050 O O . GLN A 1 383 ? 18.822 9.203 -10.116 1.00 77.38 383 GLN A O 1
ATOM 3055 N N . GLU A 1 384 ? 19.728 11.209 -10.552 1.00 82.00 384 GLU A N 1
ATOM 3056 C CA . GLU A 1 384 ? 19.967 10.900 -11.960 1.00 82.00 384 GLU A CA 1
ATOM 3057 C C . GLU A 1 384 ? 21.072 9.850 -12.126 1.00 82.00 384 GLU A C 1
ATOM 3059 O O . GLU A 1 384 ? 20.967 8.994 -13.007 1.00 82.00 384 GLU A O 1
ATOM 3064 N N . ALA A 1 385 ? 22.069 9.808 -11.232 1.00 82.69 385 ALA A N 1
ATOM 3065 C CA . ALA A 1 385 ? 23.02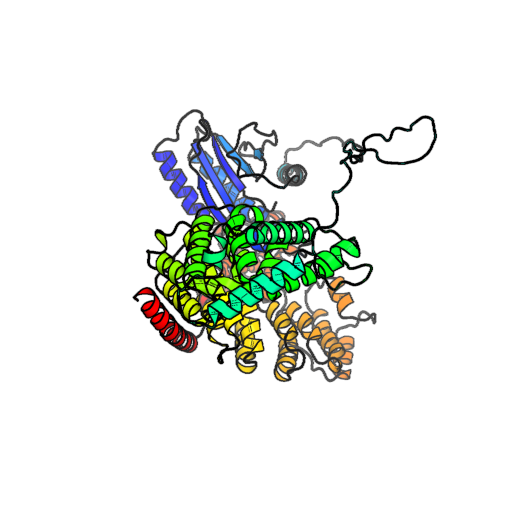6 8.702 -11.175 1.00 82.69 385 ALA A CA 1
ATOM 3066 C C . ALA A 1 385 ? 22.337 7.363 -10.878 1.00 82.69 385 ALA A C 1
ATOM 3068 O O . ALA A 1 385 ? 22.549 6.390 -11.605 1.00 82.69 385 ALA A O 1
ATOM 3069 N N . ILE A 1 386 ? 21.441 7.316 -9.887 1.00 82.25 386 ILE A N 1
ATOM 3070 C CA . ILE A 1 386 ? 20.674 6.103 -9.578 1.00 82.25 386 ILE A CA 1
ATOM 3071 C C . ILE A 1 386 ? 19.819 5.661 -10.771 1.00 82.25 386 ILE A C 1
ATOM 3073 O O . ILE A 1 386 ? 19.855 4.489 -11.149 1.00 82.25 386 ILE A O 1
ATOM 3077 N N . LYS A 1 387 ? 19.073 6.584 -11.391 1.00 83.75 387 LYS A N 1
ATOM 3078 C CA . LYS A 1 387 ? 18.267 6.285 -12.584 1.00 83.75 387 LYS A CA 1
ATOM 3079 C C . LYS A 1 387 ? 19.131 5.769 -13.732 1.00 83.75 387 LYS A C 1
ATOM 3081 O O . LYS A 1 387 ? 18.772 4.788 -14.378 1.00 83.75 387 LYS A O 1
ATOM 3086 N N . THR A 1 388 ? 20.286 6.389 -13.961 1.00 87.06 388 THR A N 1
ATOM 3087 C CA . THR A 1 388 ? 21.231 5.984 -15.010 1.00 87.06 388 THR A CA 1
ATOM 3088 C C . THR A 1 388 ? 21.688 4.547 -14.809 1.00 87.06 388 THR A C 1
ATOM 3090 O O . THR A 1 388 ? 21.627 3.751 -15.746 1.00 87.06 388 THR A O 1
ATOM 3093 N N . LEU A 1 389 ? 22.057 4.176 -13.580 1.00 86.69 389 LEU A N 1
ATOM 3094 C CA . LEU A 1 389 ? 22.415 2.798 -13.243 1.00 86.69 389 LEU A CA 1
ATOM 3095 C C . LEU A 1 389 ? 21.233 1.839 -13.434 1.00 86.69 389 LEU A C 1
ATOM 3097 O O . LEU A 1 389 ? 21.396 0.809 -14.093 1.00 86.69 389 LEU A O 1
ATOM 3101 N N . ALA A 1 390 ? 20.045 2.204 -12.942 1.00 83.25 390 ALA A N 1
ATOM 3102 C CA . ALA A 1 390 ? 18.825 1.403 -13.055 1.00 83.25 390 ALA A CA 1
ATOM 3103 C C . ALA A 1 390 ? 18.396 1.148 -14.513 1.00 83.25 390 ALA A C 1
ATOM 3105 O O . ALA A 1 390 ? 17.789 0.122 -14.822 1.00 83.25 390 ALA A O 1
ATOM 3106 N N . PHE A 1 391 ? 18.710 2.075 -15.422 1.00 83.62 391 PHE A N 1
ATOM 3107 C CA . PHE A 1 391 ? 18.239 2.062 -16.807 1.00 83.62 391 PHE A CA 1
ATOM 3108 C C . PHE A 1 391 ? 19.338 1.841 -17.853 1.00 83.62 391 PHE A C 1
ATOM 3110 O O . PHE A 1 391 ? 19.084 1.980 -19.047 1.00 83.62 391 PHE A O 1
ATOM 3117 N N . SER A 1 392 ? 20.520 1.400 -17.427 1.00 83.31 392 SER A N 1
ATOM 3118 C CA . SER A 1 392 ? 21.709 1.167 -18.259 1.00 83.31 392 SER A CA 1
ATOM 3119 C C . SER A 1 392 ? 21.670 -0.087 -19.155 1.00 83.31 392 SER A C 1
ATOM 3121 O O . SER A 1 392 ? 22.716 -0.628 -19.520 1.00 83.31 392 SER A O 1
ATOM 3123 N N . GLY A 1 393 ? 20.475 -0.555 -19.534 1.00 82.38 393 GLY A N 1
ATOM 3124 C CA . GLY A 1 393 ? 20.260 -1.630 -20.511 1.00 82.38 393 GLY A CA 1
ATOM 3125 C C . GLY A 1 393 ? 21.156 -2.861 -20.280 1.00 82.38 393 GLY A C 1
ATOM 3126 O O . GLY A 1 393 ? 20.960 -3.552 -19.281 1.00 82.38 393 GLY A O 1
ATOM 3127 N N . PRO A 1 394 ? 22.157 -3.142 -21.146 1.00 81.81 394 PRO A N 1
ATOM 3128 C CA . PRO A 1 394 ? 23.074 -4.279 -20.986 1.00 81.81 394 PRO A CA 1
ATOM 3129 C C . PRO A 1 394 ? 23.827 -4.333 -19.646 1.00 81.81 394 PRO A C 1
ATOM 3131 O O . PRO A 1 394 ? 24.237 -5.412 -19.227 1.00 81.81 394 PRO A O 1
ATOM 3134 N N . ARG A 1 395 ? 24.014 -3.189 -18.971 1.00 85.06 395 ARG A N 1
ATOM 3135 C CA . ARG A 1 395 ? 24.691 -3.083 -17.665 1.00 85.06 395 ARG A CA 1
ATOM 3136 C C . ARG A 1 395 ? 23.723 -3.011 -16.483 1.00 85.06 395 ARG A C 1
ATOM 3138 O O . ARG A 1 395 ? 24.164 -2.791 -15.358 1.00 85.06 395 ARG A O 1
ATOM 3145 N N . ALA A 1 396 ? 22.427 -3.246 -16.695 1.00 81.75 396 ALA A N 1
ATOM 3146 C CA . ALA A 1 396 ? 21.426 -3.139 -15.636 1.00 81.75 396 ALA A CA 1
ATOM 3147 C C . ALA A 1 396 ? 21.738 -4.034 -14.420 1.00 81.75 396 ALA A C 1
ATOM 3149 O O . ALA A 1 396 ? 21.444 -3.635 -13.300 1.00 81.75 396 ALA A O 1
ATOM 3150 N N . ALA A 1 397 ? 22.382 -5.196 -14.609 1.00 83.44 397 ALA A N 1
ATOM 3151 C CA . ALA A 1 397 ? 22.748 -6.101 -13.513 1.00 83.44 397 ALA A CA 1
ATOM 3152 C C . ALA A 1 397 ? 23.847 -5.504 -12.622 1.00 83.44 397 ALA A C 1
ATOM 3154 O O . ALA A 1 397 ? 23.725 -5.517 -11.401 1.00 83.44 397 ALA A O 1
ATOM 3155 N N . ASP A 1 398 ? 24.880 -4.919 -13.235 1.00 87.69 398 ASP A N 1
ATOM 3156 C CA . ASP A 1 398 ? 25.925 -4.190 -12.513 1.00 87.69 398 ASP A CA 1
ATOM 3157 C C . ASP A 1 398 ? 25.336 -2.943 -11.831 1.00 87.69 398 ASP A C 1
ATOM 3159 O O . ASP A 1 398 ? 25.659 -2.654 -10.680 1.00 87.69 398 ASP A O 1
ATOM 3163 N N . GLY A 1 399 ? 24.430 -2.231 -12.512 1.00 86.31 399 GLY A N 1
ATOM 3164 C CA . GLY A 1 399 ? 23.716 -1.085 -11.950 1.00 86.31 399 GLY A CA 1
ATOM 3165 C C . GLY A 1 399 ? 22.911 -1.472 -10.714 1.00 86.31 399 GLY A C 1
ATOM 3166 O O . GLY A 1 399 ? 23.066 -0.861 -9.662 1.00 86.31 399 GLY A O 1
ATOM 3167 N N . LEU A 1 400 ? 22.127 -2.547 -10.804 1.00 84.19 400 LEU A N 1
ATOM 3168 C CA . LEU A 1 400 ? 21.384 -3.103 -9.681 1.00 84.19 400 LEU A CA 1
ATOM 3169 C C . LEU A 1 400 ? 22.308 -3.465 -8.511 1.00 84.19 400 LEU A C 1
ATOM 3171 O O . LEU A 1 400 ? 22.017 -3.104 -7.372 1.00 84.19 400 LEU A O 1
ATOM 3175 N N . SER A 1 401 ? 23.424 -4.146 -8.784 1.00 87.12 401 SER A N 1
ATOM 3176 C CA . SER A 1 401 ? 24.416 -4.489 -7.764 1.00 87.12 401 SER A CA 1
ATOM 3177 C C . SER A 1 401 ? 24.911 -3.263 -7.000 1.00 87.12 401 SER A C 1
ATOM 3179 O O . SER A 1 401 ? 24.944 -3.276 -5.768 1.00 87.12 401 SER A O 1
ATOM 3181 N N . VAL A 1 402 ? 25.235 -2.182 -7.712 1.00 87.75 402 VAL A N 1
ATOM 3182 C CA . VAL A 1 402 ? 25.660 -0.910 -7.109 1.00 87.75 402 VAL A CA 1
ATOM 3183 C C . VAL A 1 402 ? 24.544 -0.303 -6.259 1.00 87.75 402 VAL A C 1
ATOM 3185 O O . VAL A 1 402 ? 24.799 0.097 -5.124 1.00 87.75 402 VAL A O 1
ATOM 3188 N N . LEU A 1 403 ? 23.301 -0.290 -6.748 1.00 84.62 403 LEU A N 1
ATOM 3189 C CA . LEU A 1 403 ? 22.166 0.252 -5.995 1.00 84.62 403 LEU A CA 1
ATOM 3190 C C . LEU A 1 403 ? 21.901 -0.520 -4.697 1.00 84.62 403 LEU A C 1
ATOM 3192 O O . LEU A 1 403 ? 21.711 0.099 -3.649 1.00 84.62 403 LEU A O 1
ATOM 3196 N N . VAL A 1 404 ? 21.965 -1.854 -4.730 1.00 82.00 404 VAL A N 1
ATOM 3197 C CA . VAL A 1 404 ? 21.828 -2.698 -3.531 1.00 82.00 404 VAL A CA 1
ATOM 3198 C C . VAL A 1 404 ? 22.981 -2.454 -2.549 1.00 82.00 404 VAL A C 1
ATOM 3200 O O . VAL A 1 404 ? 22.747 -2.360 -1.342 1.00 82.00 404 VAL A O 1
ATOM 3203 N N . ALA A 1 405 ? 24.213 -2.271 -3.033 1.00 85.81 405 ALA A N 1
ATOM 3204 C CA . ALA A 1 405 ? 25.345 -1.896 -2.182 1.00 85.81 405 ALA A CA 1
ATOM 3205 C C . ALA A 1 405 ? 25.134 -0.527 -1.506 1.00 85.81 405 ALA A C 1
ATOM 3207 O O . ALA A 1 405 ? 25.338 -0.395 -0.297 1.00 85.81 405 ALA A O 1
ATOM 3208 N N . CYS A 1 406 ? 24.666 0.480 -2.250 1.00 81.44 406 CYS A N 1
ATOM 3209 C CA . CYS A 1 406 ? 24.322 1.799 -1.710 1.00 81.44 406 CYS A CA 1
ATOM 3210 C C . CYS A 1 406 ? 23.219 1.711 -0.639 1.00 81.44 406 CYS A C 1
ATOM 3212 O O . CYS A 1 406 ? 23.366 2.279 0.443 1.00 81.44 406 CYS A O 1
ATOM 3214 N N . ILE A 1 407 ? 22.160 0.940 -0.907 1.00 77.06 407 ILE A N 1
ATOM 3215 C CA . ILE A 1 407 ? 21.053 0.651 0.021 1.00 77.06 407 ILE A CA 1
ATOM 3216 C C . ILE A 1 407 ? 21.570 0.037 1.327 1.00 77.06 407 ILE A C 1
ATOM 3218 O O . ILE A 1 407 ? 21.152 0.449 2.409 1.00 77.06 407 ILE A O 1
ATOM 3222 N N . ARG A 1 408 ? 22.492 -0.931 1.256 1.00 78.81 408 ARG A N 1
ATOM 3223 C CA . ARG A 1 408 ? 23.054 -1.577 2.454 1.00 78.81 408 ARG A CA 1
ATOM 3224 C C . ARG A 1 408 ? 23.941 -0.655 3.281 1.00 78.81 408 ARG A C 1
ATOM 3226 O O . ARG A 1 408 ? 23.946 -0.780 4.504 1.00 78.81 408 ARG A O 1
ATOM 3233 N N . ARG A 1 409 ? 24.675 0.255 2.637 1.00 79.62 409 ARG A N 1
ATOM 3234 C CA . ARG A 1 409 ? 25.557 1.213 3.321 1.00 79.62 409 ARG A CA 1
ATOM 3235 C C . ARG A 1 409 ? 24.779 2.257 4.120 1.00 79.62 409 ARG A C 1
ATOM 3237 O O . ARG A 1 409 ? 25.253 2.650 5.183 1.00 79.62 409 ARG A O 1
ATOM 3244 N N . ASP A 1 410 ? 23.605 2.681 3.646 1.00 71.75 410 ASP A N 1
ATOM 3245 C CA . ASP A 1 410 ? 22.843 3.754 4.295 1.00 71.75 410 ASP A CA 1
ATOM 3246 C C . ASP A 1 410 ? 21.314 3.583 4.196 1.00 71.75 410 ASP A C 1
ATOM 3248 O O . ASP A 1 410 ? 20.607 4.319 3.503 1.00 71.75 410 ASP A O 1
ATOM 3252 N N . ARG A 1 411 ? 20.771 2.627 4.965 1.00 67.31 411 ARG A N 1
ATOM 3253 C CA . ARG A 1 411 ? 19.314 2.398 5.087 1.00 67.31 411 ARG A CA 1
ATOM 3254 C C . ARG A 1 411 ? 18.545 3.567 5.728 1.00 67.31 411 ARG A C 1
ATOM 3256 O O . ARG A 1 411 ? 17.322 3.517 5.800 1.00 67.31 411 ARG A O 1
ATOM 3263 N N . ARG A 1 412 ? 19.231 4.592 6.249 1.00 66.69 412 ARG A N 1
ATOM 3264 C CA . ARG A 1 412 ? 18.612 5.760 6.904 1.00 66.69 412 ARG A CA 1
ATOM 3265 C C . ARG A 1 412 ? 18.652 7.015 6.030 1.00 66.69 412 ARG A C 1
ATOM 3267 O O . ARG A 1 412 ? 18.208 8.070 6.481 1.00 66.69 412 ARG A O 1
ATOM 3274 N N . HIS A 1 413 ? 19.172 6.915 4.808 1.00 66.25 413 HIS A N 1
ATOM 3275 C CA . HIS A 1 413 ? 19.329 8.063 3.929 1.00 66.25 413 HIS A CA 1
ATOM 3276 C C . HIS A 1 413 ? 17.968 8.643 3.488 1.00 66.25 413 HIS A C 1
ATOM 3278 O O . HIS A 1 413 ? 17.073 7.876 3.144 1.00 66.25 413 HIS A O 1
ATOM 3284 N N . PRO A 1 414 ? 17.791 9.974 3.377 1.00 62.66 414 PRO A N 1
ATOM 3285 C CA . PRO A 1 414 ? 16.545 10.579 2.881 1.00 62.66 414 PRO A CA 1
ATOM 3286 C C . PRO A 1 414 ? 16.161 10.180 1.447 1.00 62.66 414 PRO A C 1
ATOM 3288 O O . PRO A 1 414 ? 15.001 10.281 1.061 1.00 62.66 414 PRO A O 1
ATOM 3291 N N . LEU A 1 415 ? 17.130 9.728 0.642 1.00 65.00 415 LEU A N 1
ATOM 3292 C CA . LEU A 1 415 ? 16.873 9.177 -0.698 1.00 65.00 415 LEU A CA 1
ATOM 3293 C C . LEU A 1 415 ? 16.448 7.704 -0.670 1.00 65.00 415 LEU A C 1
ATOM 3295 O O . LEU A 1 415 ? 16.237 7.144 -1.738 1.00 65.00 415 LEU A O 1
ATOM 3299 N N . TRP A 1 416 ? 16.329 7.079 0.504 1.00 70.62 416 TRP A N 1
ATOM 3300 C CA . TRP A 1 416 ? 15.993 5.664 0.673 1.00 70.62 416 TRP A CA 1
ATOM 3301 C C . TRP A 1 416 ? 14.777 5.233 -0.148 1.00 70.62 416 TRP A C 1
ATOM 3303 O O . TRP A 1 416 ? 14.859 4.258 -0.887 1.00 70.62 416 TRP A O 1
ATOM 3313 N N . GLU A 1 417 ? 13.672 5.975 -0.072 1.00 68.00 417 GLU A N 1
ATOM 3314 C CA . GLU A 1 417 ? 12.448 5.631 -0.804 1.00 68.00 417 GLU A CA 1
ATOM 3315 C C . GLU A 1 417 ? 12.657 5.686 -2.321 1.00 68.00 417 GLU A C 1
ATOM 3317 O O . GLU A 1 417 ? 12.252 4.767 -3.027 1.00 68.00 417 GLU A O 1
ATOM 3322 N N . ARG A 1 418 ? 13.384 6.694 -2.823 1.00 69.62 418 ARG A N 1
ATOM 3323 C CA . ARG A 1 418 ? 13.703 6.819 -4.257 1.00 69.62 418 ARG A CA 1
ATOM 3324 C C . ARG A 1 418 ? 14.701 5.757 -4.725 1.00 69.62 418 ARG A C 1
ATOM 3326 O O . ARG A 1 418 ? 14.519 5.155 -5.778 1.00 69.62 418 ARG A O 1
ATOM 3333 N N . LEU A 1 419 ? 15.740 5.494 -3.929 1.00 71.25 419 LEU A N 1
ATOM 3334 C CA . LEU A 1 419 ? 16.699 4.406 -4.141 1.00 71.25 419 LEU A CA 1
ATOM 3335 C C . LEU A 1 419 ? 15.974 3.065 -4.228 1.00 71.25 419 LEU A C 1
ATOM 3337 O O . LEU A 1 419 ? 16.228 2.296 -5.151 1.00 71.25 419 LEU A O 1
ATOM 3341 N N . ARG A 1 420 ? 15.043 2.808 -3.305 1.00 71.56 420 ARG A N 1
ATOM 3342 C CA . ARG A 1 420 ? 14.180 1.628 -3.306 1.00 71.56 420 ARG A CA 1
ATOM 3343 C C . ARG A 1 420 ? 13.358 1.559 -4.592 1.00 71.56 420 ARG A C 1
ATOM 3345 O O . ARG A 1 420 ? 13.437 0.554 -5.287 1.00 71.56 420 ARG A O 1
ATOM 3352 N N . GLU A 1 421 ? 12.620 2.610 -4.940 1.00 73.19 421 GLU A N 1
ATOM 3353 C CA . GLU A 1 421 ? 11.776 2.650 -6.144 1.00 73.19 421 GLU A CA 1
ATOM 3354 C C . GLU A 1 421 ? 12.553 2.364 -7.432 1.00 73.19 421 GLU A C 1
ATOM 3356 O O . GLU A 1 421 ? 12.118 1.561 -8.258 1.00 73.19 421 GLU A O 1
ATOM 3361 N N . TRP A 1 422 ? 13.731 2.960 -7.603 1.00 74.06 422 TRP A N 1
ATOM 3362 C CA . TRP A 1 422 ? 14.537 2.735 -8.804 1.00 74.06 422 TRP A CA 1
ATOM 3363 C C . TRP A 1 422 ? 15.288 1.411 -8.798 1.00 74.06 422 TRP A C 1
ATOM 3365 O O . TRP A 1 422 ? 15.461 0.817 -9.859 1.00 74.06 422 TRP A O 1
ATOM 3375 N N . THR A 1 423 ? 15.668 0.901 -7.627 1.00 72.94 423 THR A N 1
ATOM 3376 C CA . THR A 1 423 ? 16.178 -0.471 -7.493 1.00 72.94 423 THR A CA 1
ATOM 3377 C C . THR A 1 423 ? 15.110 -1.470 -7.935 1.00 72.94 423 THR A C 1
ATOM 3379 O O . THR A 1 423 ? 15.412 -2.393 -8.687 1.00 72.94 423 THR A O 1
ATOM 3382 N N . LEU A 1 424 ? 13.846 -1.252 -7.557 1.00 69.06 424 LEU A N 1
ATOM 3383 C CA . LEU A 1 424 ? 12.718 -2.070 -8.013 1.00 69.06 424 LEU A CA 1
ATOM 3384 C C . LEU A 1 424 ? 12.495 -1.952 -9.522 1.00 69.06 424 LEU A C 1
ATOM 3386 O O . LEU A 1 424 ? 12.352 -2.969 -10.195 1.00 69.06 424 LEU A O 1
ATOM 3390 N N . ALA A 1 425 ? 12.555 -0.738 -10.071 1.00 72.00 425 ALA A N 1
ATOM 3391 C CA . ALA A 1 425 ? 12.464 -0.535 -11.514 1.00 72.00 425 ALA A CA 1
ATOM 3392 C C . ALA A 1 425 ? 13.621 -1.210 -12.280 1.00 72.00 425 ALA A C 1
ATOM 3394 O O . ALA A 1 425 ? 13.421 -1.698 -13.394 1.00 72.00 425 ALA A O 1
ATOM 3395 N N . ALA A 1 426 ? 14.824 -1.257 -11.697 1.00 69.94 426 ALA A N 1
ATOM 3396 C CA . ALA A 1 426 ? 15.967 -1.981 -12.251 1.00 69.94 426 ALA A CA 1
ATOM 3397 C C . ALA A 1 426 ? 15.728 -3.498 -12.227 1.00 69.94 426 ALA A C 1
ATOM 3399 O O . ALA A 1 426 ? 15.965 -4.176 -13.228 1.00 69.94 426 ALA A O 1
ATOM 3400 N N . PHE A 1 427 ? 15.203 -4.024 -11.113 1.00 70.62 427 PHE A N 1
ATOM 3401 C CA . PHE A 1 427 ? 14.815 -5.429 -10.995 1.00 70.62 427 PHE A CA 1
ATOM 3402 C C . PHE A 1 427 ? 13.790 -5.838 -12.052 1.00 70.62 427 PHE A C 1
ATOM 3404 O O . PHE A 1 427 ? 14.011 -6.851 -12.707 1.00 70.62 427 PHE A O 1
ATOM 3411 N N . ASP A 1 428 ? 12.738 -5.040 -12.266 1.00 67.44 428 ASP A N 1
ATOM 3412 C CA . ASP A 1 428 ? 11.677 -5.314 -13.254 1.00 67.44 428 ASP A CA 1
ATOM 3413 C C . ASP A 1 428 ? 12.209 -5.451 -14.683 1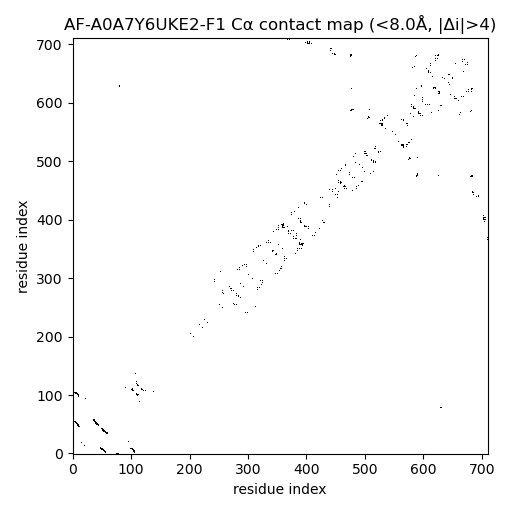.00 67.44 428 ASP A C 1
ATOM 3415 O O . ASP A 1 428 ? 11.655 -6.170 -15.512 1.00 67.44 428 ASP A O 1
ATOM 3419 N N . ARG A 1 429 ? 13.312 -4.766 -14.989 1.00 67.50 429 ARG A N 1
ATOM 3420 C CA . ARG A 1 429 ? 13.944 -4.813 -16.312 1.00 67.50 429 ARG A CA 1
ATOM 3421 C C . ARG A 1 429 ? 14.901 -5.983 -16.473 1.00 67.50 429 ARG A C 1
ATOM 3423 O O .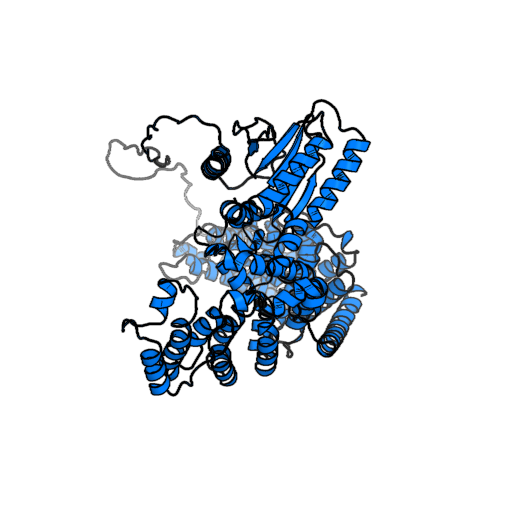 ARG A 1 429 ? 15.115 -6.443 -17.591 1.00 67.50 429 ARG A O 1
ATOM 3430 N N . LEU A 1 430 ? 15.473 -6.465 -15.374 1.00 65.94 430 LEU A N 1
ATOM 3431 C CA . LEU A 1 430 ? 16.392 -7.600 -15.360 1.00 65.94 430 LEU A CA 1
ATOM 3432 C C . LEU A 1 430 ? 15.691 -8.953 -15.407 1.00 65.94 430 LEU A C 1
ATOM 3434 O O . LEU A 1 430 ? 16.367 -9.976 -15.454 1.00 65.94 430 LEU A O 1
ATOM 3438 N N . GLU A 1 431 ? 14.360 -8.980 -15.435 1.00 55.06 431 GLU A N 1
ATOM 3439 C CA . GLU A 1 431 ? 13.525 -10.180 -15.333 1.00 55.06 431 GLU A CA 1
ATOM 3440 C C . GLU A 1 431 ? 13.709 -11.227 -16.453 1.00 55.06 431 GLU A C 1
ATOM 3442 O O . GLU A 1 431 ? 13.101 -12.294 -16.401 1.00 55.06 431 GLU A O 1
ATOM 3447 N N . THR A 1 432 ? 14.620 -11.012 -17.408 1.00 51.53 432 THR A N 1
ATOM 3448 C CA . THR A 1 432 ? 15.165 -12.076 -18.270 1.00 51.53 432 THR A CA 1
ATOM 3449 C C . THR A 1 432 ? 16.238 -12.946 -17.590 1.00 51.53 432 THR A C 1
ATOM 3451 O O . THR A 1 432 ? 16.601 -13.999 -18.118 1.00 51.53 432 THR A O 1
ATOM 3454 N N . VAL A 1 433 ? 16.760 -12.552 -16.425 1.00 46.75 433 VAL A N 1
ATOM 3455 C CA . VAL A 1 433 ? 17.803 -13.271 -15.681 1.00 46.75 433 VAL A CA 1
ATOM 3456 C C . VAL A 1 433 ? 17.152 -14.081 -14.557 1.00 46.75 433 VAL A C 1
ATOM 3458 O O . VAL A 1 433 ? 16.668 -13.556 -13.561 1.00 46.75 433 VAL A O 1
ATOM 3461 N N . ARG A 1 434 ? 17.100 -15.396 -14.781 1.00 44.47 434 ARG A N 1
ATOM 3462 C CA . ARG A 1 434 ? 16.507 -16.448 -13.938 1.00 44.47 434 ARG A CA 1
ATOM 3463 C C . ARG A 1 434 ? 16.654 -16.206 -12.424 1.00 44.47 434 ARG A C 1
ATOM 3465 O O . ARG A 1 434 ? 17.760 -16.274 -11.899 1.00 44.47 434 ARG A O 1
ATOM 3472 N N . GLY A 1 435 ? 15.518 -16.061 -11.733 1.00 52.25 435 GLY A N 1
ATOM 3473 C CA . GLY A 1 435 ? 15.413 -16.132 -10.268 1.00 52.25 435 GLY A CA 1
ATOM 3474 C C . GLY A 1 435 ? 14.630 -14.970 -9.658 1.00 52.25 435 GLY A C 1
ATOM 3475 O O . GLY A 1 435 ? 15.200 -14.176 -8.931 1.00 52.25 435 GLY A O 1
ATOM 3476 N N . GLY A 1 436 ? 13.331 -14.851 -9.952 1.00 52.78 436 GLY A N 1
ATOM 3477 C CA . GLY A 1 436 ? 12.491 -13.675 -9.669 1.00 52.78 436 GLY A CA 1
ATOM 3478 C C . GLY A 1 436 ? 12.022 -13.436 -8.221 1.00 52.78 436 GLY A C 1
ATOM 3479 O O . GLY A 1 436 ? 11.015 -12.762 -8.023 1.00 52.78 436 GLY A O 1
ATOM 3480 N N . VAL A 1 437 ? 12.726 -13.977 -7.225 1.00 55.34 437 VAL A N 1
ATOM 3481 C CA . VAL A 1 437 ? 12.421 -13.872 -5.781 1.00 55.34 437 VAL A CA 1
ATOM 3482 C C . VAL A 1 437 ? 13.103 -12.677 -5.054 1.00 55.34 437 VAL A C 1
ATOM 3484 O O . VAL A 1 437 ? 12.492 -12.139 -4.128 1.00 55.34 437 VAL A O 1
ATOM 3487 N N . PRO A 1 438 ? 14.307 -12.187 -5.436 1.00 57.34 438 PRO A N 1
ATOM 3488 C CA . PRO A 1 438 ? 15.036 -11.161 -4.677 1.00 57.34 438 PRO A CA 1
ATOM 3489 C C . PRO A 1 438 ? 14.338 -9.798 -4.573 1.00 57.34 438 PRO A C 1
ATOM 3491 O O . PRO A 1 438 ? 14.379 -9.183 -3.513 1.00 57.34 438 PRO A O 1
ATOM 3494 N N . SER A 1 439 ? 13.669 -9.329 -5.635 1.00 55.38 439 SER A N 1
ATOM 3495 C CA . SER A 1 439 ? 13.059 -7.987 -5.662 1.00 55.38 439 SER A CA 1
ATOM 3496 C C . SER A 1 439 ? 11.920 -7.829 -4.655 1.00 55.38 439 SER A C 1
ATOM 3498 O O . SER A 1 439 ? 11.792 -6.787 -4.017 1.00 55.38 439 SER A O 1
ATOM 3500 N N . VAL A 1 440 ? 11.129 -8.884 -4.454 1.00 54.75 440 VAL A N 1
ATOM 3501 C CA . VAL A 1 440 ? 10.025 -8.873 -3.490 1.00 54.75 440 VAL A CA 1
ATOM 3502 C C . VAL A 1 440 ? 10.530 -9.015 -2.061 1.00 54.75 440 VAL A C 1
ATOM 3504 O O . VAL A 1 440 ? 10.022 -8.357 -1.157 1.00 54.75 440 VAL A O 1
ATOM 3507 N N . LEU A 1 441 ? 11.559 -9.826 -1.833 1.00 56.56 441 LEU A N 1
ATOM 3508 C CA . LEU A 1 441 ? 12.129 -9.940 -0.497 1.00 56.56 441 LEU A CA 1
ATOM 3509 C C . LEU A 1 441 ? 12.733 -8.600 -0.025 1.00 56.56 441 LEU A C 1
ATOM 3511 O O . LEU A 1 441 ? 12.531 -8.237 1.133 1.00 56.56 441 LEU A O 1
ATOM 3515 N N . ILE A 1 442 ? 13.346 -7.818 -0.927 1.00 54.97 442 ILE A N 1
ATOM 3516 C CA . ILE A 1 442 ? 13.839 -6.456 -0.637 1.00 54.97 442 ILE A CA 1
ATOM 3517 C C . ILE A 1 442 ? 12.691 -5.508 -0.241 1.00 54.97 442 ILE A C 1
ATOM 3519 O O . ILE A 1 442 ? 12.827 -4.731 0.707 1.00 54.97 442 ILE A O 1
ATOM 3523 N N . GLU A 1 443 ? 11.533 -5.581 -0.913 1.00 56.00 443 GLU A N 1
ATOM 3524 C CA . GLU A 1 443 ? 10.345 -4.808 -0.522 1.00 56.00 443 GLU A CA 1
ATOM 3525 C C . GLU A 1 443 ? 9.865 -5.177 0.881 1.00 56.00 443 GLU A C 1
ATOM 3527 O O . GLU A 1 443 ? 9.562 -4.298 1.689 1.00 56.00 443 GLU A O 1
ATOM 3532 N N . ILE A 1 444 ? 9.839 -6.469 1.199 1.00 51.72 444 ILE A N 1
ATOM 3533 C CA . ILE A 1 444 ? 9.305 -6.941 2.473 1.00 51.72 444 ILE A CA 1
ATOM 3534 C C . ILE A 1 444 ? 10.254 -6.627 3.639 1.00 51.72 444 ILE A C 1
ATOM 3536 O O . ILE A 1 444 ? 9.797 -6.238 4.716 1.00 51.72 444 ILE A O 1
ATOM 3540 N N . ALA A 1 445 ? 11.570 -6.712 3.442 1.00 49.22 445 ALA A N 1
ATOM 3541 C CA . ALA A 1 445 ? 12.542 -6.383 4.489 1.00 49.22 445 ALA A CA 1
ATOM 3542 C C . ALA A 1 445 ? 12.561 -4.903 4.899 1.00 49.22 445 ALA A C 1
ATOM 3544 O O . ALA A 1 445 ? 13.055 -4.566 5.975 1.00 49.22 445 ALA A O 1
ATOM 3545 N N . SER A 1 446 ? 11.982 -4.020 4.083 1.00 52.88 446 SER A N 1
ATOM 3546 C CA . SER A 1 446 ? 11.836 -2.594 4.391 1.00 52.88 446 SER A CA 1
ATOM 3547 C C . SER A 1 446 ? 10.754 -2.286 5.442 1.00 52.88 446 SER A C 1
ATOM 3549 O O . SER A 1 446 ? 10.634 -1.145 5.884 1.00 52.88 446 SER A O 1
ATOM 3551 N N . GLY A 1 447 ? 9.969 -3.288 5.857 1.00 50.06 447 GLY A N 1
ATOM 3552 C CA . GLY A 1 447 ? 8.905 -3.136 6.854 1.00 50.06 447 GLY A CA 1
ATOM 3553 C C . GLY A 1 447 ? 7.580 -2.602 6.299 1.00 50.06 447 GLY A C 1
ATOM 3554 O O . GLY A 1 447 ? 6.642 -2.407 7.075 1.00 50.06 447 GLY A O 1
ATOM 3555 N N . GLU A 1 448 ? 7.479 -2.390 4.983 1.00 55.78 448 GLU A N 1
ATOM 3556 C CA . GLU A 1 448 ? 6.230 -2.117 4.267 1.00 55.78 448 GLU A CA 1
ATOM 3557 C C . GLU A 1 448 ? 6.138 -2.976 3.007 1.00 55.78 448 GLU A C 1
ATOM 3559 O O . GLU A 1 448 ? 6.789 -2.710 1.992 1.00 55.78 448 GLU A O 1
ATOM 3564 N N . VAL A 1 449 ? 5.301 -4.011 3.080 1.00 58.34 449 VAL A N 1
ATOM 3565 C CA . VAL A 1 449 ? 4.963 -4.848 1.930 1.00 58.34 449 VAL A CA 1
ATOM 3566 C C . VAL A 1 449 ? 3.986 -4.093 1.055 1.00 58.34 449 VAL A C 1
ATOM 3568 O O . VAL A 1 449 ? 2.821 -3.939 1.418 1.00 58.34 449 VAL A O 1
ATOM 3571 N N . ARG A 1 450 ? 4.447 -3.635 -0.111 1.00 62.75 450 ARG A N 1
ATOM 3572 C CA . ARG A 1 450 ? 3.531 -3.152 -1.141 1.00 62.75 450 ARG A CA 1
ATOM 3573 C C . ARG A 1 450 ? 2.840 -4.352 -1.774 1.00 62.75 450 ARG A C 1
ATOM 3575 O O . ARG A 1 450 ? 3.466 -5.386 -2.026 1.00 62.75 450 ARG A O 1
ATOM 3582 N N . MET A 1 451 ? 1.555 -4.205 -2.069 1.00 60.53 451 MET A N 1
ATOM 3583 C CA . MET A 1 451 ? 0.779 -5.243 -2.745 1.00 60.53 451 MET A CA 1
ATOM 3584 C C . MET A 1 451 ? 1.394 -5.658 -4.078 1.00 60.53 451 MET A C 1
ATOM 3586 O O . MET A 1 451 ? 1.457 -6.850 -4.370 1.00 60.53 451 MET A O 1
ATOM 3590 N N . SER A 1 452 ? 1.932 -4.697 -4.836 1.00 59.38 452 SER A N 1
ATOM 3591 C CA . SER A 1 452 ? 2.680 -4.924 -6.080 1.00 59.38 452 SER A CA 1
ATOM 3592 C C . SER A 1 452 ? 3.784 -5.974 -5.934 1.00 59.38 452 SER A C 1
ATOM 3594 O O . SER A 1 452 ? 3.959 -6.806 -6.821 1.00 59.38 452 SER A O 1
ATOM 3596 N N . SER A 1 453 ? 4.500 -5.989 -4.808 1.00 64.56 453 SER A N 1
ATOM 3597 C CA . SER A 1 453 ? 5.516 -7.010 -4.527 1.00 64.56 453 SER A CA 1
ATOM 3598 C C . SER A 1 453 ? 4.890 -8.390 -4.360 1.00 64.56 453 SER A C 1
ATOM 3600 O O . SER A 1 453 ? 5.367 -9.355 -4.950 1.00 64.56 453 SER A O 1
ATOM 3602 N N . VAL A 1 454 ? 3.795 -8.500 -3.604 1.00 64.06 454 VAL A N 1
ATOM 3603 C CA . VAL A 1 454 ? 3.109 -9.787 -3.419 1.00 64.06 454 VAL A CA 1
ATOM 3604 C C . VAL A 1 454 ? 2.594 -10.318 -4.757 1.00 64.06 454 VAL A C 1
ATOM 3606 O O . VAL A 1 454 ? 2.814 -11.491 -5.048 1.00 64.06 454 VAL A O 1
ATOM 3609 N N . TYR A 1 455 ? 2.021 -9.459 -5.614 1.00 66.12 455 TYR A N 1
ATOM 3610 C CA . TYR A 1 455 ? 1.624 -9.828 -6.982 1.00 66.12 455 TYR A CA 1
ATOM 3611 C C . TYR A 1 455 ? 2.770 -10.468 -7.752 1.00 66.12 455 TYR A C 1
ATOM 3613 O O . TYR A 1 455 ? 2.581 -11.493 -8.400 1.00 66.12 455 TYR A O 1
ATOM 3621 N N . ARG A 1 456 ? 3.972 -9.895 -7.655 1.00 65.12 456 ARG A N 1
ATOM 3622 C CA . ARG A 1 456 ? 5.153 -10.412 -8.351 1.00 65.12 456 ARG A CA 1
ATOM 3623 C C . ARG A 1 456 ? 5.590 -11.778 -7.823 1.00 65.12 456 ARG A C 1
ATOM 3625 O O . ARG A 1 456 ? 5.983 -12.608 -8.634 1.00 65.12 456 ARG A O 1
ATOM 3632 N N . VAL A 1 457 ? 5.498 -12.049 -6.513 1.00 65.94 457 VAL A N 1
ATOM 3633 C CA . VAL A 1 457 ? 5.780 -13.402 -5.969 1.00 65.94 457 VAL A CA 1
ATOM 3634 C C . VAL A 1 457 ? 4.762 -14.388 -6.491 1.00 65.94 457 VAL A C 1
ATOM 3636 O O . VAL A 1 457 ? 5.143 -15.398 -7.065 1.00 65.94 457 VAL A O 1
ATOM 3639 N N . VAL A 1 458 ? 3.482 -14.062 -6.329 1.00 66.31 458 VAL A N 1
ATOM 3640 C CA . VAL A 1 458 ? 2.347 -14.888 -6.750 1.00 66.31 458 VAL A CA 1
ATOM 3641 C C . VAL A 1 458 ? 2.455 -15.221 -8.246 1.00 66.31 458 VAL A C 1
ATOM 3643 O O . VAL A 1 458 ? 2.281 -16.374 -8.625 1.00 66.31 458 VAL A O 1
ATOM 3646 N N . ALA A 1 459 ? 2.866 -14.260 -9.080 1.00 66.50 459 ALA A N 1
ATOM 3647 C CA . ALA A 1 459 ? 3.079 -14.458 -10.515 1.00 66.50 459 ALA A CA 1
ATOM 3648 C C . ALA A 1 459 ? 4.177 -15.447 -10.889 1.00 66.50 459 ALA A C 1
ATOM 3650 O O . ALA A 1 459 ? 4.158 -16.017 -11.980 1.00 66.50 459 ALA A O 1
ATOM 3651 N N . ARG A 1 460 ? 5.174 -15.599 -10.024 1.00 68.62 460 ARG A N 1
ATOM 3652 C CA . ARG A 1 460 ? 6.430 -16.287 -10.337 1.00 68.62 460 ARG A CA 1
ATOM 3653 C C . ARG A 1 460 ? 6.559 -17.617 -9.630 1.00 68.62 460 ARG A C 1
ATOM 3655 O O . ARG A 1 460 ? 7.163 -18.538 -10.168 1.00 68.62 460 ARG A O 1
ATOM 3662 N N . ASP A 1 461 ? 6.015 -17.678 -8.428 1.00 73.06 461 ASP A N 1
ATOM 3663 C CA . ASP A 1 461 ? 6.021 -18.820 -7.537 1.00 73.06 461 ASP A CA 1
ATOM 3664 C C . ASP A 1 461 ? 4.632 -18.917 -6.889 1.00 73.06 461 ASP A C 1
ATOM 3666 O O . ASP A 1 461 ? 4.400 -18.356 -5.812 1.00 73.06 461 ASP A O 1
ATOM 3670 N N . PRO A 1 462 ? 3.679 -19.583 -7.566 1.00 72.94 462 PRO A N 1
ATOM 3671 C CA . PRO A 1 462 ? 2.319 -19.718 -7.069 1.00 72.94 462 PRO A CA 1
ATOM 3672 C C . PRO A 1 462 ? 2.231 -20.356 -5.680 1.00 72.94 462 PRO A C 1
ATOM 3674 O O . PRO A 1 462 ? 1.415 -19.940 -4.859 1.00 72.94 462 PRO A O 1
ATOM 3677 N N . GLU A 1 463 ? 3.088 -21.339 -5.389 1.00 76.69 463 GLU A N 1
ATOM 3678 C CA . GLU A 1 463 ? 3.111 -22.034 -4.097 1.00 76.69 463 GLU A CA 1
ATOM 3679 C C . GLU A 1 463 ? 3.512 -21.075 -2.974 1.00 76.69 463 GLU A C 1
ATOM 3681 O O . GLU A 1 463 ? 2.808 -20.953 -1.967 1.00 76.69 463 GLU A O 1
ATOM 3686 N N . ARG A 1 464 ? 4.592 -20.315 -3.177 1.00 74.88 464 ARG A N 1
ATOM 3687 C CA . ARG A 1 464 ? 5.034 -19.303 -2.212 1.00 74.88 464 ARG A CA 1
ATOM 3688 C C . ARG A 1 464 ? 4.081 -18.116 -2.127 1.00 74.88 464 ARG A C 1
ATOM 3690 O O . ARG A 1 464 ? 3.875 -17.552 -1.055 1.00 74.88 464 ARG A O 1
ATOM 3697 N N . GLY A 1 465 ? 3.453 -17.765 -3.244 1.00 75.44 465 GLY A N 1
ATOM 3698 C CA . GLY A 1 465 ? 2.382 -16.782 -3.302 1.00 75.44 465 GLY A CA 1
ATOM 3699 C C . GLY A 1 465 ? 1.190 -17.157 -2.420 1.00 75.44 465 GLY A C 1
ATOM 3700 O O . GLY A 1 465 ? 0.663 -16.304 -1.708 1.00 75.44 465 GLY A O 1
ATOM 3701 N N . LEU A 1 466 ? 0.792 -18.431 -2.413 1.00 76.94 466 LEU A N 1
ATOM 3702 C CA . LEU A 1 466 ? -0.272 -18.940 -1.542 1.00 76.94 466 LEU A CA 1
ATOM 3703 C C . LEU A 1 466 ? 0.127 -18.917 -0.063 1.00 76.94 466 LEU A C 1
ATOM 3705 O O . LEU A 1 466 ? -0.680 -18.494 0.764 1.00 76.94 466 LEU A O 1
ATOM 3709 N N . GLU A 1 467 ? 1.369 -19.283 0.269 1.00 78.94 467 GLU A N 1
ATOM 3710 C CA . GLU A 1 467 ? 1.898 -19.148 1.636 1.00 78.94 467 GLU A CA 1
ATOM 3711 C C . GLU A 1 467 ? 1.840 -17.686 2.116 1.00 78.94 467 GLU A C 1
ATOM 3713 O O . GLU A 1 467 ? 1.465 -17.394 3.257 1.00 78.94 467 GLU A O 1
ATOM 3718 N N . PHE A 1 468 ? 2.165 -16.742 1.230 1.00 76.25 468 PHE A N 1
ATOM 3719 C CA . PHE A 1 468 ? 2.116 -15.316 1.541 1.00 76.25 468 PHE A CA 1
ATOM 3720 C C . PHE A 1 468 ? 0.677 -14.850 1.740 1.00 76.25 468 PHE A C 1
ATOM 3722 O O . PHE A 1 468 ? 0.405 -14.162 2.720 1.00 76.25 468 PHE A O 1
ATOM 3729 N N . LEU A 1 469 ? -0.254 -15.271 0.880 1.00 76.06 469 LEU A N 1
ATOM 3730 C CA . LEU A 1 469 ? -1.684 -14.993 1.042 1.00 76.06 469 LEU A CA 1
ATOM 3731 C C . LEU A 1 469 ? -2.223 -15.492 2.390 1.00 76.06 469 LEU A C 1
ATOM 3733 O O . LEU A 1 469 ? -3.013 -14.796 3.028 1.00 76.06 469 LEU A O 1
ATOM 3737 N N . ASP A 1 470 ? -1.775 -16.660 2.857 1.00 78.81 470 ASP A N 1
ATOM 3738 C CA . ASP A 1 470 ? -2.151 -17.185 4.173 1.00 78.81 470 ASP A CA 1
ATOM 3739 C C . ASP A 1 470 ? -1.695 -16.293 5.329 1.00 78.81 470 ASP A C 1
ATOM 3741 O O . ASP A 1 470 ? -2.464 -16.030 6.254 1.00 78.81 470 ASP A O 1
ATOM 3745 N N . ARG A 1 471 ? -0.471 -15.773 5.253 1.00 76.50 471 ARG A N 1
ATOM 3746 C CA . ARG A 1 471 ? 0.087 -14.851 6.254 1.00 76.50 471 ARG A CA 1
ATOM 3747 C C . ARG A 1 471 ? -0.508 -13.442 6.153 1.00 76.50 471 ARG A C 1
ATOM 3749 O O . ARG A 1 471 ? -0.643 -12.757 7.165 1.00 76.50 471 ARG A O 1
ATOM 3756 N N . LEU A 1 472 ? -0.883 -13.005 4.949 1.00 72.56 472 LEU A N 1
ATOM 3757 C CA . LEU A 1 472 ? -1.478 -11.689 4.690 1.00 72.56 472 LEU A CA 1
ATOM 3758 C C . LEU A 1 472 ? -2.895 -11.554 5.235 1.00 72.56 472 LEU A C 1
ATOM 3760 O O . LEU A 1 472 ? -3.287 -10.446 5.591 1.00 72.56 472 LEU A O 1
ATOM 3764 N N . ARG A 1 473 ? -3.634 -12.662 5.369 1.00 69.25 473 ARG A N 1
ATOM 3765 C CA . ARG A 1 473 ? -4.957 -12.688 6.017 1.00 69.25 473 ARG A CA 1
ATOM 3766 C C . ARG A 1 473 ? -4.952 -12.027 7.400 1.00 69.25 473 ARG A C 1
ATOM 3768 O O . ARG A 1 473 ? -5.944 -11.434 7.822 1.00 69.25 473 ARG A O 1
ATOM 3775 N N . ASP A 1 474 ? -3.828 -12.135 8.096 1.00 68.38 474 ASP A N 1
ATOM 3776 C CA . ASP A 1 474 ? -3.663 -11.651 9.460 1.00 68.38 474 ASP A CA 1
ATOM 3777 C C . ASP A 1 474 ? -3.052 -10.228 9.507 1.00 68.38 474 ASP A C 1
ATOM 3779 O O . ASP A 1 474 ? -2.856 -9.671 10.588 1.00 68.38 474 ASP A O 1
ATOM 3783 N N . CYS A 1 475 ? -2.789 -9.611 8.346 1.00 68.69 475 CYS A N 1
ATOM 3784 C CA . CYS A 1 475 ? -2.185 -8.285 8.205 1.00 68.69 475 CYS A CA 1
ATOM 3785 C C . CYS A 1 475 ? -3.226 -7.205 7.860 1.00 68.69 475 CYS A C 1
ATOM 3787 O O . CYS A 1 475 ? -4.211 -7.455 7.170 1.00 68.69 475 CYS A O 1
ATOM 3789 N N . THR A 1 476 ? -2.998 -5.973 8.323 1.00 64.00 476 THR A N 1
ATOM 3790 C CA . THR A 1 476 ? -3.974 -4.878 8.169 1.00 64.00 476 THR A CA 1
ATOM 3791 C C . THR A 1 476 ? -3.994 -4.319 6.755 1.00 64.00 476 THR A C 1
ATOM 3793 O O . THR A 1 476 ? -2.940 -4.026 6.199 1.00 64.00 476 THR A O 1
ATOM 3796 N N . GLY A 1 477 ? -5.189 -4.116 6.205 1.00 64.38 477 GLY A N 1
ATOM 3797 C CA . GLY A 1 477 ? -5.438 -3.568 4.878 1.00 64.38 477 GLY A CA 1
ATOM 3798 C C . GLY A 1 477 ? -5.186 -4.551 3.744 1.00 64.38 477 GLY A C 1
ATOM 3799 O O . GLY A 1 477 ? -5.449 -4.194 2.609 1.00 64.38 477 GLY A O 1
ATOM 3800 N N . LEU A 1 478 ? -4.672 -5.757 4.015 1.00 63.66 478 LEU A N 1
ATOM 3801 C CA . LEU A 1 478 ? -4.183 -6.691 2.994 1.00 63.66 478 LEU A CA 1
ATOM 3802 C C . LEU A 1 478 ? -5.131 -7.872 2.750 1.00 63.66 478 LEU A C 1
ATOM 3804 O O . LEU A 1 478 ? -4.961 -8.561 1.746 1.00 63.66 478 LEU A O 1
ATOM 3808 N N . ALA A 1 479 ? -6.145 -8.106 3.596 1.00 64.69 479 ALA A N 1
ATOM 3809 C CA . ALA A 1 479 ? -7.109 -9.179 3.346 1.00 64.69 479 ALA A CA 1
ATOM 3810 C C . ALA A 1 479 ? -8.050 -8.818 2.190 1.00 64.69 479 ALA A C 1
ATOM 3812 O O . ALA A 1 479 ? -8.391 -9.681 1.385 1.00 64.69 479 ALA A O 1
ATOM 3813 N N . GLU A 1 480 ? -8.410 -7.543 2.058 1.00 63.66 480 GLU A N 1
ATOM 3814 C CA . GLU A 1 480 ? -9.092 -7.018 0.875 1.00 63.66 480 GLU A CA 1
ATOM 3815 C C . GLU A 1 480 ? -8.238 -7.272 -0.390 1.00 63.66 480 GLU A C 1
ATOM 3817 O O . GLU A 1 480 ? -8.654 -8.012 -1.286 1.00 63.66 480 GLU A O 1
ATOM 3822 N N . TYR A 1 481 ? -6.985 -6.816 -0.413 1.00 67.69 481 TYR A N 1
ATOM 3823 C CA . TYR A 1 481 ? -6.109 -7.027 -1.571 1.00 67.69 481 TYR A CA 1
ATOM 3824 C C . TYR A 1 481 ? -5.718 -8.491 -1.836 1.00 67.69 481 TYR A C 1
ATOM 3826 O O . TYR A 1 481 ? -5.308 -8.832 -2.947 1.00 67.69 481 TYR A O 1
ATOM 3834 N N . SER A 1 482 ? -5.851 -9.383 -0.847 1.00 66.31 482 SER A N 1
ATOM 3835 C CA . SER A 1 482 ? -5.652 -10.825 -1.041 1.00 66.31 482 SER A CA 1
ATOM 3836 C C . SER A 1 482 ? -6.589 -11.395 -2.109 1.00 66.31 482 SER A C 1
ATOM 3838 O O . SER A 1 482 ? -6.245 -12.376 -2.761 1.00 66.31 482 SER A O 1
ATOM 3840 N N . VAL A 1 483 ? -7.738 -10.747 -2.336 1.00 66.62 483 VAL A N 1
ATOM 3841 C CA . VAL A 1 483 ? -8.705 -11.141 -3.361 1.00 66.62 483 VAL A CA 1
ATOM 3842 C C . VAL A 1 483 ? -8.393 -10.538 -4.729 1.00 66.62 483 VAL A C 1
ATOM 3844 O O . VAL A 1 483 ? -8.652 -11.187 -5.745 1.00 66.62 483 VAL A O 1
ATOM 3847 N N . ASP A 1 484 ? -7.801 -9.347 -4.780 1.00 68.88 484 ASP A N 1
ATOM 3848 C CA . ASP A 1 484 ? -7.284 -8.778 -6.028 1.00 68.88 484 ASP A CA 1
ATOM 3849 C C . ASP A 1 484 ? -6.063 -9.578 -6.524 1.00 68.88 484 ASP A C 1
ATOM 3851 O O . ASP A 1 484 ? -5.888 -9.786 -7.721 1.00 68.88 484 ASP A O 1
ATOM 3855 N N . LEU A 1 485 ? -5.274 -10.166 -5.615 1.00 67.06 485 LEU A N 1
ATOM 3856 C CA . LEU A 1 485 ? -4.216 -11.122 -5.975 1.00 67.06 485 LEU A CA 1
ATOM 3857 C C . LEU A 1 485 ? -4.745 -12.364 -6.699 1.00 67.06 485 LEU A C 1
ATOM 3859 O O . LEU A 1 485 ? -4.059 -12.894 -7.573 1.00 67.06 485 LEU A O 1
ATOM 3863 N N . LEU A 1 486 ? -5.965 -12.805 -6.382 1.00 69.94 486 LEU A N 1
ATOM 3864 C CA . LEU A 1 486 ? -6.620 -13.907 -7.096 1.00 69.94 486 LEU A CA 1
ATOM 3865 C C . LEU A 1 486 ? -7.016 -13.513 -8.528 1.00 69.94 486 LEU A C 1
ATOM 3867 O O . LEU A 1 486 ? -7.182 -14.386 -9.374 1.00 69.94 486 LEU A O 1
ATOM 3871 N N . ASP A 1 487 ? -7.152 -12.214 -8.810 1.00 68.75 487 ASP A N 1
ATOM 3872 C CA . ASP A 1 487 ? -7.487 -11.672 -10.133 1.00 68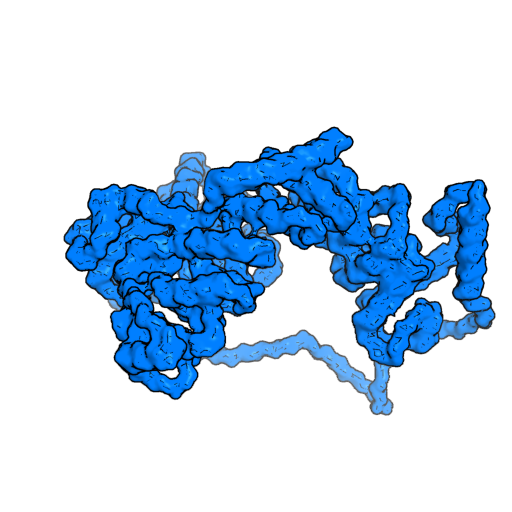.75 487 ASP A CA 1
ATOM 3873 C C . ASP A 1 487 ? -6.353 -11.856 -11.142 1.00 68.75 487 ASP A C 1
ATOM 3875 O O . ASP A 1 487 ? -6.580 -12.069 -12.330 1.00 68.75 487 ASP A O 1
ATOM 3879 N N . ALA A 1 488 ? -5.114 -11.808 -10.655 1.00 67.62 488 ALA A N 1
ATOM 3880 C CA . ALA A 1 488 ? -3.939 -11.947 -11.498 1.00 67.62 488 ALA A CA 1
ATOM 3881 C C . ALA A 1 488 ? -3.724 -13.394 -11.997 1.00 67.62 488 ALA A C 1
ATOM 3883 O O . ALA A 1 488 ? -3.003 -13.586 -12.975 1.00 67.62 488 ALA A O 1
ATOM 3884 N N . PHE A 1 489 ? -4.363 -14.402 -11.375 1.00 69.62 489 PHE A N 1
ATOM 3885 C CA . PHE A 1 489 ? -4.165 -15.832 -11.686 1.00 69.62 489 PHE A CA 1
ATOM 3886 C C . PHE A 1 489 ? -5.475 -16.639 -11.693 1.00 69.62 489 PHE A C 1
ATOM 3888 O O . PHE A 1 489 ? -5.610 -17.604 -10.935 1.00 69.62 489 PHE A O 1
ATOM 3895 N N . PRO A 1 490 ? -6.444 -16.289 -12.558 1.00 66.12 490 PRO A N 1
ATOM 3896 C CA . PRO A 1 490 ? -7.792 -16.856 -12.512 1.00 66.12 490 PRO A CA 1
ATOM 3897 C C . PRO A 1 490 ? -7.849 -18.360 -12.833 1.00 66.12 490 PRO A C 1
ATOM 3899 O O . PRO A 1 490 ? -8.768 -19.037 -12.381 1.00 66.12 490 PRO A O 1
ATOM 3902 N N . ASP A 1 491 ? -6.870 -18.893 -13.573 1.00 73.06 491 ASP A N 1
ATOM 3903 C CA . ASP A 1 491 ? -6.904 -20.267 -14.100 1.00 73.06 491 ASP A CA 1
ATOM 3904 C C . ASP A 1 491 ? -6.133 -21.293 -13.249 1.00 73.06 491 ASP A C 1
ATOM 3906 O O . ASP A 1 491 ? -6.056 -22.474 -13.595 1.00 73.06 491 ASP A O 1
ATOM 3910 N N . HIS A 1 492 ? -5.519 -20.875 -12.139 1.00 75.81 492 HIS A N 1
ATOM 3911 C CA . HIS A 1 492 ? -4.657 -21.758 -11.359 1.00 75.81 492 HIS A CA 1
ATOM 3912 C C . HIS A 1 492 ? -5.421 -22.391 -10.182 1.00 75.81 492 HIS A C 1
ATOM 3914 O O . HIS A 1 492 ? -5.786 -21.722 -9.217 1.00 75.81 492 HIS A O 1
ATOM 3920 N N . VAL A 1 493 ? -5.611 -23.717 -10.238 1.00 80.12 493 VAL A N 1
ATOM 3921 C CA . VAL A 1 493 ? -6.461 -24.532 -9.333 1.00 80.12 493 VAL A CA 1
ATOM 3922 C C . VAL A 1 493 ? -6.248 -24.238 -7.843 1.00 80.12 493 VAL A C 1
ATOM 3924 O O . VAL A 1 493 ? -7.197 -24.201 -7.061 1.00 80.12 493 VAL A O 1
ATOM 3927 N N . ALA A 1 494 ? -5.005 -23.999 -7.425 1.00 79.19 494 ALA A N 1
ATOM 3928 C CA . ALA A 1 494 ? -4.710 -23.718 -6.023 1.00 79.19 494 ALA A CA 1
ATOM 3929 C C . ALA A 1 494 ? -5.265 -22.357 -5.535 1.00 79.19 494 ALA A C 1
ATOM 3931 O O . ALA A 1 494 ? -5.609 -22.226 -4.361 1.00 79.19 494 ALA A O 1
ATOM 3932 N N . TYR A 1 495 ? -5.436 -21.373 -6.425 1.00 78.62 495 TYR A N 1
ATOM 3933 C CA . TYR A 1 495 ? -6.083 -20.095 -6.105 1.00 78.62 495 TYR A CA 1
ATOM 3934 C C . TYR A 1 495 ? -7.604 -20.205 -6.081 1.00 78.62 495 TYR A C 1
ATOM 3936 O O . TYR A 1 495 ? -8.244 -19.545 -5.266 1.00 78.62 495 TYR A O 1
ATOM 3944 N N . GLU A 1 496 ? -8.192 -21.088 -6.890 1.00 82.44 496 GLU A N 1
ATOM 3945 C CA . GLU A 1 496 ? -9.616 -21.412 -6.781 1.00 82.44 496 GLU A CA 1
ATOM 3946 C C . GLU A 1 496 ? -9.922 -22.055 -5.419 1.00 82.44 496 GLU A C 1
ATOM 3948 O O . GLU A 1 496 ? -10.822 -21.613 -4.702 1.00 82.44 496 GLU A O 1
ATOM 3953 N N . ALA A 1 497 ? -9.117 -23.040 -5.002 1.00 86.06 497 ALA A N 1
ATOM 3954 C CA . ALA A 1 497 ? -9.231 -23.640 -3.673 1.00 86.06 497 ALA A CA 1
ATOM 3955 C C . ALA A 1 497 ? -9.088 -22.584 -2.561 1.00 86.06 497 ALA A C 1
ATOM 3957 O O . ALA A 1 497 ? -9.816 -22.614 -1.563 1.00 86.06 497 ALA A O 1
ATOM 3958 N N . LYS A 1 498 ? -8.198 -21.602 -2.761 1.00 86.62 498 LYS A N 1
ATOM 3959 C CA . LYS A 1 498 ? -8.027 -20.472 -1.846 1.00 86.62 498 LYS A CA 1
ATOM 3960 C C . LYS A 1 498 ? -9.254 -19.561 -1.802 1.00 86.62 498 LYS A C 1
ATOM 3962 O O . LYS A 1 498 ? -9.693 -19.201 -0.712 1.00 86.62 498 LYS A O 1
ATOM 3967 N N . ALA A 1 499 ? -9.843 -19.233 -2.951 1.00 87.44 499 ALA A N 1
ATOM 3968 C CA . ALA A 1 499 ? -11.079 -18.459 -3.034 1.00 87.44 499 ALA A CA 1
ATOM 3969 C C . ALA A 1 499 ? -12.219 -19.141 -2.264 1.00 87.44 499 ALA A C 1
ATOM 3971 O O . ALA A 1 499 ? -12.905 -18.494 -1.474 1.00 87.44 499 ALA A O 1
ATOM 3972 N N . VAL A 1 500 ? -12.371 -20.462 -2.418 1.00 90.00 500 VAL A N 1
ATOM 3973 C CA . VAL A 1 500 ? -13.362 -21.252 -1.671 1.00 90.00 500 VAL A CA 1
ATOM 3974 C C . VAL A 1 500 ? -13.102 -21.186 -0.161 1.00 90.00 500 VAL A C 1
ATOM 3976 O O . VAL A 1 500 ? -14.039 -20.994 0.612 1.00 90.00 500 VAL A O 1
ATOM 3979 N N . GLN A 1 501 ? -11.842 -21.271 0.279 1.00 89.31 501 GLN A N 1
ATOM 3980 C CA . GLN A 1 501 ? -11.484 -21.111 1.694 1.00 89.31 501 GLN A CA 1
ATOM 3981 C C . GLN A 1 501 ? -11.859 -19.716 2.232 1.00 89.31 501 GLN A C 1
ATOM 3983 O O . GLN A 1 501 ? -12.368 -19.596 3.351 1.00 89.31 501 GLN A O 1
ATOM 3988 N N . LEU A 1 502 ? -11.645 -18.660 1.438 1.00 89.12 502 LEU A N 1
ATOM 3989 C CA . LEU A 1 502 ? -11.947 -17.274 1.814 1.00 89.12 502 LEU A CA 1
ATOM 3990 C C . LEU A 1 502 ? -13.451 -16.986 1.944 1.00 89.12 502 LEU A C 1
ATOM 3992 O O . LEU A 1 502 ? -13.820 -16.043 2.643 1.00 89.12 502 LEU A O 1
ATOM 3996 N N . LEU A 1 503 ? -14.335 -17.829 1.399 1.00 91.56 503 LEU A N 1
ATOM 3997 C CA . LEU A 1 503 ? -15.775 -17.736 1.678 1.00 91.56 503 LEU A CA 1
ATOM 3998 C C . LEU A 1 503 ? -16.096 -17.913 3.171 1.00 91.56 503 LEU A C 1
ATOM 4000 O O . LEU A 1 503 ? -17.112 -17.416 3.643 1.00 91.56 503 LEU A O 1
ATOM 4004 N N . SER A 1 504 ? -15.229 -18.576 3.942 1.00 91.81 504 SER A N 1
ATOM 4005 C CA . SER A 1 504 ? -15.397 -18.745 5.395 1.00 91.81 504 SER A CA 1
ATOM 4006 C C . SER A 1 504 ? -14.722 -17.647 6.229 1.00 91.81 504 SER A C 1
ATOM 4008 O O . SER A 1 504 ? -14.740 -17.710 7.458 1.00 91.81 504 SER A O 1
ATOM 4010 N N . HIS A 1 505 ? -14.124 -16.633 5.597 1.00 90.31 505 HIS A N 1
ATOM 4011 C CA . HIS A 1 505 ? -13.358 -15.587 6.277 1.00 90.31 505 HIS A CA 1
ATOM 4012 C C . HIS A 1 505 ? -14.222 -14.780 7.274 1.00 90.31 505 HIS A C 1
ATOM 4014 O O . HIS A 1 505 ? -15.376 -14.505 6.967 1.00 90.31 505 HIS A O 1
ATOM 4020 N N . PRO A 1 506 ? -13.737 -14.367 8.461 1.00 89.56 506 PRO A N 1
ATOM 4021 C CA . PRO A 1 506 ? -14.563 -13.632 9.431 1.00 89.56 506 PRO A CA 1
ATOM 4022 C C . PRO A 1 506 ? -15.012 -12.249 8.935 1.00 89.56 506 PRO A C 1
ATOM 4024 O O . PRO A 1 506 ? -16.064 -11.769 9.340 1.00 89.56 506 PRO A O 1
ATOM 4027 N N . PHE A 1 507 ? -14.246 -11.616 8.040 1.00 89.94 507 PHE A N 1
ATOM 4028 C CA . PHE A 1 507 ? -14.631 -10.344 7.427 1.00 89.94 507 PHE A CA 1
ATOM 4029 C C . PHE A 1 507 ? -15.545 -10.550 6.215 1.00 89.94 507 PHE A C 1
ATOM 4031 O O . PHE A 1 507 ? -15.149 -11.194 5.240 1.00 89.94 507 PHE A O 1
ATOM 4038 N N . TRP A 1 508 ? -16.739 -9.957 6.248 1.00 89.12 508 TRP A N 1
ATOM 4039 C CA . TRP A 1 508 ? -17.768 -10.140 5.224 1.00 89.12 508 TRP A CA 1
ATOM 4040 C C . TRP A 1 508 ? -17.362 -9.644 3.826 1.00 89.12 508 TRP A C 1
ATOM 4042 O O . TRP A 1 508 ? -17.705 -10.297 2.843 1.00 89.12 508 TRP A O 1
ATOM 4052 N N . ARG A 1 509 ? -16.595 -8.547 3.709 1.00 87.69 509 ARG A N 1
ATOM 4053 C CA . ARG A 1 509 ? -16.149 -8.029 2.398 1.00 87.69 509 ARG A CA 1
ATOM 4054 C C . ARG A 1 509 ? -15.230 -9.001 1.673 1.00 87.69 509 ARG A C 1
ATOM 4056 O O . ARG A 1 509 ? -15.411 -9.234 0.483 1.00 87.69 509 ARG A O 1
ATOM 4063 N N . VAL A 1 510 ? -14.325 -9.649 2.408 1.00 86.38 510 VAL A N 1
ATOM 4064 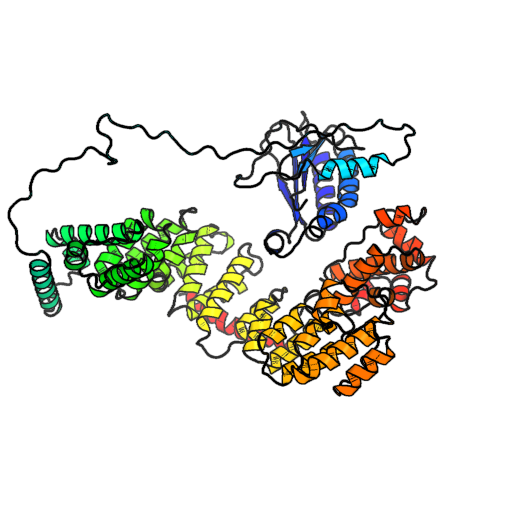C CA . VAL A 1 510 ? -13.458 -10.705 1.860 1.00 86.38 510 VAL A CA 1
ATOM 4065 C C . VAL A 1 510 ? -14.298 -11.867 1.328 1.00 86.38 510 VAL A C 1
ATOM 4067 O O . VAL A 1 510 ? -14.029 -12.346 0.228 1.00 86.38 510 VAL A O 1
ATOM 4070 N N . ARG A 1 511 ? -15.367 -12.272 2.039 1.00 90.19 511 ARG A N 1
ATOM 4071 C CA . ARG A 1 511 ? -16.307 -13.286 1.525 1.00 90.19 511 ARG A CA 1
ATOM 4072 C C . ARG A 1 511 ? -16.963 -12.832 0.223 1.00 90.19 511 ARG A C 1
ATOM 4074 O O . ARG A 1 511 ? -17.007 -13.604 -0.728 1.00 90.19 511 ARG A O 1
ATOM 4081 N N . MET A 1 512 ? -17.448 -11.588 0.176 1.00 87.88 512 MET A N 1
ATOM 4082 C CA . MET A 1 512 ? -18.115 -11.031 -1.005 1.00 87.88 512 MET A CA 1
ATOM 4083 C C . MET A 1 512 ? -17.193 -10.991 -2.218 1.00 87.88 512 MET A C 1
ATOM 4085 O O . MET A 1 512 ? -17.577 -11.401 -3.310 1.00 87.88 512 MET A O 1
ATOM 4089 N N . TRP A 1 513 ? -15.957 -10.538 -2.040 1.00 85.81 513 TRP A N 1
ATOM 4090 C CA . TRP A 1 513 ? -15.001 -10.493 -3.137 1.00 85.81 513 TRP A CA 1
ATOM 4091 C C . TRP A 1 513 ? -14.588 -11.898 -3.581 1.00 85.81 513 TRP A C 1
ATOM 4093 O O . TRP A 1 513 ? -14.493 -12.145 -4.786 1.00 85.81 513 TRP A O 1
ATOM 4103 N N . ALA A 1 514 ? -14.439 -12.848 -2.650 1.00 88.62 514 ALA A N 1
ATOM 4104 C CA . ALA A 1 514 ? -14.128 -14.241 -2.968 1.00 88.62 514 ALA A CA 1
ATOM 4105 C C . ALA A 1 514 ? -15.192 -14.908 -3.866 1.00 88.62 514 ALA A C 1
ATOM 4107 O O . ALA A 1 514 ? -14.837 -15.756 -4.684 1.00 88.62 514 ALA A O 1
ATOM 4108 N N . ILE A 1 515 ? -16.464 -14.476 -3.818 1.00 89.38 515 ILE A N 1
ATOM 4109 C CA . ILE A 1 515 ? -17.517 -14.940 -4.749 1.00 89.38 515 ILE A CA 1
ATOM 4110 C C . ILE A 1 515 ? -17.102 -14.722 -6.208 1.00 89.38 515 ILE A C 1
ATOM 4112 O O . ILE A 1 515 ? -17.332 -15.580 -7.053 1.00 89.38 515 ILE A O 1
ATOM 4116 N N . SER A 1 516 ? -16.475 -13.589 -6.533 1.00 84.62 516 SER A N 1
ATOM 4117 C CA . SER A 1 516 ? -16.057 -13.309 -7.915 1.00 84.62 516 SER A CA 1
ATOM 4118 C C . SER A 1 516 ? -14.924 -14.226 -8.402 1.00 84.62 516 SER A C 1
ATOM 4120 O O . SER A 1 516 ? -14.707 -14.351 -9.608 1.00 84.62 516 SER A O 1
ATOM 4122 N N . ARG A 1 517 ? -14.238 -14.903 -7.470 1.00 85.62 517 ARG A N 1
ATOM 4123 C CA . ARG A 1 517 ? -13.029 -15.705 -7.705 1.00 85.62 517 ARG A CA 1
ATOM 4124 C C . ARG A 1 517 ? -13.247 -17.206 -7.691 1.00 85.62 517 ARG A C 1
ATOM 4126 O O . ARG A 1 517 ? -12.388 -17.930 -8.176 1.00 85.62 517 ARG A O 1
ATOM 4133 N N . VAL A 1 518 ? -14.369 -17.686 -7.163 1.00 86.94 518 VAL A N 1
ATOM 4134 C CA . VAL A 1 518 ? -14.716 -19.100 -7.328 1.00 86.94 518 VAL A CA 1
ATOM 4135 C C . VAL A 1 518 ? -15.101 -19.378 -8.781 1.00 86.94 518 VAL A C 1
ATOM 4137 O O . VAL A 1 518 ? -15.561 -18.482 -9.508 1.00 86.94 518 VAL A O 1
ATOM 4140 N N . HIS A 1 519 ? -14.916 -20.629 -9.203 1.00 86.44 519 HIS A N 1
ATOM 4141 C CA . HIS A 1 519 ? -15.265 -21.079 -10.544 1.00 86.44 519 HIS A CA 1
ATOM 4142 C C . HIS A 1 519 ? -16.702 -20.691 -10.899 1.00 86.44 519 HIS A C 1
ATOM 4144 O O . HIS A 1 519 ? -17.605 -20.763 -10.063 1.00 86.44 519 HIS A O 1
ATOM 4150 N N . TYR A 1 520 ? -16.924 -20.268 -12.148 1.00 85.00 520 TYR A N 1
ATOM 4151 C CA . TYR A 1 520 ? -18.180 -19.638 -12.573 1.00 85.00 520 TYR A CA 1
ATOM 4152 C C . TYR A 1 520 ? -19.424 -20.477 -12.232 1.00 85.00 520 TYR A C 1
ATOM 4154 O O . TYR A 1 520 ? -20.435 -19.918 -11.817 1.00 85.00 520 TYR A O 1
ATOM 4162 N N . ALA A 1 521 ? -19.324 -21.808 -12.328 1.00 86.56 521 ALA A N 1
ATOM 4163 C CA . ALA A 1 521 ? -20.406 -22.740 -11.998 1.00 86.56 521 ALA A CA 1
ATOM 4164 C C . ALA A 1 521 ? -20.782 -22.765 -10.501 1.00 86.56 521 ALA A C 1
ATOM 4166 O O . ALA A 1 521 ? -21.883 -23.179 -10.162 1.00 86.56 521 ALA A O 1
ATOM 4167 N N . MET A 1 522 ? -19.888 -22.324 -9.609 1.00 87.88 522 MET A N 1
ATOM 4168 C CA . MET A 1 522 ? -20.115 -22.254 -8.161 1.00 87.88 522 MET A CA 1
ATOM 4169 C C . MET A 1 522 ? -20.517 -20.859 -7.676 1.00 87.88 522 MET A C 1
ATOM 4171 O O . MET A 1 522 ? -20.927 -20.722 -6.526 1.00 87.88 522 MET A O 1
ATOM 4175 N N . ARG A 1 523 ? -20.396 -19.813 -8.506 1.00 90.00 523 ARG A N 1
ATOM 4176 C CA . ARG A 1 523 ? -20.565 -18.414 -8.068 1.00 90.00 523 ARG A CA 1
ATOM 4177 C C . ARG A 1 523 ? -21.939 -18.133 -7.477 1.00 90.00 523 ARG A C 1
ATOM 4179 O O . ARG A 1 523 ? -22.022 -17.482 -6.442 1.00 90.00 523 ARG A O 1
ATOM 4186 N N . GLU A 1 524 ? -23.000 -18.649 -8.095 1.00 88.38 524 GLU A N 1
ATOM 4187 C CA . GLU A 1 524 ? -24.368 -18.487 -7.586 1.00 88.38 524 GLU A CA 1
ATOM 4188 C C . GLU A 1 524 ? -24.545 -19.173 -6.223 1.00 88.38 524 GLU A C 1
ATOM 4190 O O . GLU A 1 524 ? -25.070 -18.570 -5.288 1.00 88.38 524 GLU A O 1
ATOM 4195 N N . GLY A 1 525 ? -24.031 -20.399 -6.076 1.00 91.31 525 GLY A N 1
ATOM 4196 C CA . GLY A 1 525 ? -24.036 -21.129 -4.808 1.00 91.31 525 GLY A CA 1
ATOM 4197 C C . GLY A 1 525 ? -23.220 -20.452 -3.710 1.00 91.31 525 GLY A C 1
ATOM 4198 O O . GLY A 1 525 ? -23.667 -20.366 -2.569 1.00 91.31 525 GLY A O 1
ATOM 4199 N N . ALA A 1 526 ? -22.037 -19.941 -4.056 1.00 93.00 526 ALA A N 1
ATOM 4200 C CA . ALA A 1 526 ? -21.159 -19.223 -3.140 1.00 93.00 526 ALA A CA 1
ATOM 4201 C C . ALA A 1 526 ? -21.790 -17.906 -2.688 1.00 93.00 526 ALA A C 1
ATOM 4203 O O . ALA A 1 526 ? -21.805 -17.620 -1.492 1.00 93.00 526 ALA A O 1
ATOM 4204 N N . ALA A 1 527 ? -22.378 -17.146 -3.616 1.00 91.19 527 ALA A N 1
ATOM 4205 C CA . ALA A 1 527 ? -23.138 -15.950 -3.285 1.00 91.19 527 ALA A CA 1
ATOM 4206 C C . ALA A 1 527 ? -24.276 -16.282 -2.321 1.00 91.19 527 ALA A C 1
ATOM 4208 O O . ALA A 1 527 ? -24.373 -15.670 -1.260 1.00 91.19 527 ALA A O 1
ATOM 4209 N N . ALA A 1 528 ? -25.085 -17.294 -2.638 1.00 90.56 528 ALA A N 1
ATOM 4210 C CA . ALA A 1 528 ? -26.177 -17.725 -1.778 1.00 90.56 528 ALA A CA 1
ATOM 4211 C C . ALA A 1 528 ? -25.702 -18.117 -0.370 1.00 90.56 528 ALA A C 1
ATOM 4213 O O . ALA A 1 528 ? -26.301 -17.700 0.620 1.00 90.56 528 ALA A O 1
ATOM 4214 N N . ALA A 1 529 ? -24.596 -18.857 -0.262 1.00 93.19 529 ALA A N 1
ATOM 4215 C CA . ALA A 1 529 ? -24.033 -19.254 1.023 1.00 93.19 529 ALA A CA 1
ATOM 4216 C C . ALA A 1 529 ? -23.568 -18.043 1.851 1.00 93.19 529 ALA A C 1
ATOM 4218 O O . ALA A 1 529 ? -23.821 -17.988 3.053 1.00 93.19 529 ALA A O 1
ATOM 4219 N N . VAL A 1 530 ? -22.930 -17.047 1.223 1.00 92.88 530 VAL A N 1
ATOM 4220 C CA . VAL A 1 530 ? -22.499 -15.809 1.897 1.00 92.88 530 VAL A CA 1
ATOM 4221 C C . VAL A 1 530 ? -23.709 -14.986 2.344 1.00 92.88 530 VAL A C 1
ATOM 4223 O O . VAL A 1 530 ? -23.773 -14.590 3.509 1.00 92.88 530 VAL A O 1
ATOM 4226 N N . TRP A 1 531 ? -24.717 -14.815 1.485 1.00 90.50 531 TRP A N 1
ATOM 4227 C CA . TRP A 1 531 ? -25.956 -14.106 1.826 1.00 90.50 531 TRP A CA 1
ATOM 4228 C C . TRP A 1 531 ? -26.736 -14.788 2.953 1.00 90.50 531 TRP A C 1
ATOM 4230 O O . TRP A 1 531 ? -27.288 -14.092 3.806 1.00 90.50 531 TRP A O 1
ATOM 4240 N N . ALA A 1 532 ? -26.719 -16.124 3.039 1.00 91.50 532 ALA A N 1
ATOM 4241 C CA . ALA A 1 532 ? -27.311 -16.852 4.163 1.00 91.50 532 ALA A CA 1
ATOM 4242 C C . ALA A 1 532 ? -26.728 -16.403 5.515 1.00 91.50 532 ALA A C 1
ATOM 4244 O O . ALA A 1 532 ? -27.456 -16.323 6.503 1.00 91.50 532 ALA A O 1
ATOM 4245 N N . THR A 1 533 ? -25.433 -16.068 5.554 1.00 92.31 533 THR A N 1
ATOM 4246 C CA . THR A 1 533 ? -24.760 -15.564 6.764 1.00 92.31 533 THR A CA 1
ATOM 4247 C C . THR A 1 533 ? -25.056 -14.096 7.063 1.00 92.31 533 THR A C 1
ATOM 4249 O O . THR A 1 533 ? -24.854 -13.657 8.193 1.00 92.31 533 THR A O 1
ATOM 4252 N N . PHE A 1 534 ? -25.566 -13.339 6.088 1.00 89.38 534 PHE A N 1
ATOM 4253 C CA . PHE A 1 534 ? -25.931 -11.935 6.275 1.00 89.38 534 PHE A CA 1
ATOM 4254 C C . PHE A 1 534 ? -27.308 -11.784 6.913 1.00 89.38 534 PHE A C 1
ATOM 4256 O O . PHE A 1 534 ? -27.486 -10.874 7.709 1.00 89.38 534 PHE A O 1
ATOM 4263 N N . VAL A 1 535 ? -28.250 -12.691 6.621 1.00 84.81 535 VAL A N 1
ATOM 4264 C CA . VAL A 1 535 ? -29.634 -12.613 7.129 1.00 84.81 535 VAL A CA 1
ATOM 4265 C C . VAL A 1 535 ? -29.695 -12.526 8.655 1.00 84.81 535 VAL A C 1
ATOM 4267 O O . VAL A 1 535 ? -30.493 -11.761 9.187 1.00 84.81 535 VAL A O 1
ATOM 4270 N N . ASP A 1 536 ? -28.833 -13.279 9.338 1.00 77.69 536 ASP A N 1
ATOM 4271 C CA . ASP A 1 536 ? -28.793 -13.324 10.802 1.00 77.69 536 ASP A CA 1
ATOM 4272 C C . ASP A 1 536 ? -27.660 -12.475 11.394 1.00 77.69 536 ASP A C 1
ATOM 4274 O O . ASP A 1 536 ? -27.492 -12.443 12.613 1.00 77.69 536 ASP A O 1
ATOM 4278 N N . SER A 1 537 ? -26.861 -11.809 10.554 1.00 81.25 537 SER A N 1
ATOM 4279 C CA . SER A 1 537 ? -25.807 -10.927 11.043 1.00 81.25 537 SER A CA 1
ATOM 4280 C C . SER A 1 537 ? -26.290 -9.486 11.089 1.00 81.25 537 SER A C 1
ATOM 4282 O O . SER A 1 537 ? -27.152 -9.045 10.337 1.00 81.25 537 SER A O 1
ATOM 4284 N N . ASP A 1 538 ? -25.697 -8.723 11.997 1.00 77.88 538 ASP A N 1
ATOM 4285 C CA . ASP A 1 538 ? -26.006 -7.311 12.173 1.00 77.88 538 ASP A CA 1
ATOM 4286 C C . ASP A 1 538 ? -25.312 -6.438 11.098 1.00 77.88 538 ASP A C 1
ATOM 4288 O O . ASP A 1 538 ? -25.212 -5.230 11.282 1.00 77.88 538 ASP A O 1
ATOM 4292 N N . VAL A 1 539 ? -24.803 -7.022 10.002 1.00 83.88 539 VAL A N 1
ATOM 4293 C CA . VAL A 1 539 ? -24.024 -6.347 8.948 1.00 83.88 539 VAL A CA 1
ATOM 4294 C C . VAL A 1 539 ? -24.945 -5.534 8.034 1.00 83.88 539 VAL A C 1
ATOM 4296 O O . VAL A 1 539 ? -25.882 -6.063 7.443 1.00 83.88 539 VAL A O 1
ATOM 4299 N N . ASP A 1 540 ? -24.653 -4.241 7.886 1.00 80.12 5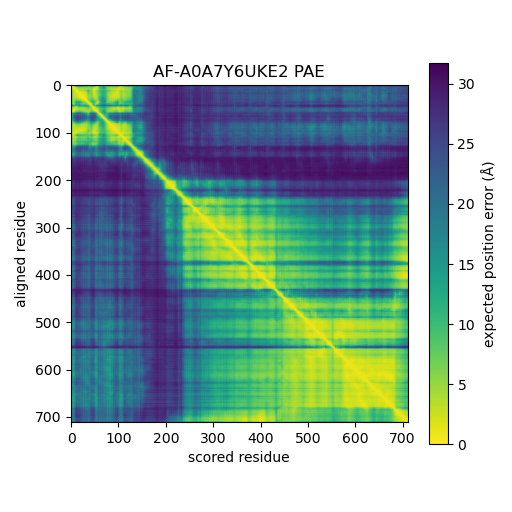40 ASP A N 1
ATOM 4300 C CA . ASP A 1 540 ? -25.308 -3.370 6.901 1.00 80.12 540 ASP A CA 1
ATOM 4301 C C . ASP A 1 540 ? -24.517 -3.439 5.587 1.00 80.12 540 ASP A C 1
ATOM 4303 O O . ASP A 1 540 ? -23.410 -2.900 5.501 1.00 80.12 540 ASP A O 1
ATOM 4307 N N . VAL A 1 541 ? -25.041 -4.166 4.600 1.00 78.12 541 VAL A N 1
ATOM 4308 C CA . VAL A 1 541 ? -24.448 -4.262 3.259 1.00 78.12 541 VAL A CA 1
ATOM 4309 C C . VAL A 1 541 ? -25.142 -3.251 2.361 1.00 78.12 541 VAL A C 1
ATOM 4311 O O . VAL A 1 541 ? -26.366 -3.268 2.253 1.00 78.12 541 VAL A O 1
ATOM 4314 N N . GLU A 1 542 ? -24.365 -2.381 1.717 1.00 76.25 542 GLU A N 1
ATOM 4315 C CA . GLU A 1 542 ? -24.896 -1.342 0.834 1.00 76.25 542 GLU A CA 1
ATOM 4316 C C . GLU A 1 542 ? -25.706 -1.945 -0.324 1.00 76.25 542 GLU A C 1
ATOM 4318 O O . GLU A 1 542 ? -25.357 -2.998 -0.865 1.00 76.25 542 GLU A O 1
ATOM 4323 N N . ASP A 1 543 ? -26.768 -1.253 -0.752 1.00 72.94 543 ASP A N 1
ATOM 4324 C CA . ASP A 1 543 ? -27.649 -1.729 -1.828 1.00 72.94 543 ASP A CA 1
ATOM 4325 C C . ASP A 1 543 ? -26.877 -2.018 -3.125 1.00 72.94 543 ASP A C 1
ATOM 4327 O O . ASP A 1 543 ? -27.150 -3.008 -3.799 1.00 72.94 543 ASP A O 1
ATOM 4331 N N . ARG A 1 544 ? -25.839 -1.228 -3.429 1.00 74.38 544 ARG A N 1
ATOM 4332 C CA . ARG A 1 544 ? -24.947 -1.461 -4.576 1.00 74.38 544 ARG A CA 1
ATOM 4333 C C . ARG A 1 544 ? -24.250 -2.823 -4.501 1.00 74.38 544 ARG A C 1
ATOM 4335 O O . ARG A 1 544 ? -24.197 -3.543 -5.500 1.00 74.38 544 ARG A O 1
ATOM 4342 N N . ASP A 1 545 ? -23.713 -3.181 -3.337 1.00 70.94 545 ASP A N 1
ATOM 4343 C CA . ASP A 1 545 ? -23.072 -4.482 -3.126 1.00 70.94 545 ASP A CA 1
ATOM 4344 C C . ASP A 1 545 ? -24.110 -5.606 -3.146 1.00 70.94 545 ASP A C 1
ATOM 4346 O O . ASP A 1 545 ? -23.844 -6.700 -3.637 1.00 70.94 545 ASP A O 1
ATOM 4350 N N . ARG A 1 546 ? -25.333 -5.335 -2.690 1.00 71.94 546 ARG A N 1
ATOM 4351 C CA . ARG A 1 546 ? -26.442 -6.283 -2.779 1.00 71.94 546 ARG A CA 1
ATOM 4352 C C . ARG A 1 546 ? -26.849 -6.584 -4.219 1.00 71.94 546 ARG A C 1
ATOM 4354 O O . ARG A 1 546 ? -26.978 -7.751 -4.592 1.00 71.94 546 ARG A O 1
ATOM 4361 N N . GLU A 1 547 ? -27.002 -5.552 -5.038 1.00 73.00 547 GLU A N 1
ATOM 4362 C CA . GLU A 1 547 ? -27.373 -5.655 -6.451 1.00 73.00 547 GLU A CA 1
ATOM 4363 C C . GLU A 1 547 ? -26.282 -6.320 -7.300 1.00 73.00 547 GLU A C 1
ATOM 4365 O O . GLU A 1 547 ? -26.595 -7.074 -8.222 1.00 73.00 547 GLU A O 1
ATOM 4370 N N . ARG A 1 548 ? -25.000 -6.106 -6.967 1.00 71.31 548 ARG A N 1
ATOM 4371 C CA . ARG A 1 548 ? -23.861 -6.680 -7.704 1.00 71.31 548 ARG A CA 1
ATOM 4372 C C . ARG A 1 548 ? -23.853 -8.212 -7.717 1.00 71.31 548 ARG A C 1
ATOM 4374 O O . ARG A 1 548 ? -23.384 -8.799 -8.689 1.00 71.31 548 ARG A O 1
ATOM 4381 N N . PHE A 1 549 ? -24.343 -8.856 -6.657 1.00 66.69 549 PHE A N 1
ATOM 4382 C CA . PHE A 1 549 ? -24.231 -10.310 -6.479 1.00 66.69 549 PHE A CA 1
ATOM 4383 C C . PHE A 1 549 ? -25.571 -11.055 -6.481 1.00 66.69 549 PHE A C 1
ATOM 4385 O O . PHE A 1 549 ? -25.573 -12.284 -6.531 1.00 66.69 549 PHE A O 1
ATOM 4392 N N . VAL A 1 550 ? -26.706 -10.348 -6.456 1.00 66.88 550 VAL A N 1
ATOM 4393 C CA . VAL A 1 550 ? -28.041 -10.958 -6.515 1.00 66.88 550 VAL A CA 1
ATOM 4394 C C . VAL A 1 550 ? -28.749 -10.514 -7.792 1.00 66.88 550 VAL A C 1
ATOM 4396 O O . VAL A 1 550 ? -29.305 -9.422 -7.869 1.00 66.88 550 VAL A O 1
ATOM 4399 N N . SER A 1 551 ? -28.781 -11.390 -8.800 1.00 58.00 551 SER A N 1
ATOM 4400 C CA . SER A 1 551 ? -29.493 -11.175 -10.068 1.00 58.00 551 SER A CA 1
ATOM 4401 C C . SER A 1 551 ? -31.020 -11.294 -9.899 1.00 58.00 551 SER A C 1
ATOM 4403 O O . SER A 1 551 ? -31.677 -12.207 -10.393 1.00 58.00 551 SER A O 1
ATOM 4405 N N . GLY A 1 552 ? -31.625 -10.353 -9.172 1.00 55.50 552 GLY A N 1
ATOM 4406 C CA . GLY A 1 552 ? -33.050 -10.034 -9.307 1.00 55.50 552 GLY A CA 1
ATOM 4407 C C . GLY A 1 552 ? -34.070 -11.064 -8.803 1.00 55.50 552 GLY A C 1
ATOM 4408 O O . GLY A 1 552 ? -35.235 -10.985 -9.191 1.00 55.50 552 GLY A O 1
ATOM 4409 N N . LYS A 1 553 ? -33.708 -12.007 -7.924 1.00 55.75 553 LYS A N 1
ATOM 4410 C CA . LYS A 1 553 ? -34.683 -12.925 -7.307 1.00 55.75 553 LYS A CA 1
ATOM 4411 C C . LYS A 1 553 ? -34.668 -12.839 -5.782 1.00 55.75 553 LYS A C 1
ATOM 4413 O O . LYS A 1 553 ? -34.006 -13.627 -5.140 1.00 55.75 553 LYS A O 1
ATOM 4418 N N . GLY A 1 554 ? -35.463 -11.914 -5.244 1.00 54.78 554 GLY A N 1
ATOM 4419 C CA . GLY A 1 554 ? -36.202 -12.067 -3.982 1.00 54.78 554 GLY A CA 1
ATOM 4420 C C . GLY A 1 554 ? -35.452 -11.930 -2.641 1.00 54.78 554 GLY A C 1
ATOM 4421 O O . GLY A 1 554 ? -34.291 -12.310 -2.517 1.00 54.78 554 GLY A O 1
ATOM 4422 N N . PRO A 1 555 ? -36.133 -11.426 -1.589 1.00 58.78 555 PRO A N 1
ATOM 4423 C CA . PRO A 1 555 ? -35.636 -11.460 -0.220 1.00 58.78 555 PRO A CA 1
ATOM 4424 C C . PRO A 1 555 ? -35.792 -12.885 0.323 1.00 58.78 555 PRO A C 1
ATOM 4426 O O . PRO A 1 555 ? -36.783 -13.203 0.981 1.00 58.78 555 PRO A O 1
ATOM 4429 N N . TYR A 1 556 ? -34.851 -13.771 0.000 1.00 68.69 556 TYR A N 1
ATOM 4430 C CA . TYR A 1 556 ? -34.814 -15.075 0.650 1.00 68.69 556 TYR A CA 1
ATOM 4431 C C . TYR A 1 556 ? -34.506 -14.888 2.138 1.00 68.69 556 TYR A C 1
ATOM 4433 O O . TYR A 1 556 ? -33.618 -14.118 2.516 1.00 68.69 556 TYR A O 1
ATOM 4441 N N . ASP A 1 557 ? -35.250 -15.604 2.979 1.00 86.19 557 ASP A N 1
ATOM 4442 C CA . ASP A 1 557 ? -34.825 -15.861 4.348 1.00 86.19 557 ASP A CA 1
ATOM 4443 C C . ASP A 1 557 ? -33.570 -16.757 4.338 1.00 86.19 557 ASP A C 1
ATOM 4445 O O . ASP A 1 557 ? -33.152 -17.282 3.298 1.00 86.19 557 ASP A O 1
ATOM 4449 N N . ARG A 1 558 ? -32.944 -16.953 5.503 1.00 89.25 558 ARG A N 1
ATOM 4450 C CA . ARG A 1 558 ? -31.743 -17.795 5.612 1.00 89.25 558 ARG A CA 1
ATOM 4451 C C . ARG A 1 558 ? -31.964 -19.188 5.015 1.00 89.25 558 ARG A C 1
ATOM 4453 O O . ARG A 1 558 ? -31.085 -19.719 4.342 1.00 89.25 558 ARG A O 1
ATOM 4460 N N . LYS A 1 559 ? -33.144 -19.775 5.225 1.00 91.12 559 LYS A N 1
ATOM 4461 C CA . LYS A 1 559 ? -33.484 -21.111 4.723 1.00 91.12 559 LYS A CA 1
ATOM 4462 C C . LYS A 1 559 ? -33.512 -21.157 3.194 1.00 91.12 559 LYS A C 1
ATOM 4464 O O . LYS A 1 559 ? -33.012 -22.121 2.617 1.00 91.12 559 LYS A O 1
ATOM 4469 N N . GLY A 1 560 ? -34.068 -20.136 2.544 1.00 89.56 560 GLY A N 1
ATOM 4470 C CA . GLY A 1 560 ? -34.066 -20.001 1.090 1.00 89.56 560 GLY A CA 1
ATOM 4471 C C . GLY A 1 560 ? -32.650 -19.899 0.525 1.00 89.56 560 GLY A C 1
ATOM 4472 O O . GLY A 1 560 ? -32.321 -20.620 -0.417 1.00 89.56 560 GLY A O 1
ATOM 4473 N N . TRP A 1 561 ? -31.787 -19.095 1.153 1.00 91.00 561 TRP A N 1
ATOM 4474 C CA . TRP A 1 561 ? -30.386 -18.975 0.745 1.00 91.00 561 TRP A CA 1
ATOM 4475 C C . TRP A 1 561 ? -29.591 -20.273 0.916 1.00 91.00 561 TRP A C 1
ATOM 4477 O O . TRP A 1 561 ? -28.869 -20.670 0.005 1.00 91.00 561 TRP A O 1
ATOM 4487 N N . LEU A 1 562 ? -29.764 -20.983 2.035 1.00 91.69 562 LEU A N 1
ATOM 4488 C CA . LEU A 1 562 ? -29.112 -22.279 2.251 1.00 91.69 562 LEU A CA 1
ATOM 4489 C C . LEU A 1 562 ? -29.578 -23.338 1.241 1.00 91.69 562 LEU A C 1
ATOM 4491 O O . LEU A 1 562 ? -28.769 -24.129 0.759 1.00 91.69 562 LEU A O 1
ATOM 4495 N N . ALA A 1 563 ? -30.866 -23.345 0.888 1.00 91.31 563 ALA A N 1
ATOM 4496 C CA . ALA A 1 563 ? -31.394 -24.249 -0.132 1.00 91.31 563 ALA A CA 1
ATOM 4497 C C . ALA A 1 563 ? -30.822 -23.951 -1.528 1.00 91.31 563 ALA A C 1
ATOM 4499 O O . ALA A 1 563 ? -30.585 -24.878 -2.305 1.00 91.31 563 ALA A O 1
ATOM 4500 N N . GLU A 1 564 ? -30.589 -22.676 -1.848 1.00 90.12 564 GLU A N 1
ATOM 4501 C CA . GLU A 1 564 ? -29.927 -22.272 -3.089 1.00 90.12 564 GLU A CA 1
ATOM 4502 C C . GLU A 1 564 ? -28.454 -22.694 -3.096 1.00 90.12 564 GLU A C 1
ATOM 4504 O O . GLU A 1 564 ? -28.026 -23.369 -4.028 1.00 90.12 564 GLU A O 1
ATOM 4509 N N . ALA A 1 565 ? -27.701 -22.402 -2.030 1.00 91.25 565 ALA A N 1
ATOM 4510 C CA . ALA A 1 565 ? -26.306 -22.824 -1.888 1.00 91.25 565 ALA A CA 1
ATOM 4511 C C . ALA A 1 565 ? -26.141 -24.345 -2.063 1.00 91.25 565 ALA A C 1
ATOM 4513 O O . ALA A 1 565 ? -25.307 -24.805 -2.849 1.00 91.25 565 ALA A O 1
ATOM 4514 N N . ALA A 1 566 ? -27.009 -25.125 -1.408 1.00 92.81 566 ALA A N 1
ATOM 4515 C CA . ALA A 1 566 ? -27.012 -26.580 -1.496 1.00 92.81 566 ALA A CA 1
ATOM 4516 C C . ALA A 1 566 ? -27.305 -27.099 -2.916 1.00 92.81 566 ALA A C 1
ATOM 4518 O O . ALA A 1 566 ? -26.740 -28.117 -3.317 1.00 92.81 566 ALA A O 1
ATOM 4519 N N . ARG A 1 567 ? -28.142 -26.405 -3.705 1.00 91.56 567 ARG A N 1
ATOM 4520 C CA . ARG A 1 567 ? -28.433 -26.778 -5.105 1.00 91.56 567 ARG A CA 1
ATOM 4521 C C . ARG A 1 567 ? -27.182 -26.743 -5.983 1.00 91.56 567 ARG A C 1
ATOM 4523 O O . ARG A 1 567 ? -27.064 -27.550 -6.900 1.00 91.56 567 ARG A O 1
ATOM 4530 N N . HIS A 1 568 ? -26.258 -25.839 -5.676 1.00 89.25 568 HIS A N 1
ATOM 4531 C CA . HIS A 1 568 ? -24.983 -25.664 -6.376 1.00 89.25 568 HIS A CA 1
ATOM 4532 C C . HIS A 1 568 ? -23.823 -26.420 -5.707 1.00 89.25 568 HIS A C 1
ATOM 4534 O O . HIS A 1 568 ? -22.669 -26.231 -6.080 1.00 89.25 568 HIS A O 1
ATOM 4540 N N . GLY A 1 569 ? -24.104 -27.270 -4.712 1.00 91.12 569 GLY A N 1
ATOM 4541 C CA . GLY A 1 569 ? -23.089 -28.073 -4.024 1.00 91.12 569 GLY A CA 1
ATOM 4542 C C . GLY A 1 569 ? -22.159 -27.277 -3.102 1.00 91.12 569 GLY A C 1
ATOM 4543 O O . GLY A 1 569 ? -21.094 -27.777 -2.745 1.00 91.12 569 GLY A O 1
ATOM 4544 N N . VAL A 1 570 ? -22.536 -26.058 -2.705 1.00 91.31 570 VAL A N 1
ATOM 4545 C CA . VAL A 1 570 ? -21.755 -25.235 -1.772 1.00 91.31 570 VAL A CA 1
ATOM 4546 C C . VAL A 1 570 ? -22.205 -25.519 -0.339 1.00 91.31 570 VAL A C 1
ATOM 4548 O O . VAL A 1 570 ? -23.395 -25.468 -0.029 1.00 91.31 570 VAL A O 1
ATOM 4551 N N . ALA A 1 571 ? -21.248 -25.845 0.533 1.00 91.81 571 ALA A N 1
ATOM 4552 C CA . ALA A 1 571 ? -21.509 -26.124 1.942 1.00 91.81 571 ALA A CA 1
ATOM 4553 C C . ALA A 1 571 ? -21.967 -24.869 2.709 1.00 91.81 571 ALA A C 1
ATOM 4555 O O . ALA A 1 571 ? -21.652 -23.741 2.328 1.00 91.81 571 ALA A O 1
ATOM 4556 N N . GLU A 1 572 ? -22.683 -25.072 3.820 1.00 93.50 572 GLU A N 1
ATOM 4557 C CA . GLU A 1 572 ? -23.030 -23.979 4.733 1.00 93.50 572 GLU A CA 1
ATOM 4558 C C . GLU A 1 572 ? -21.759 -23.347 5.314 1.00 93.50 572 GLU A C 1
ATOM 4560 O O . GLU A 1 572 ? -20.857 -24.038 5.794 1.00 93.50 572 GLU A O 1
ATOM 4565 N N . LEU A 1 573 ? -21.697 -22.017 5.257 1.00 94.56 573 LEU A N 1
ATOM 4566 C CA . LEU A 1 573 ? -20.577 -21.238 5.769 1.00 94.56 573 LEU A CA 1
ATOM 4567 C C . LEU A 1 573 ? -20.761 -20.948 7.263 1.00 94.56 573 LEU A C 1
ATOM 4569 O O . LEU A 1 573 ? -21.894 -20.793 7.727 1.00 94.56 573 LEU A O 1
ATOM 4573 N N . PRO A 1 574 ? -19.664 -20.802 8.028 1.00 93.81 574 PRO A N 1
ATOM 4574 C CA . PRO A 1 574 ? -19.755 -20.371 9.416 1.00 93.81 574 PRO A CA 1
ATOM 4575 C C . PRO A 1 574 ? -20.435 -19.001 9.506 1.00 93.81 574 PRO A C 1
ATOM 4577 O O . PRO A 1 574 ? -20.197 -18.124 8.666 1.00 93.81 574 PRO A O 1
ATOM 4580 N N . ALA A 1 575 ? -21.257 -18.807 10.541 1.00 91.50 575 ALA A N 1
ATOM 4581 C CA . ALA A 1 575 ? -21.903 -17.525 10.805 1.00 91.50 575 ALA A CA 1
ATOM 4582 C C . ALA A 1 575 ? -20.864 -16.395 10.883 1.00 91.50 575 ALA A C 1
ATOM 4584 O O . ALA A 1 575 ? -19.726 -16.610 11.311 1.00 91.50 575 ALA A O 1
ATOM 4585 N N . LEU A 1 576 ? -21.248 -15.199 10.439 1.00 91.00 576 LEU A N 1
ATOM 4586 C CA . LEU A 1 576 ? -20.400 -14.032 10.634 1.00 91.00 576 LEU A CA 1
ATOM 4587 C C . LEU A 1 576 ? -20.419 -13.631 12.102 1.00 91.00 576 LEU A C 1
ATOM 4589 O O . LEU A 1 576 ? -21.499 -13.620 12.699 1.00 91.00 576 LEU A O 1
ATOM 4593 N N . PRO A 1 577 ? -19.262 -13.255 12.664 1.00 91.06 577 PRO A N 1
ATOM 4594 C CA . PRO A 1 577 ? -19.256 -12.588 13.948 1.00 91.06 577 PRO A CA 1
ATOM 4595 C C . PRO A 1 577 ? -20.093 -11.306 13.872 1.00 91.06 577 PRO A C 1
ATOM 4597 O O . PRO A 1 577 ? -20.124 -10.609 12.854 1.00 91.06 577 PRO A O 1
ATOM 4600 N N . THR A 1 578 ? -20.763 -10.979 14.967 1.00 91.56 578 THR A N 1
ATOM 4601 C CA . THR A 1 578 ? -21.411 -9.680 15.144 1.00 91.56 578 THR A CA 1
ATOM 4602 C C . THR A 1 578 ? -20.371 -8.557 15.133 1.00 91.56 578 THR A C 1
ATOM 4604 O O . THR A 1 578 ? -19.192 -8.775 15.410 1.00 91.56 578 THR A O 1
ATOM 4607 N N . ALA A 1 579 ? -20.797 -7.317 14.875 1.00 92.12 579 ALA A N 1
ATOM 4608 C CA . ALA A 1 579 ? -19.883 -6.175 14.945 1.00 92.12 579 ALA A CA 1
ATOM 4609 C C . ALA A 1 579 ? -19.250 -6.016 16.341 1.00 92.12 579 ALA A C 1
ATOM 4611 O O . ALA A 1 579 ? -18.091 -5.639 16.443 1.00 92.12 579 ALA A O 1
ATOM 4612 N N . VAL A 1 580 ? -19.976 -6.361 17.411 1.00 94.19 580 VAL A N 1
ATOM 4613 C CA . VAL A 1 580 ? -19.460 -6.318 18.788 1.00 94.19 580 VAL A CA 1
ATOM 4614 C C . VAL A 1 580 ? -18.368 -7.371 19.008 1.00 94.19 580 VAL A C 1
ATOM 4616 O O . VAL A 1 580 ? -17.324 -7.049 19.566 1.00 94.19 580 VAL A O 1
ATOM 4619 N N . GLU A 1 581 ? -18.555 -8.600 18.518 1.00 92.50 581 GLU A N 1
ATOM 4620 C CA . GLU A 1 581 ? -17.503 -9.634 18.521 1.00 92.50 581 GLU A CA 1
ATOM 4621 C C . GLU A 1 581 ? -16.320 -9.246 17.617 1.00 92.50 581 GLU A C 1
ATOM 4623 O O . GLU A 1 581 ? -15.169 -9.568 17.905 1.00 92.50 581 GLU A O 1
ATOM 4628 N N . GLY A 1 582 ? -16.581 -8.507 16.536 1.00 93.56 582 GLY A N 1
ATOM 4629 C CA . GLY A 1 582 ? -15.556 -7.998 15.632 1.00 93.56 582 GLY A CA 1
ATOM 4630 C C . GLY A 1 582 ? -14.595 -6.992 16.269 1.00 93.56 582 GLY A C 1
ATOM 4631 O O . GLY A 1 582 ? -13.457 -6.889 15.816 1.00 93.56 582 GLY A O 1
ATOM 4632 N N . LEU A 1 583 ? -14.984 -6.305 17.350 1.00 95.88 583 LEU A N 1
ATOM 4633 C CA . LEU A 1 583 ? -14.138 -5.317 18.034 1.00 95.88 583 LEU A CA 1
ATOM 4634 C C . LEU A 1 583 ? -12.846 -5.916 18.630 1.00 95.88 583 LEU A C 1
ATOM 4636 O O . LEU A 1 583 ? -11.847 -5.210 18.755 1.00 95.88 583 LEU A O 1
ATOM 4640 N N . SER A 1 584 ? -12.831 -7.214 18.951 1.00 95.19 584 SER A N 1
ATOM 4641 C CA . SER A 1 584 ? -11.638 -7.980 19.366 1.00 95.19 584 SER A CA 1
ATOM 4642 C C . SER A 1 584 ? -11.129 -8.934 18.284 1.00 95.19 584 SER A C 1
ATOM 4644 O O . SER A 1 584 ? -10.348 -9.850 18.550 1.00 95.19 584 SER A O 1
ATOM 4646 N N . SER A 1 585 ? -11.558 -8.754 17.035 1.00 93.00 585 SER A N 1
ATOM 4647 C CA . SER A 1 585 ? -11.121 -9.611 15.942 1.00 93.00 585 SER A CA 1
ATOM 4648 C C . SER A 1 585 ? -9.606 -9.534 15.750 1.00 93.00 585 SER A C 1
ATOM 4650 O O . SER A 1 585 ? -9.017 -8.454 15.614 1.00 93.00 585 SER A O 1
ATOM 4652 N N . ARG A 1 586 ? -8.971 -10.708 15.657 1.00 91.19 586 ARG A N 1
ATOM 4653 C CA . ARG A 1 586 ? -7.558 -10.832 15.270 1.00 91.19 586 ARG A CA 1
ATOM 4654 C C . ARG A 1 586 ? -7.318 -10.468 13.806 1.00 91.19 586 ARG A C 1
ATOM 4656 O O . ARG A 1 586 ? -6.225 -10.021 13.488 1.00 91.19 586 ARG A O 1
ATOM 4663 N N . CYS A 1 587 ? -8.334 -10.599 12.948 1.00 88.12 587 CYS A N 1
ATOM 4664 C CA . CYS A 1 587 ? -8.312 -10.054 11.591 1.00 88.12 587 CYS A CA 1
ATOM 4665 C C . CYS A 1 587 ? -8.449 -8.522 11.672 1.00 88.12 587 CYS A C 1
ATOM 4667 O O . CYS A 1 587 ? -9.507 -8.053 12.119 1.00 88.12 587 CYS A O 1
ATOM 4669 N N . PRO A 1 588 ? -7.425 -7.744 11.270 1.00 86.50 588 PRO A N 1
ATOM 4670 C CA . PRO A 1 588 ? -7.441 -6.295 11.444 1.00 86.50 588 PRO A CA 1
ATOM 4671 C C . PRO A 1 588 ? -8.512 -5.586 10.612 1.00 86.50 588 PRO A C 1
ATOM 4673 O O . PRO A 1 588 ? -9.119 -4.644 11.109 1.00 86.50 588 PRO A O 1
ATOM 4676 N N . ASP A 1 589 ? -8.797 -6.061 9.397 1.00 84.50 589 ASP A N 1
ATOM 4677 C CA . ASP A 1 589 ? -9.808 -5.449 8.520 1.00 84.50 589 ASP A CA 1
ATOM 4678 C C . ASP A 1 589 ? -11.215 -5.602 9.104 1.00 84.50 589 ASP A C 1
ATOM 4680 O O . ASP A 1 589 ? -11.985 -4.643 9.168 1.00 84.50 589 ASP A O 1
ATOM 4684 N N . HIS A 1 590 ? -11.513 -6.784 9.651 1.00 89.88 590 HIS A N 1
ATOM 4685 C CA . HIS A 1 590 ? -12.757 -7.018 10.377 1.00 89.88 590 HIS A CA 1
ATOM 4686 C C . HIS A 1 590 ? -12.863 -6.141 11.631 1.00 89.88 590 HIS A C 1
ATOM 4688 O O . HIS A 1 590 ? -13.925 -5.578 11.884 1.00 89.88 590 HIS A O 1
ATOM 4694 N N . ARG A 1 591 ? -11.768 -5.982 12.388 1.00 93.00 591 ARG A N 1
ATOM 4695 C CA . ARG A 1 591 ? -11.739 -5.122 13.580 1.00 93.00 591 ARG A CA 1
ATOM 4696 C C . ARG A 1 591 ? -11.948 -3.650 13.234 1.00 93.00 591 ARG A C 1
ATOM 4698 O O . ARG A 1 591 ? -12.765 -2.990 13.865 1.00 93.00 591 ARG A O 1
ATOM 4705 N N . SER A 1 592 ? -11.250 -3.153 12.216 1.00 90.00 592 SER A N 1
ATOM 4706 C CA . SER A 1 592 ? -11.377 -1.775 11.735 1.00 90.00 592 SER A CA 1
ATOM 4707 C C . SER A 1 592 ? -12.807 -1.478 11.275 1.00 90.00 592 SER A C 1
ATOM 4709 O O . SER A 1 592 ? -13.417 -0.500 11.716 1.00 90.00 592 SER A O 1
ATOM 4711 N N . TRP A 1 593 ? -13.396 -2.378 10.476 1.00 90.81 593 TRP A N 1
ATOM 4712 C CA . TRP A 1 593 ? -14.805 -2.290 10.093 1.00 90.81 593 TRP A CA 1
ATOM 4713 C C . TRP A 1 593 ? -15.729 -2.302 11.315 1.00 90.81 593 TRP A C 1
ATOM 4715 O O . TRP A 1 593 ? -16.611 -1.453 11.407 1.00 90.81 593 TRP A O 1
ATOM 4725 N N . ALA A 1 594 ? -15.519 -3.219 12.263 1.00 94.06 594 ALA A N 1
ATOM 4726 C CA . ALA A 1 594 ? -16.339 -3.343 13.464 1.00 94.06 594 ALA A CA 1
ATOM 4727 C C . ALA A 1 594 ? -16.325 -2.061 14.310 1.00 94.06 594 ALA A C 1
ATOM 4729 O O . ALA A 1 594 ? -17.388 -1.598 14.725 1.00 94.06 594 ALA A O 1
ATOM 4730 N N . ILE A 1 595 ? -15.152 -1.446 14.500 1.00 94.56 595 ILE A N 1
ATOM 4731 C CA . ILE A 1 595 ? -15.004 -0.163 15.202 1.00 94.56 595 ILE A CA 1
ATOM 4732 C C . ILE A 1 595 ? -15.824 0.923 14.500 1.00 94.56 595 ILE A C 1
ATOM 4734 O O . ILE A 1 595 ? -16.685 1.540 15.129 1.00 94.56 595 ILE A O 1
ATOM 4738 N N . GLY A 1 596 ? -15.618 1.117 13.193 1.00 92.00 596 GLY A N 1
ATOM 4739 C CA . GLY A 1 596 ? -16.353 2.126 12.426 1.00 92.00 596 GLY A CA 1
ATOM 4740 C C . GLY A 1 596 ? -17.863 1.869 12.396 1.00 92.00 596 GLY A C 1
ATOM 4741 O O . GLY A 1 596 ? -18.671 2.797 12.442 1.00 92.00 596 GLY A O 1
ATOM 4742 N N . PHE A 1 597 ? -18.269 0.601 12.371 1.00 92.44 597 PHE A N 1
ATOM 4743 C CA . PHE A 1 597 ? -19.666 0.198 12.341 1.00 92.44 597 PHE A CA 1
ATOM 4744 C C . PHE A 1 597 ? -20.391 0.453 13.667 1.00 92.44 597 PHE A C 1
ATOM 4746 O O . PHE A 1 597 ? -21.483 1.033 13.680 1.00 92.44 597 PHE A O 1
ATOM 4753 N N . VAL A 1 598 ? -19.778 0.061 14.788 1.00 95.06 598 VAL A N 1
ATOM 4754 C CA . VAL A 1 598 ? -20.298 0.334 16.135 1.00 95.06 598 VAL A CA 1
ATOM 4755 C C . VAL A 1 598 ? -20.314 1.846 16.392 1.00 95.06 598 VAL A C 1
ATOM 4757 O O . VAL A 1 598 ? -21.334 2.367 16.854 1.00 95.06 598 VAL A O 1
ATOM 4760 N N . ASP A 1 599 ? -19.261 2.575 15.991 1.00 94.56 599 ASP A N 1
ATOM 4761 C CA . ASP A 1 599 ? -19.199 4.044 16.066 1.00 94.56 599 ASP A CA 1
ATOM 4762 C C . ASP A 1 599 ? -20.277 4.735 15.220 1.00 94.56 599 ASP A C 1
ATOM 4764 O O . ASP A 1 599 ? -20.813 5.765 15.621 1.00 94.56 599 ASP A O 1
ATOM 4768 N N . LYS A 1 600 ? -20.661 4.174 14.067 1.00 91.44 600 LYS A N 1
ATOM 4769 C CA . LYS A 1 600 ? -21.757 4.709 13.242 1.00 91.44 600 LYS A CA 1
ATOM 4770 C C . LYS A 1 600 ? -23.118 4.498 13.912 1.00 91.44 600 LYS A C 1
ATOM 4772 O O . LYS A 1 600 ? -23.928 5.433 13.965 1.00 91.44 600 LYS A O 1
ATOM 4777 N N . ARG A 1 601 ? -23.374 3.287 14.427 1.00 92.25 601 ARG A N 1
ATOM 4778 C CA . ARG A 1 601 ? -24.665 2.900 15.028 1.00 92.25 601 ARG A CA 1
ATOM 4779 C C . ARG A 1 601 ? -24.932 3.547 16.381 1.00 92.25 601 ARG A C 1
ATOM 4781 O O . ARG A 1 601 ? -26.090 3.832 16.675 1.00 92.25 601 ARG A O 1
ATOM 4788 N N . ARG A 1 602 ? -23.891 3.794 17.181 1.00 94.06 602 ARG A N 1
ATOM 4789 C CA . ARG A 1 602 ? -23.970 4.507 18.471 1.00 94.06 602 ARG A CA 1
ATOM 4790 C C . ARG A 1 602 ? -25.014 3.944 19.438 1.00 94.06 602 ARG A C 1
ATOM 4792 O O . ARG A 1 602 ? -25.753 4.688 20.082 1.00 94.06 602 ARG A O 1
ATOM 4799 N N . ARG A 1 603 ? -25.099 2.617 19.542 1.00 95.75 603 ARG A N 1
ATOM 4800 C CA . ARG A 1 603 ? -25.934 1.964 20.558 1.00 95.75 603 ARG A CA 1
ATOM 4801 C C . ARG A 1 603 ? -25.252 2.137 21.917 1.00 95.75 603 ARG A C 1
ATOM 4803 O O . ARG A 1 603 ? -24.124 1.696 22.093 1.00 95.75 603 ARG A O 1
ATOM 4810 N N . VAL A 1 604 ? -25.936 2.753 22.885 1.00 96.50 604 VAL A N 1
ATOM 4811 C CA . VAL A 1 604 ? -25.369 3.051 24.220 1.00 96.50 604 VAL A CA 1
ATOM 4812 C C . VAL A 1 604 ? -24.841 1.794 24.926 1.00 96.50 604 VAL A C 1
ATOM 4814 O O . VAL A 1 604 ? -23.812 1.862 25.590 1.00 96.50 604 VAL A O 1
ATOM 4817 N N . ALA A 1 605 ? -25.493 0.644 24.726 1.00 96.44 605 ALA A N 1
ATOM 4818 C CA . ALA A 1 605 ? -25.063 -0.640 25.286 1.00 96.44 605 ALA A CA 1
ATOM 4819 C C . ALA A 1 605 ? -23.666 -1.092 24.808 1.00 96.44 605 ALA A C 1
ATOM 4821 O O . ALA A 1 605 ? -22.982 -1.801 25.536 1.00 96.44 605 ALA A O 1
ATOM 4822 N N . ASP A 1 606 ? -23.216 -0.640 23.633 1.00 97.00 606 ASP A N 1
ATOM 4823 C CA . ASP A 1 606 ? -21.932 -1.045 23.046 1.00 97.00 606 ASP A CA 1
ATOM 4824 C C . ASP A 1 606 ? -20.783 -0.092 23.431 1.00 97.00 606 ASP A C 1
ATOM 4826 O O . ASP A 1 606 ? -19.624 -0.351 23.112 1.00 97.00 606 ASP A O 1
ATOM 4830 N N . ALA A 1 607 ? -21.076 1.018 24.123 1.00 97.38 607 ALA A N 1
ATOM 4831 C CA . ALA A 1 607 ? -20.111 2.084 24.394 1.00 97.38 607 ALA A CA 1
ATOM 4832 C C . ALA A 1 607 ? -18.906 1.615 25.222 1.00 97.38 607 ALA A C 1
ATOM 4834 O O . ALA A 1 607 ? -17.768 1.924 24.876 1.00 97.38 607 ALA A O 1
ATOM 4835 N N . ALA A 1 608 ? -19.139 0.853 26.298 1.00 97.94 608 ALA A N 1
ATOM 4836 C CA . ALA A 1 608 ? -18.059 0.323 27.135 1.00 97.94 608 ALA A CA 1
ATOM 4837 C C . ALA A 1 608 ? -17.163 -0.639 26.342 1.00 97.94 608 ALA A C 1
ATOM 4839 O O . ALA A 1 608 ? -15.937 -0.562 26.425 1.00 97.94 608 ALA A O 1
ATOM 4840 N N . THR A 1 609 ? -17.771 -1.476 25.500 1.00 98.19 609 THR A N 1
ATOM 4841 C CA . THR A 1 609 ? -17.052 -2.371 24.594 1.00 98.19 609 THR A CA 1
ATOM 4842 C C . THR A 1 609 ? -16.205 -1.591 23.585 1.00 98.19 609 THR A C 1
ATOM 4844 O O . THR A 1 609 ? -15.033 -1.912 23.401 1.00 98.19 609 THR A O 1
ATOM 4847 N N . LEU A 1 610 ? -16.751 -0.528 22.983 1.00 98.00 610 LEU A N 1
ATOM 4848 C CA . LEU A 1 610 ? -16.028 0.319 22.030 1.00 98.00 610 LEU A CA 1
ATOM 4849 C C . LEU A 1 610 ? -14.853 1.068 22.678 1.00 98.00 610 LEU A C 1
ATOM 4851 O O . LEU A 1 610 ? -13.814 1.225 22.045 1.00 98.00 610 LEU A O 1
ATOM 4855 N N . VAL A 1 611 ? -14.975 1.501 23.939 1.00 98.19 611 VAL A N 1
ATOM 4856 C CA . VAL A 1 611 ? -13.860 2.135 24.666 1.00 98.19 611 VAL A CA 1
ATOM 4857 C C . VAL A 1 611 ? -12.695 1.161 24.840 1.00 98.19 611 VAL A C 1
ATOM 4859 O O . VAL A 1 611 ? -11.552 1.515 24.559 1.00 98.19 611 VAL A O 1
ATOM 4862 N N . LEU A 1 612 ? -12.973 -0.071 25.276 1.00 98.25 612 LEU A N 1
ATOM 4863 C CA . LEU A 1 612 ? -11.935 -1.093 25.442 1.00 98.25 612 LEU A CA 1
ATOM 4864 C C . LEU A 1 612 ? -11.332 -1.508 24.092 1.00 98.25 612 LEU A C 1
ATOM 4866 O O . LEU A 1 612 ? -10.143 -1.820 24.018 1.00 98.25 612 LEU A O 1
ATOM 4870 N N . ALA A 1 613 ? -12.128 -1.463 23.022 1.00 97.88 613 ALA A N 1
ATOM 4871 C CA . ALA A 1 613 ? -11.645 -1.651 21.661 1.00 97.88 613 ALA A CA 1
ATOM 4872 C C . ALA A 1 613 ? -10.723 -0.506 21.195 1.00 97.88 613 ALA A C 1
ATOM 4874 O O . ALA A 1 613 ? -9.699 -0.803 20.596 1.00 97.88 613 ALA A O 1
ATOM 4875 N N . ASP A 1 614 ? -11.012 0.768 21.509 1.00 96.56 614 ASP A N 1
ATOM 4876 C CA . ASP A 1 614 ? -10.114 1.917 21.231 1.00 96.56 614 ASP A CA 1
ATOM 4877 C C . ASP A 1 614 ? -8.782 1.782 21.978 1.00 96.56 614 ASP A C 1
ATOM 4879 O O . ASP A 1 614 ? -7.720 2.029 21.412 1.00 96.56 614 ASP A O 1
ATOM 4883 N N . GLU A 1 615 ? -8.811 1.339 23.242 1.00 96.81 615 GLU A N 1
ATOM 4884 C CA . GLU A 1 615 ? -7.587 1.046 24.000 1.00 96.81 615 GLU A CA 1
ATOM 4885 C C . GLU A 1 615 ? -6.744 -0.041 23.324 1.00 96.81 615 GLU A C 1
ATOM 4887 O O . GLU A 1 615 ? -5.532 0.124 23.158 1.00 96.81 615 GLU A O 1
ATOM 4892 N N . LEU A 1 616 ? -7.381 -1.146 22.930 1.00 97.06 616 LEU A N 1
ATOM 4893 C CA . LEU A 1 616 ? -6.718 -2.235 22.222 1.00 97.06 616 LEU A CA 1
ATOM 4894 C C . LEU A 1 616 ? -6.176 -1.776 20.866 1.00 97.06 616 LEU A C 1
ATOM 4896 O O . LEU A 1 616 ? -5.030 -2.071 20.541 1.00 97.06 616 LEU A O 1
ATOM 4900 N N . ASP A 1 617 ? -6.965 -1.043 20.086 1.00 94.75 617 ASP A N 1
ATOM 4901 C CA . ASP A 1 617 ? -6.574 -0.571 18.761 1.00 94.75 617 ASP A CA 1
ATOM 4902 C C . ASP A 1 617 ? -5.428 0.450 18.835 1.00 94.75 617 ASP A C 1
ATOM 4904 O O . ASP A 1 617 ? -4.499 0.405 18.027 1.00 94.75 617 ASP A O 1
ATOM 4908 N N . LEU A 1 618 ? -5.400 1.296 19.873 1.00 91.62 618 LEU A N 1
ATOM 4909 C CA . LEU A 1 618 ? -4.261 2.164 20.170 1.00 91.62 618 LEU A CA 1
ATOM 4910 C C . LEU A 1 618 ? -2.992 1.353 20.479 1.00 91.62 618 LEU A C 1
ATOM 4912 O O . LEU A 1 618 ? -1.946 1.629 19.891 1.00 91.62 618 LEU A O 1
ATOM 4916 N N . ALA A 1 619 ? -3.069 0.335 21.341 1.00 93.44 619 ALA A N 1
ATOM 4917 C CA . ALA A 1 619 ? -1.926 -0.537 21.631 1.00 93.44 619 ALA A CA 1
ATOM 4918 C C . ALA A 1 619 ? -1.454 -1.306 20.380 1.00 93.44 619 ALA A C 1
ATOM 4920 O O . ALA A 1 619 ? -0.258 -1.437 20.115 1.00 93.44 619 ALA A O 1
ATOM 4921 N N . LEU A 1 620 ? -2.389 -1.763 19.544 1.00 90.88 620 LEU A N 1
ATOM 4922 C CA . LEU A 1 620 ? -2.082 -2.395 18.262 1.00 90.88 620 LEU A CA 1
ATOM 4923 C C . LEU A 1 620 ? -1.442 -1.406 17.275 1.00 90.88 620 LEU A C 1
ATOM 4925 O O . LEU A 1 620 ? -0.547 -1.790 16.520 1.00 90.88 620 LEU A O 1
ATOM 4929 N N . SER A 1 621 ? -1.807 -0.125 17.306 1.00 88.44 621 SER A N 1
ATOM 4930 C CA . SER A 1 621 ? -1.166 0.898 16.471 1.00 88.44 621 SER A CA 1
ATOM 4931 C C . SER A 1 621 ? 0.319 1.084 16.810 1.00 88.44 621 SER A C 1
ATOM 4933 O O . SER A 1 621 ? 1.146 1.198 15.903 1.00 88.44 621 SER A O 1
ATOM 4935 N N . HIS A 1 622 ? 0.701 0.969 18.091 1.00 84.94 622 HIS A N 1
ATOM 4936 C CA . HIS A 1 622 ? 2.111 0.938 18.507 1.00 84.94 622 HIS A CA 1
ATOM 4937 C C . HIS A 1 622 ? 2.863 -0.286 17.955 1.00 84.94 622 HIS A C 1
ATOM 4939 O O . HIS A 1 622 ? 4.086 -0.260 17.824 1.00 84.94 622 HIS A O 1
ATOM 4945 N N . ARG A 1 623 ? 2.132 -1.345 17.584 1.00 83.56 623 ARG A N 1
ATOM 4946 C CA . ARG A 1 623 ? 2.635 -2.570 16.938 1.00 83.56 623 ARG A CA 1
ATOM 4947 C C . ARG A 1 623 ? 2.469 -2.555 15.412 1.00 83.56 623 ARG A C 1
ATOM 4949 O O . ARG A 1 623 ? 2.625 -3.586 14.759 1.00 83.56 623 ARG A O 1
ATOM 4956 N N . GLY A 1 624 ? 2.169 -1.391 14.834 1.00 79.06 624 GLY A N 1
ATOM 4957 C CA . GLY A 1 624 ? 2.133 -1.171 13.391 1.00 79.06 624 GLY A CA 1
ATOM 4958 C C . GLY A 1 624 ? 0.799 -1.477 12.710 1.00 79.06 624 GLY A C 1
ATOM 4959 O O . GLY A 1 624 ? 0.768 -1.477 11.481 1.00 79.06 624 GLY A O 1
ATOM 4960 N N . HIS A 1 625 ? -0.284 -1.724 13.456 1.00 83.19 625 HIS A N 1
ATOM 4961 C CA . HIS A 1 625 ? -1.628 -1.783 12.872 1.00 83.19 625 HIS A CA 1
ATOM 4962 C C . HIS A 1 625 ? -2.119 -0.386 12.475 1.00 83.19 625 HIS A C 1
ATOM 4964 O O . HIS A 1 625 ? -1.766 0.616 13.099 1.00 83.19 625 HIS A O 1
ATOM 4970 N N . ALA A 1 626 ? -2.961 -0.315 11.442 1.00 80.94 626 ALA A N 1
ATOM 4971 C CA . ALA A 1 626 ? -3.694 0.912 11.158 1.00 80.94 626 ALA A CA 1
ATOM 4972 C C . ALA A 1 626 ? -4.728 1.150 12.265 1.00 80.94 626 ALA A C 1
ATOM 4974 O O . ALA A 1 626 ? -5.429 0.219 12.656 1.00 80.94 626 ALA A O 1
ATOM 4975 N N . ARG A 1 627 ? -4.804 2.391 12.749 1.00 84.44 627 ARG A N 1
ATOM 4976 C CA . ARG A 1 627 ? -5.762 2.794 13.775 1.00 84.44 627 ARG A CA 1
ATOM 4977 C C . ARG A 1 627 ? -7.100 3.155 13.135 1.00 84.44 627 ARG A C 1
ATOM 4979 O O . ARG A 1 627 ? -7.122 3.933 12.181 1.00 84.44 627 ARG A O 1
ATOM 4986 N N . ALA A 1 628 ? -8.193 2.640 13.678 1.00 84.44 628 ALA A N 1
ATOM 4987 C CA . ALA A 1 628 ? -9.536 3.086 13.342 1.00 84.44 628 ALA A CA 1
ATOM 4988 C C . ALA A 1 628 ? -9.889 4.343 14.153 1.00 84.44 628 ALA A C 1
ATOM 4990 O O . ALA A 1 628 ? -9.628 4.433 15.354 1.00 84.44 628 ALA A O 1
ATOM 4991 N N . ALA A 1 629 ? -10.474 5.339 13.492 1.00 76.31 629 ALA A N 1
ATOM 4992 C CA . ALA A 1 629 ? -10.916 6.555 14.156 1.00 76.31 629 ALA A CA 1
ATOM 4993 C C . ALA A 1 629 ? -12.302 6.366 14.788 1.00 76.31 629 ALA A C 1
ATOM 4995 O O . ALA A 1 629 ? -13.189 5.758 14.189 1.00 76.31 629 ALA A O 1
ATOM 4996 N N . ILE A 1 630 ? -12.489 6.914 15.991 1.00 87.50 630 ILE A N 1
ATOM 4997 C CA . ILE A 1 630 ? -13.763 6.891 16.720 1.00 87.50 630 ILE A CA 1
ATOM 4998 C C . ILE A 1 630 ? -14.176 8.323 17.027 1.00 87.50 630 ILE A C 1
ATOM 5000 O O . ILE A 1 630 ? -13.437 9.087 17.656 1.00 87.50 630 ILE A O 1
ATOM 5004 N N . ALA A 1 631 ? -15.396 8.689 16.643 1.00 86.62 631 ALA A N 1
ATOM 5005 C CA . ALA A 1 631 ? -15.915 10.033 16.840 1.00 86.62 631 ALA A CA 1
ATOM 5006 C C . ALA A 1 631 ? -16.484 10.226 18.261 1.00 86.62 631 ALA A C 1
ATOM 5008 O O . ALA A 1 631 ? -17.678 10.488 18.433 1.00 86.62 631 ALA A O 1
ATOM 5009 N N . TRP A 1 632 ? -15.638 10.164 19.300 1.00 90.94 632 TRP A N 1
ATOM 5010 C CA . TRP A 1 632 ? -16.050 10.234 20.716 1.00 90.94 632 TRP A CA 1
ATOM 5011 C C . TRP A 1 632 ? -16.919 11.450 21.077 1.00 90.94 632 TRP A C 1
ATOM 5013 O O . TRP A 1 632 ? -17.786 11.356 21.945 1.00 90.94 632 TRP A O 1
ATOM 5023 N N . ALA A 1 633 ? -16.761 12.581 20.382 1.00 83.81 633 ALA A N 1
ATOM 5024 C CA . ALA A 1 633 ? -17.635 13.744 20.548 1.00 83.81 633 ALA A CA 1
ATOM 5025 C C . ALA A 1 633 ? -19.117 13.435 20.276 1.00 83.81 633 ALA A C 1
ATOM 5027 O O . ALA A 1 633 ? -19.989 14.033 20.897 1.00 83.81 633 ALA A O 1
ATOM 5028 N N . ARG A 1 634 ? -19.417 12.500 19.366 1.00 88.00 634 ARG A N 1
ATOM 5029 C CA . ARG A 1 634 ? -20.786 12.063 19.058 1.00 88.00 634 ARG A CA 1
ATOM 5030 C C . ARG A 1 634 ? -21.359 11.163 20.152 1.00 88.00 634 ARG A C 1
ATOM 5032 O O . ARG A 1 634 ? -22.558 11.223 20.396 1.00 88.00 634 ARG A O 1
ATOM 5039 N N . TRP A 1 635 ? -20.521 10.368 20.812 1.00 92.81 635 TRP A N 1
ATOM 5040 C CA . TRP A 1 635 ? -20.928 9.512 21.929 1.00 92.81 635 TRP A CA 1
ATOM 5041 C C . TRP A 1 635 ? -21.243 10.309 23.191 1.00 92.81 635 TRP A C 1
ATOM 5043 O O . TRP A 1 635 ? -22.216 10.004 23.868 1.00 92.81 635 TRP A O 1
ATOM 5053 N N . ARG A 1 636 ? -20.495 11.384 23.459 1.00 94.06 636 ARG A N 1
ATOM 5054 C CA . ARG A 1 636 ? -20.748 12.285 24.599 1.00 94.06 636 ARG A CA 1
ATOM 5055 C C . ARG A 1 636 ? -22.097 13.013 24.535 1.00 94.06 636 ARG A C 1
ATOM 5057 O O . ARG A 1 636 ? -22.566 13.496 25.551 1.00 94.06 636 ARG A O 1
ATOM 5064 N N . VAL A 1 637 ? -22.731 13.089 23.361 1.00 92.44 637 VAL A N 1
ATOM 5065 C CA . VAL A 1 637 ? -24.108 13.608 23.218 1.00 92.44 637 VAL A CA 1
ATOM 5066 C C . VAL A 1 637 ? -25.150 12.586 23.693 1.00 92.44 637 VAL A C 1
ATOM 5068 O O . VAL A 1 637 ? -26.269 12.956 24.026 1.00 92.44 637 VAL A O 1
ATOM 5071 N N . LEU A 1 638 ? -24.800 11.298 23.692 1.00 95.06 638 LEU A N 1
ATOM 5072 C CA . LEU A 1 638 ? -25.686 10.194 24.071 1.00 95.06 638 LEU A CA 1
ATOM 5073 C C . LEU A 1 638 ? -25.428 9.694 25.498 1.00 95.06 638 LEU A C 1
ATOM 5075 O O . LEU A 1 638 ? -26.279 9.013 26.065 1.00 95.06 638 LEU A O 1
ATOM 5079 N N . ILE A 1 639 ? -24.243 9.980 26.040 1.00 97.38 639 ILE A N 1
ATOM 5080 C CA . ILE A 1 639 ? -23.763 9.498 27.333 1.00 97.38 639 ILE A CA 1
ATOM 5081 C C . ILE A 1 639 ? -23.151 10.686 28.079 1.00 97.38 639 ILE A C 1
ATOM 5083 O O . ILE A 1 639 ? -21.992 11.042 27.852 1.00 97.38 639 ILE A O 1
ATOM 5087 N N . ASP A 1 640 ? -23.947 11.293 28.957 1.00 94.38 640 ASP A N 1
ATOM 5088 C CA . ASP A 1 640 ? -23.618 12.555 29.634 1.00 94.38 640 ASP A CA 1
ATOM 5089 C C . ASP A 1 640 ? -22.362 12.470 30.519 1.00 94.38 640 ASP A C 1
ATOM 5091 O O . ASP A 1 640 ? -21.650 13.460 30.684 1.00 94.38 640 ASP A O 1
ATOM 5095 N N . ASP A 1 641 ? -22.076 11.295 31.087 1.00 95.75 641 ASP A N 1
ATOM 5096 C CA . ASP A 1 641 ? -20.941 11.061 31.985 1.00 95.75 641 ASP A CA 1
ATOM 5097 C C . ASP A 1 641 ? -19.695 10.499 31.276 1.00 95.75 641 ASP A C 1
ATOM 5099 O O . ASP A 1 641 ? -18.706 10.196 31.944 1.00 95.75 641 ASP A O 1
ATOM 5103 N N . LEU A 1 642 ? -19.706 10.376 29.940 1.00 95.19 642 LEU A N 1
ATOM 5104 C CA . LEU A 1 642 ? -18.581 9.826 29.181 1.00 95.19 642 LEU A CA 1
ATOM 5105 C C . LEU A 1 642 ? -17.391 10.810 29.149 1.00 95.19 642 LEU A C 1
ATOM 5107 O O . LEU A 1 642 ? -17.501 11.893 28.561 1.00 95.19 642 LEU A O 1
ATOM 5111 N N . PRO A 1 643 ? -16.213 10.444 29.691 1.00 95.44 643 PRO A N 1
ATOM 5112 C CA . PRO A 1 643 ? -15.093 11.379 29.790 1.00 95.44 643 PRO A CA 1
ATOM 5113 C C . PRO A 1 643 ? -14.471 11.800 28.446 1.00 95.44 643 PRO A C 1
ATOM 5115 O O . PRO A 1 643 ? -14.525 11.102 27.425 1.00 95.44 643 PRO A O 1
ATOM 5118 N N . VAL A 1 644 ? -13.838 12.978 28.444 1.00 83.94 644 VAL A N 1
ATOM 5119 C CA . VAL A 1 644 ? -13.219 13.579 27.245 1.00 83.94 644 VAL A CA 1
ATOM 5120 C C . VAL A 1 644 ? -11.860 12.964 26.926 1.00 83.94 644 VAL A C 1
ATOM 5122 O O . VAL A 1 644 ? -11.519 12.810 25.752 1.00 83.94 644 VAL A O 1
ATOM 5125 N N . ASP A 1 645 ? -11.086 12.577 27.933 1.00 87.25 645 ASP A N 1
ATOM 5126 C CA . ASP A 1 645 ? -9.783 11.947 27.749 1.00 87.25 645 ASP A CA 1
ATOM 5127 C C . ASP A 1 645 ? -9.877 10.414 27.756 1.00 87.25 645 ASP A C 1
ATOM 5129 O O . ASP A 1 645 ? -10.841 9.824 28.248 1.00 87.25 645 ASP A O 1
ATOM 5133 N N . LEU A 1 646 ? -8.869 9.769 27.163 1.00 85.50 646 LEU A N 1
ATOM 5134 C CA . LEU A 1 646 ? -8.825 8.313 27.048 1.00 85.50 646 LEU A CA 1
ATOM 5135 C C . LEU A 1 646 ? -8.809 7.646 28.427 1.00 85.50 646 LEU A C 1
ATOM 5137 O O . LEU A 1 646 ? -9.618 6.762 28.654 1.00 85.50 646 LEU A O 1
ATOM 5141 N N . ALA A 1 647 ? -7.967 8.103 29.361 1.00 88.25 647 ALA A N 1
ATOM 5142 C CA . ALA A 1 647 ? -7.834 7.479 30.679 1.00 88.25 647 ALA A CA 1
ATOM 5143 C C . ALA A 1 647 ? -9.148 7.520 31.478 1.00 88.25 647 ALA A C 1
ATOM 5145 O O . ALA A 1 647 ? -9.524 6.530 32.106 1.00 88.25 647 ALA A O 1
ATOM 5146 N N . GLY A 1 648 ? -9.875 8.636 31.405 1.00 93.69 648 GLY A N 1
ATOM 5147 C CA . GLY A 1 648 ? -11.213 8.766 31.963 1.00 93.69 648 GLY A CA 1
ATOM 5148 C C . GLY A 1 648 ? -12.199 7.782 31.332 1.00 93.69 648 GLY A C 1
ATOM 5149 O O . GLY A 1 648 ? -12.879 7.061 32.061 1.00 93.69 648 GLY A O 1
ATOM 5150 N N . ARG A 1 649 ? -12.257 7.689 29.993 1.00 96.50 649 ARG A N 1
ATOM 5151 C CA . ARG A 1 649 ? -13.133 6.715 29.308 1.00 96.50 649 ARG A CA 1
ATOM 5152 C C . ARG A 1 649 ? -12.802 5.287 29.709 1.00 96.50 649 ARG A C 1
ATOM 5154 O O . ARG A 1 649 ? -13.697 4.509 30.018 1.00 96.50 649 ARG A O 1
ATOM 5161 N N . SER A 1 650 ? -11.519 4.970 29.757 1.00 94.94 650 SER A N 1
ATOM 5162 C CA . SER A 1 650 ? -10.996 3.681 30.173 1.00 94.94 650 SER A CA 1
ATOM 5163 C C . SER A 1 650 ? -11.443 3.299 31.586 1.00 94.94 650 SER A C 1
ATOM 5165 O O . SER A 1 650 ? -11.824 2.156 31.830 1.00 94.94 650 SER A O 1
ATOM 5167 N N . ALA A 1 651 ? -11.426 4.234 32.539 1.00 96.94 651 ALA A N 1
ATOM 5168 C CA . ALA A 1 651 ? -11.966 4.001 33.880 1.00 96.94 651 ALA A CA 1
ATOM 5169 C C . ALA A 1 651 ? -13.493 3.807 33.849 1.00 96.94 651 ALA A C 1
ATOM 5171 O O . ALA A 1 651 ? -13.999 2.834 34.403 1.00 96.94 651 ALA A O 1
ATOM 5172 N N . TRP A 1 652 ? -14.204 4.669 33.116 1.00 97.94 652 TRP A N 1
ATOM 5173 C CA . TRP A 1 652 ? -15.657 4.604 32.939 1.00 97.94 652 TRP A CA 1
ATOM 5174 C C . TRP A 1 652 ? -16.129 3.254 32.363 1.00 97.94 652 TRP A C 1
ATOM 5176 O O . TRP A 1 652 ? -17.122 2.695 32.835 1.00 97.94 652 TRP A O 1
ATOM 5186 N N . ALA A 1 653 ? -15.398 2.690 31.394 1.00 97.81 653 ALA A N 1
ATOM 5187 C CA . ALA A 1 653 ? -15.715 1.402 30.775 1.00 97.81 653 ALA A CA 1
ATOM 5188 C C . ALA A 1 653 ? -15.437 0.207 31.702 1.00 97.81 653 ALA A C 1
ATOM 5190 O O . ALA A 1 653 ? -16.206 -0.753 31.710 1.00 97.81 653 ALA A O 1
ATOM 5191 N N . ARG A 1 654 ? -14.383 0.270 32.529 1.00 97.75 654 ARG A N 1
ATOM 5192 C CA . ARG A 1 654 ? -14.055 -0.784 33.513 1.00 97.75 654 ARG A CA 1
ATOM 5193 C C . ARG A 1 654 ? -15.123 -0.961 34.593 1.00 97.75 654 ARG A C 1
ATOM 5195 O O . ARG A 1 654 ? -15.244 -2.045 35.152 1.00 97.75 654 ARG A O 1
ATOM 5202 N N . GLU A 1 655 ? -15.912 0.071 34.865 1.00 97.50 655 GLU A N 1
ATOM 5203 C CA . GLU A 1 655 ? -17.062 0.001 35.776 1.00 97.50 655 GLU A CA 1
ATOM 5204 C C . GLU A 1 655 ? -18.319 -0.601 35.116 1.00 97.50 655 GLU A C 1
ATOM 5206 O O . GLU A 1 655 ? -19.298 -0.881 35.803 1.00 97.50 655 GLU A O 1
ATOM 5211 N N . ARG A 1 656 ? -18.314 -0.790 33.787 1.00 97.62 656 ARG A N 1
ATOM 5212 C CA . ARG A 1 656 ? -19.483 -1.144 32.959 1.00 97.62 656 ARG A CA 1
ATOM 5213 C C . ARG A 1 656 ? -19.181 -2.351 32.058 1.00 97.62 656 ARG A C 1
ATOM 5215 O O . ARG A 1 656 ? -19.353 -2.296 30.846 1.00 97.62 656 ARG A O 1
ATOM 5222 N N . LEU A 1 657 ? -18.709 -3.449 32.654 1.00 96.94 657 LEU A N 1
ATOM 5223 C CA . LEU A 1 657 ? -18.273 -4.659 31.929 1.00 96.94 657 LEU A CA 1
ATOM 5224 C C . LEU A 1 657 ? -19.403 -5.645 31.570 1.00 96.94 657 LEU A C 1
ATOM 5226 O O . LEU A 1 657 ? -19.139 -6.710 30.993 1.00 96.94 657 LEU A O 1
ATOM 5230 N N . ASP A 1 658 ? -20.649 -5.321 31.913 1.00 95.69 658 ASP A N 1
ATOM 5231 C CA . ASP A 1 658 ? -21.815 -6.139 31.580 1.00 95.69 658 ASP A CA 1
ATOM 5232 C C . ASP A 1 658 ? -22.030 -6.167 30.061 1.00 95.69 658 ASP A C 1
ATOM 5234 O O . ASP A 1 658 ? -22.108 -5.129 29.411 1.00 95.69 658 ASP A O 1
ATOM 5238 N N . GLY A 1 659 ? -22.095 -7.368 29.479 1.00 91.69 659 GLY A N 1
ATOM 5239 C CA . GLY A 1 659 ? -22.231 -7.553 28.028 1.00 91.69 659 GLY A CA 1
ATOM 5240 C C . GLY A 1 659 ? -20.943 -7.361 27.213 1.00 91.69 659 GLY A C 1
ATOM 5241 O O . GLY A 1 659 ? -20.954 -7.623 26.014 1.00 91.69 659 GLY A O 1
ATOM 5242 N N . VAL A 1 660 ? -19.823 -6.976 27.840 1.00 96.06 660 VAL A N 1
ATOM 5243 C CA . VAL A 1 660 ? -18.516 -6.877 27.166 1.00 96.06 660 VAL A CA 1
ATOM 5244 C C . VAL A 1 660 ? -17.972 -8.286 26.855 1.00 96.06 660 VAL A C 1
ATOM 5246 O O . VAL A 1 660 ? -17.873 -9.098 27.785 1.00 96.06 660 VAL A O 1
ATOM 5249 N N . PRO A 1 661 ? -17.570 -8.584 25.598 1.00 95.81 661 PRO A N 1
ATOM 5250 C CA . PRO A 1 661 ? -16.949 -9.856 25.219 1.00 95.81 661 PRO A CA 1
ATOM 5251 C C . PRO A 1 661 ? -15.708 -10.190 26.054 1.00 95.81 661 PRO A C 1
ATOM 5253 O O . PRO A 1 661 ? -14.968 -9.298 26.477 1.00 95.81 661 PRO A O 1
ATOM 5256 N N . ALA A 1 662 ? -15.452 -11.484 26.266 1.00 95.69 662 ALA A N 1
ATOM 5257 C CA . ALA A 1 662 ? -14.377 -11.963 27.138 1.00 95.69 662 ALA A CA 1
ATOM 5258 C C . ALA A 1 662 ? -12.992 -11.432 26.722 1.00 95.69 662 ALA A C 1
ATOM 5260 O O . ALA A 1 662 ? -12.183 -11.058 27.570 1.00 95.69 662 ALA A O 1
ATOM 5261 N N . GLU A 1 663 ? -12.737 -11.327 25.419 1.00 93.75 663 GLU A N 1
ATOM 5262 C CA . GLU A 1 663 ? -11.478 -10.838 24.862 1.00 93.75 663 GLU A CA 1
ATOM 5263 C C . GLU A 1 663 ? -11.230 -9.358 25.189 1.00 93.75 663 GLU A C 1
ATOM 5265 O O . GLU A 1 663 ? -10.100 -8.979 25.495 1.00 93.75 663 GLU A O 1
ATOM 5270 N N . LEU A 1 664 ? -12.270 -8.516 25.175 1.00 97.25 664 LEU A N 1
ATOM 5271 C CA . LEU A 1 664 ? -12.155 -7.099 25.552 1.00 97.25 664 LEU A CA 1
ATOM 5272 C C . LEU A 1 664 ? -12.205 -6.906 27.064 1.00 97.25 664 LEU A C 1
ATOM 5274 O O . LEU A 1 664 ? -11.550 -6.013 27.595 1.00 97.25 664 LEU A O 1
ATOM 5278 N N . ARG A 1 665 ? -12.884 -7.790 27.796 1.00 97.44 665 ARG A N 1
ATOM 5279 C CA . ARG A 1 665 ? -12.769 -7.831 29.256 1.00 97.44 665 ARG A CA 1
ATOM 5280 C C . ARG A 1 665 ? -11.322 -8.084 29.689 1.00 97.44 665 ARG A C 1
ATOM 5282 O O . ARG A 1 665 ? -10.837 -7.440 30.616 1.00 97.44 665 ARG A O 1
ATOM 5289 N N . ALA A 1 666 ? -10.585 -8.911 28.950 1.00 97.44 666 ALA A N 1
ATOM 5290 C CA . ALA A 1 666 ? -9.164 -9.120 29.196 1.00 97.44 666 ALA A CA 1
ATOM 5291 C C . ALA A 1 666 ? -8.321 -7.835 29.026 1.00 97.44 666 ALA A C 1
ATOM 5293 O O . ALA A 1 666 ? -7.285 -7.711 29.679 1.00 97.44 666 ALA A O 1
ATOM 5294 N N . VAL A 1 667 ? -8.753 -6.869 28.200 1.00 97.38 667 VAL A N 1
ATOM 5295 C CA . VAL A 1 667 ? -8.119 -5.538 28.071 1.00 97.38 667 VAL A CA 1
ATOM 5296 C C . VAL A 1 667 ? -8.320 -4.721 29.346 1.00 97.38 667 VAL A C 1
ATOM 5298 O O . VAL A 1 667 ? -7.375 -4.108 29.844 1.00 97.38 667 VAL A O 1
ATOM 5301 N N . ALA A 1 668 ? -9.527 -4.757 29.914 1.00 96.94 668 ALA A N 1
ATOM 5302 C CA . ALA A 1 668 ? -9.828 -4.116 31.191 1.00 96.94 668 ALA A CA 1
ATOM 5303 C C . ALA A 1 668 ? -8.990 -4.698 32.345 1.00 96.94 668 ALA A C 1
ATOM 5305 O O . ALA A 1 668 ? -8.484 -3.930 33.163 1.00 96.94 668 ALA A O 1
ATOM 5306 N N . GLU A 1 669 ? -8.832 -6.025 32.380 1.00 97.44 669 GLU A N 1
ATOM 5307 C CA . GLU A 1 669 ? -8.189 -6.775 33.469 1.00 97.44 669 GLU A CA 1
ATOM 5308 C C . GLU A 1 669 ? -6.655 -6.800 33.392 1.00 97.44 669 GLU A C 1
ATOM 5310 O O . GLU A 1 669 ? -5.982 -6.658 34.413 1.00 97.44 669 GLU A O 1
ATOM 5315 N N . ARG A 1 670 ? -6.089 -7.002 32.194 1.00 97.50 670 A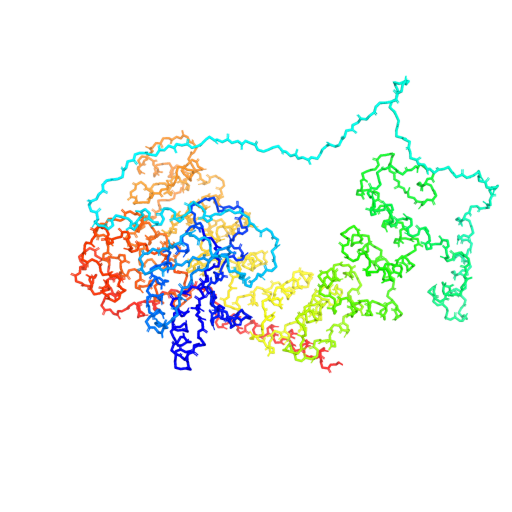RG A N 1
ATOM 5316 C CA . ARG A 1 670 ? -4.641 -7.204 31.982 1.00 97.50 670 ARG A CA 1
ATOM 5317 C C . ARG A 1 670 ? -3.948 -6.005 31.334 1.00 97.50 670 ARG A C 1
ATOM 5319 O O . ARG A 1 670 ? -2.724 -5.931 31.362 1.00 97.50 670 ARG A O 1
ATOM 5326 N N . GLY A 1 671 ? -4.715 -5.075 30.766 1.00 97.12 671 GLY A N 1
ATOM 5327 C CA . GLY A 1 671 ? -4.215 -3.936 29.999 1.00 97.12 671 GLY A CA 1
ATOM 5328 C C . GLY A 1 671 ? -4.082 -4.226 28.500 1.00 97.12 671 GLY A C 1
ATOM 5329 O O . GLY A 1 671 ? -3.710 -5.325 28.084 1.00 97.12 671 GLY A O 1
ATOM 5330 N N . ALA A 1 672 ? -4.361 -3.207 27.681 1.00 96.44 672 ALA A N 1
ATOM 5331 C CA . ALA A 1 672 ? -4.363 -3.296 26.219 1.00 96.44 672 ALA A CA 1
ATOM 5332 C C . ALA A 1 672 ? -3.019 -3.730 25.625 1.00 96.44 672 ALA A C 1
ATOM 5334 O O . ALA A 1 672 ? -2.996 -4.589 24.751 1.00 96.44 672 ALA A O 1
ATOM 5335 N N . GLU A 1 673 ? -1.906 -3.198 26.135 1.00 96.19 673 GLU A N 1
ATOM 5336 C CA . GLU A 1 673 ? -0.557 -3.537 25.658 1.00 96.19 673 GLU A CA 1
ATOM 5337 C C . GLU A 1 673 ? -0.247 -5.032 25.824 1.00 96.19 673 GLU A C 1
ATOM 5339 O O . GLU A 1 673 ? 0.302 -5.656 24.921 1.00 96.19 673 GLU A O 1
ATOM 5344 N N . THR A 1 674 ? -0.658 -5.643 26.941 1.00 97.12 674 THR A N 1
ATOM 5345 C CA . THR A 1 674 ? -0.477 -7.083 27.173 1.00 97.12 674 THR A CA 1
ATOM 5346 C C . THR A 1 674 ? -1.340 -7.915 26.235 1.00 97.12 674 THR A C 1
ATOM 5348 O O . THR A 1 674 ? -0.848 -8.878 25.651 1.00 97.12 674 THR A O 1
ATOM 5351 N N . VAL A 1 675 ? -2.607 -7.537 26.051 1.00 97.06 675 VAL A N 1
ATOM 5352 C CA . VAL A 1 675 ? -3.515 -8.236 25.130 1.00 97.06 675 VAL A CA 1
ATOM 5353 C C . VAL A 1 675 ? -3.030 -8.115 23.682 1.00 97.06 675 VAL A C 1
ATOM 5355 O O . VAL A 1 675 ? -3.050 -9.098 22.947 1.00 97.06 675 VAL A O 1
ATOM 5358 N N . ALA A 1 676 ? -2.518 -6.951 23.280 1.00 95.12 676 ALA A N 1
ATOM 5359 C CA . ALA A 1 676 ? -2.011 -6.692 21.935 1.00 95.12 676 ALA A CA 1
ATOM 5360 C C . ALA A 1 676 ? -0.808 -7.580 21.546 1.00 95.12 676 ALA A C 1
ATOM 5362 O O . ALA A 1 676 ? -0.574 -7.806 20.357 1.00 95.12 676 ALA A O 1
ATOM 5363 N N . LEU A 1 677 ? -0.061 -8.133 22.513 1.00 93.44 677 LEU A N 1
ATOM 5364 C CA . LEU A 1 677 ? 1.010 -9.109 22.250 1.00 93.44 677 LEU A CA 1
ATOM 5365 C C . LEU A 1 677 ? 0.487 -10.444 21.701 1.00 93.44 677 LEU A C 1
ATOM 5367 O O . LEU A 1 677 ? 1.236 -11.160 21.041 1.00 93.44 677 LEU A O 1
ATOM 5371 N N . GLU A 1 678 ? -0.780 -10.775 21.956 1.00 94.44 678 GLU A N 1
ATOM 5372 C CA . GLU A 1 678 ? -1.418 -12.009 21.485 1.00 94.44 678 GLU A CA 1
ATOM 5373 C C . GLU A 1 678 ? -1.931 -11.900 20.036 1.00 94.44 678 GLU A C 1
ATOM 5375 O O . GLU A 1 678 ? -2.394 -12.895 19.468 1.00 94.44 678 GLU A O 1
ATOM 5380 N N . TYR A 1 679 ? -1.870 -10.702 19.445 1.00 91.56 679 TYR A N 1
ATOM 5381 C CA . TYR A 1 679 ? -2.329 -10.419 18.087 1.00 91.56 679 TYR A CA 1
ATOM 5382 C C . TYR A 1 679 ? -1.193 -10.593 17.070 1.00 91.56 679 TYR A C 1
ATOM 5384 O O . TYR A 1 679 ? -0.024 -10.334 17.395 1.00 91.56 679 TYR A O 1
ATOM 5392 N N . PRO A 1 680 ? -1.528 -11.011 15.832 1.00 85.25 680 PRO A N 1
ATOM 5393 C CA . PRO A 1 680 ? -0.564 -11.037 14.737 1.00 85.25 680 PRO A CA 1
ATOM 5394 C C . PRO A 1 680 ? 0.020 -9.633 14.506 1.00 85.25 680 PRO A C 1
ATOM 5396 O O . PRO A 1 680 ? -0.627 -8.644 14.847 1.00 85.25 680 PRO A O 1
ATOM 5399 N N . PRO A 1 681 ? 1.239 -9.517 13.956 1.00 78.06 681 PRO A N 1
ATOM 5400 C CA . PRO A 1 681 ? 1.834 -8.218 13.664 1.00 78.06 681 PRO A CA 1
ATOM 5401 C C . PRO A 1 681 ? 0.979 -7.433 12.659 1.00 78.06 681 PRO A C 1
ATOM 5403 O O . PRO A 1 681 ? 0.435 -7.995 11.712 1.00 78.06 681 PRO A O 1
ATOM 5406 N N . GLY A 1 682 ? 0.898 -6.109 12.827 1.00 73.06 682 GLY A N 1
ATOM 5407 C CA . GLY A 1 682 ? 0.065 -5.260 11.966 1.00 73.06 682 GLY A CA 1
ATOM 5408 C C . GLY A 1 682 ? 0.554 -5.119 10.533 1.00 73.06 682 GLY A C 1
ATOM 5409 O O . GLY A 1 682 ? -0.200 -4.647 9.679 1.00 73.06 682 GLY A O 1
ATOM 5410 N N . ARG A 1 683 ? 1.785 -5.563 10.279 1.00 72.94 683 ARG A N 1
ATOM 5411 C CA . ARG A 1 683 ? 2.460 -5.564 8.987 1.00 72.94 683 ARG A CA 1
ATOM 5412 C C . ARG A 1 683 ? 2.956 -6.969 8.694 1.00 72.94 683 ARG A C 1
ATOM 5414 O O . ARG A 1 683 ? 3.356 -7.692 9.608 1.00 72.94 683 ARG A O 1
ATOM 5421 N N . PHE A 1 684 ? 2.988 -7.321 7.417 1.00 72.56 684 PHE A N 1
ATOM 5422 C CA . PHE A 1 684 ? 3.599 -8.569 6.993 1.00 72.56 684 PHE A CA 1
ATOM 5423 C C . PHE A 1 684 ? 5.095 -8.533 7.322 1.00 72.56 684 PHE A C 1
ATOM 5425 O O . PHE A 1 684 ? 5.812 -7.622 6.911 1.00 72.56 684 PHE A O 1
ATOM 5432 N N . ALA A 1 685 ? 5.550 -9.525 8.080 1.00 69.94 685 ALA A N 1
ATOM 5433 C CA . ALA A 1 685 ? 6.944 -9.691 8.457 1.00 69.94 685 ALA A CA 1
ATOM 5434 C C . ALA A 1 685 ? 7.478 -10.993 7.860 1.00 69.94 685 ALA A C 1
ATOM 5436 O O . ALA A 1 685 ? 6.804 -12.025 7.936 1.00 69.94 685 ALA A O 1
ATOM 5437 N N . LEU A 1 686 ? 8.686 -10.950 7.291 1.00 69.44 686 LEU A N 1
ATOM 5438 C CA . LEU A 1 686 ? 9.422 -12.154 6.902 1.00 69.44 686 LEU A CA 1
ATOM 5439 C C . LEU A 1 686 ? 9.761 -12.985 8.141 1.00 69.44 686 LEU A C 1
ATOM 5441 O O . LEU A 1 686 ? 10.063 -12.450 9.208 1.00 69.44 686 LEU A O 1
ATOM 5445 N N . SER A 1 687 ? 9.732 -14.305 7.989 1.00 74.12 687 SER A N 1
ATOM 5446 C CA . SER A 1 687 ? 10.303 -15.216 8.974 1.00 74.12 687 SER A CA 1
ATOM 5447 C C . SER A 1 687 ? 11.827 -15.063 9.018 1.00 74.12 687 SER A C 1
ATOM 5449 O O . SER A 1 687 ? 12.444 -14.598 8.060 1.00 74.12 687 SER A O 1
ATOM 5451 N N . ALA A 1 688 ? 12.456 -15.497 10.113 1.00 76.00 688 ALA A N 1
ATOM 5452 C CA . ALA A 1 688 ? 13.915 -15.448 10.243 1.00 76.00 688 ALA A CA 1
ATOM 5453 C C . ALA A 1 688 ? 14.629 -16.183 9.093 1.00 76.00 688 ALA A C 1
ATOM 5455 O O . ALA A 1 688 ? 15.587 -15.667 8.536 1.00 76.00 688 ALA A O 1
ATOM 5456 N N . ALA A 1 689 ? 14.105 -17.336 8.664 1.00 76.06 689 ALA A N 1
ATOM 5457 C CA . ALA A 1 689 ? 14.666 -18.086 7.542 1.00 76.06 689 ALA A CA 1
ATOM 5458 C C . ALA A 1 689 ? 14.558 -17.327 6.207 1.00 76.06 689 ALA A C 1
ATOM 5460 O O . ALA A 1 689 ? 15.443 -17.426 5.360 1.00 76.06 689 ALA A O 1
ATOM 5461 N N . GLU A 1 690 ? 13.481 -16.567 6.005 1.00 73.62 690 GLU A N 1
ATOM 5462 C CA . GLU A 1 690 ? 13.308 -15.733 4.815 1.00 73.62 690 GLU A CA 1
ATOM 5463 C C . GLU A 1 690 ? 14.215 -14.507 4.833 1.00 73.62 690 GLU A C 1
ATOM 5465 O O . GLU A 1 690 ? 14.769 -14.163 3.791 1.00 73.62 690 GLU A O 1
ATOM 5470 N N . LEU A 1 691 ? 14.403 -13.894 6.005 1.00 72.00 691 LEU A N 1
ATOM 5471 C CA . LEU A 1 691 ? 15.390 -12.834 6.204 1.00 72.00 691 LEU A CA 1
ATOM 5472 C C . LEU A 1 691 ? 16.807 -13.352 5.935 1.00 72.00 691 LEU A C 1
ATOM 5474 O O . LEU A 1 691 ? 17.534 -12.716 5.190 1.00 72.00 691 LEU A O 1
ATOM 5478 N N . ASP A 1 692 ? 17.170 -14.543 6.414 1.00 75.19 692 ASP A N 1
ATOM 5479 C CA . ASP A 1 692 ? 18.488 -15.143 6.158 1.00 75.19 692 ASP A CA 1
ATOM 5480 C C . ASP A 1 692 ? 18.717 -15.474 4.672 1.00 75.19 692 ASP A C 1
ATOM 5482 O O . ASP A 1 692 ? 19.839 -15.418 4.158 1.00 75.19 692 ASP A O 1
ATOM 5486 N N . VAL A 1 693 ? 17.672 -15.898 3.952 1.00 72.81 693 VAL A N 1
ATOM 5487 C CA . VAL A 1 693 ? 17.748 -16.095 2.495 1.00 72.81 693 VAL A CA 1
ATOM 5488 C C . VAL A 1 693 ? 17.940 -14.756 1.798 1.00 72.81 693 VAL A C 1
ATOM 5490 O O . VAL A 1 693 ? 18.793 -14.654 0.915 1.00 72.81 693 VAL A O 1
ATOM 5493 N N . LEU A 1 694 ? 17.191 -13.737 2.211 1.00 70.44 694 LEU A N 1
ATOM 5494 C CA . LEU A 1 694 ? 17.311 -12.405 1.650 1.00 70.44 694 LEU A CA 1
ATOM 5495 C C . LEU A 1 694 ? 18.685 -11.797 1.907 1.00 70.44 694 LEU A C 1
ATOM 5497 O O . LEU A 1 694 ? 19.316 -11.349 0.961 1.00 70.44 694 LEU A O 1
ATOM 5501 N N . ASP A 1 695 ? 19.169 -11.830 3.143 1.00 73.94 695 ASP A N 1
ATOM 5502 C CA . ASP A 1 695 ? 20.455 -11.257 3.527 1.00 73.94 695 ASP A CA 1
ATOM 5503 C C . ASP A 1 695 ? 21.601 -11.891 2.728 1.00 73.94 695 ASP A C 1
ATOM 5505 O O . ASP A 1 695 ? 22.528 -11.188 2.325 1.00 73.94 695 ASP A O 1
ATOM 5509 N N . ARG A 1 696 ? 21.524 -13.198 2.430 1.00 77.31 696 ARG A N 1
ATOM 5510 C CA . ARG A 1 696 ? 22.489 -13.888 1.555 1.00 77.31 696 ARG A CA 1
ATOM 5511 C C . ARG A 1 696 ? 22.405 -13.421 0.103 1.00 77.31 696 ARG A C 1
ATOM 5513 O O . ARG A 1 696 ? 23.433 -13.107 -0.485 1.00 77.31 696 ARG A O 1
ATOM 5520 N N . LEU A 1 697 ? 21.200 -13.334 -0.460 1.00 71.00 697 LEU A N 1
ATOM 5521 C CA . LEU A 1 697 ? 21.004 -12.848 -1.831 1.00 71.00 697 LEU A CA 1
ATOM 5522 C C . LEU A 1 697 ? 21.434 -11.380 -1.973 1.00 71.00 697 LEU A C 1
ATOM 5524 O O . LEU A 1 697 ? 22.136 -11.023 -2.917 1.00 71.00 697 LEU A O 1
ATOM 5528 N N . GLU A 1 698 ? 21.064 -10.536 -1.009 1.00 75.38 698 GLU A N 1
ATOM 5529 C CA . GLU A 1 698 ? 21.515 -9.150 -0.917 1.00 75.38 698 GLU A CA 1
ATOM 5530 C C . GLU A 1 698 ? 23.030 -9.070 -0.752 1.00 75.38 698 GLU A C 1
ATOM 5532 O O . GLU A 1 698 ? 23.630 -8.143 -1.281 1.00 75.38 698 GLU A O 1
ATOM 5537 N N . GLN A 1 699 ? 23.668 -9.992 -0.022 1.00 82.62 699 GLN A N 1
ATOM 5538 C CA . GLN A 1 699 ? 25.122 -10.000 0.168 1.00 82.62 699 GLN A CA 1
ATOM 5539 C C . GLN A 1 699 ? 25.863 -10.240 -1.134 1.00 82.62 699 GLN A C 1
ATOM 5541 O O . GLN A 1 699 ? 26.768 -9.470 -1.439 1.00 82.62 699 GLN A O 1
ATOM 5546 N N . ASP A 1 700 ? 25.467 -11.240 -1.913 1.00 80.38 700 ASP A N 1
ATOM 5547 C CA . ASP A 1 700 ? 26.143 -11.550 -3.173 1.00 80.38 700 ASP A CA 1
ATOM 5548 C C . ASP A 1 700 ? 26.006 -10.387 -4.172 1.00 80.38 700 ASP A C 1
ATOM 5550 O O . ASP A 1 700 ? 26.985 -9.950 -4.786 1.00 80.38 700 ASP A O 1
ATOM 5554 N N . ILE A 1 701 ? 24.797 -9.822 -4.277 1.00 82.12 701 ILE A N 1
ATOM 5555 C CA . ILE A 1 701 ? 24.507 -8.679 -5.153 1.00 82.12 701 ILE A CA 1
ATOM 5556 C C . ILE A 1 701 ? 25.249 -7.422 -4.674 1.00 82.12 701 ILE A C 1
ATOM 5558 O O . ILE A 1 701 ? 25.849 -6.719 -5.492 1.00 82.12 701 ILE A O 1
ATOM 5562 N N . ALA A 1 702 ? 25.238 -7.150 -3.366 1.00 84.75 702 ALA A N 1
ATOM 5563 C CA . ALA A 1 702 ? 25.914 -5.999 -2.780 1.00 84.75 702 ALA A CA 1
ATOM 5564 C C . ALA A 1 702 ? 27.429 -6.103 -2.906 1.00 84.75 702 ALA A C 1
ATOM 5566 O O . ALA A 1 702 ? 28.051 -5.125 -3.294 1.00 84.75 702 ALA A O 1
ATOM 5567 N N . SER A 1 703 ? 28.034 -7.264 -2.647 1.00 88.56 703 SER A N 1
ATOM 5568 C CA . SER A 1 703 ? 29.483 -7.446 -2.772 1.00 88.56 703 SER A CA 1
ATOM 5569 C C . SER A 1 703 ? 29.963 -7.138 -4.190 1.00 88.56 703 SER A C 1
ATOM 5571 O O . SER A 1 703 ? 30.952 -6.427 -4.355 1.00 88.56 703 SER A O 1
ATOM 5573 N N . ARG A 1 704 ? 29.208 -7.545 -5.220 1.00 89.69 704 ARG A N 1
ATOM 5574 C CA . ARG A 1 704 ? 29.477 -7.124 -6.603 1.00 89.69 704 ARG A CA 1
ATOM 5575 C C . ARG A 1 704 ? 29.391 -5.603 -6.777 1.00 89.69 704 ARG A C 1
ATOM 5577 O O . ARG A 1 704 ? 30.235 -5.018 -7.451 1.00 89.69 704 ARG A O 1
ATOM 5584 N N . GLY A 1 705 ? 28.397 -4.955 -6.176 1.00 89.31 705 GLY A N 1
ATOM 5585 C CA . GLY A 1 705 ? 28.249 -3.498 -6.217 1.00 89.31 705 GLY A CA 1
ATOM 5586 C C . GLY A 1 705 ? 29.378 -2.759 -5.505 1.00 89.31 705 GLY A C 1
ATOM 5587 O O . GLY A 1 705 ? 29.854 -1.738 -5.990 1.00 89.31 705 GLY A O 1
ATOM 5588 N N . GLU A 1 706 ? 29.853 -3.295 -4.383 1.00 90.94 706 GLU A N 1
ATOM 5589 C CA . GLU A 1 706 ? 30.987 -2.754 -3.639 1.00 90.94 706 GLU A CA 1
ATOM 5590 C C . GLU A 1 706 ? 32.295 -2.894 -4.415 1.00 90.94 706 GLU A C 1
ATOM 5592 O O . GLU A 1 706 ? 33.078 -1.947 -4.440 1.00 90.94 706 GLU A O 1
ATOM 5597 N N . GLU A 1 707 ? 32.508 -4.025 -5.094 1.00 93.69 707 GLU A N 1
ATOM 5598 C CA . GLU A 1 707 ? 33.633 -4.195 -6.016 1.00 93.69 707 GLU A CA 1
ATOM 5599 C C . GLU A 1 707 ? 33.593 -3.176 -7.155 1.00 93.69 707 GLU A C 1
ATOM 5601 O O . GLU A 1 707 ? 34.633 -2.631 -7.518 1.00 93.69 707 GLU A O 1
ATOM 5606 N N . LEU A 1 708 ? 32.411 -2.924 -7.724 1.00 91.31 708 LEU A N 1
ATOM 5607 C CA . LEU A 1 708 ? 32.234 -1.931 -8.782 1.00 91.31 708 LEU A CA 1
ATOM 5608 C C . LEU A 1 708 ? 32.495 -0.515 -8.266 1.00 91.31 708 LEU A C 1
ATOM 5610 O O . LEU A 1 708 ? 33.189 0.231 -8.931 1.00 91.31 708 LEU A O 1
ATOM 5614 N N . LEU A 1 709 ? 32.005 -0.154 -7.079 1.00 88.06 709 LEU A N 1
ATOM 5615 C CA . LEU A 1 709 ? 32.262 1.161 -6.477 1.00 88.06 709 LEU A CA 1
ATOM 5616 C C . LEU A 1 709 ? 33.737 1.366 -6.085 1.00 88.06 709 LEU A C 1
ATOM 5618 O O . LEU A 1 709 ? 34.179 2.510 -5.994 1.00 88.06 709 LEU A O 1
ATOM 5622 N N . ALA A 1 710 ? 34.476 0.287 -5.805 1.00 89.06 710 ALA A N 1
ATOM 5623 C CA . ALA A 1 710 ? 35.880 0.339 -5.392 1.00 89.06 710 ALA A CA 1
ATOM 5624 C C . ALA A 1 710 ? 36.881 0.389 -6.560 1.00 89.06 710 ALA A C 1
ATOM 5626 O O . ALA A 1 710 ? 37.973 0.934 -6.389 1.00 89.06 710 ALA A O 1
ATOM 5627 N N . ARG A 1 711 ? 36.540 -0.215 -7.704 1.00 85.00 711 ARG A N 1
ATOM 5628 C CA . ARG A 1 711 ? 37.270 -0.063 -8.976 1.00 85.00 711 ARG A CA 1
ATOM 5629 C C . ARG A 1 711 ? 36.950 1.290 -9.548 1.00 85.00 711 ARG A C 1
ATOM 5631 O O . ARG A 1 711 ? 37.876 2.013 -9.982 1.00 85.00 711 ARG A O 1
#